Protein AF-A0A543Q1S0-F1 (afdb_monomer_lite)

Sequence (455 aa):
MTAPDRHLQHRPMWLSIGALCSKADPLAGCKPLAGRSAKRMESGASARLVASQMDRRARGFTLIEMLFAIFIFTLLLGVLAPVFMQALHASQETATEARMQELSKGTKAAYTKDAMVVDTTDDNGALVFTAGHSQWIGNGPNGINTDVLTDGTETVTPTQAYKPGQPQKIQPGFYAIAGAAGNSPLHLATDGFGQPVWVYVSPEMEAQYDGYPLYFHDVGFLSTNGLPAGITPQSQGVTYTCTVDPDNDQYGCAFDLGTQKGAQHDLVTQVSGYAIEAHLYKVTLQRMHKVAQAYSSYFTTQYLANPGRNADIDYFASADPNDGTNASYWDTASVITNSGNGNGPGWAFPGQNPDGSTVSYYGSGALCDVQPATWNKNNFVTSLGLSDASVTSAWGFLFGVGNGPNSGSAAGTCNGNDRDPSSSNGNLQSPPYTAFIYAWAPSGVLLADPVIGNY

Radius of gyration: 34.57 Å; chains: 1; bounding box: 112×70×86 Å

Secondary structure (DSSP, 8-state):
------------------------------------------------S----------PPPHHHHHHHHHHHHHHHHHHHHHHHHHHHHHHHHHHHHHHHHHHHHHHHHHHHHHHHHTSTTS--S---B-STT-BSS--TT------B-SEEEE---EESS-TT-GGG--THHHHHHHHHTS-HHHHHB-TTSPBPEEEEPPPEEEEETTEEEEE--EEEEE-TTPPTT--TGGGT-EEEEEEETTTTEEEEEEE----TT----EEEEE-HHHHHHHHHHHHHHHHHHHHHHHHHHHHHHHHH-TT--TTSB-S-B--TT--SSGGGB-TT-SSB-S--SSS-----S-B-TTSPBP--TT-PPBTT-EETTHHHHHHHHHTT--GGGGB-TTS-BPEEE-STTTTSBTTT----S--TT-SSGGGSSSSPEEEEEEE-GGGPEEEEEEE---

Organism: NCBI:txid637390

Structure (mmCIF, N/CA/C/O backbone):
data_AF-A0A543Q1S0-F1
#
_entry.id   AF-A0A543Q1S0-F1
#
loop_
_atom_site.group_PDB
_atom_site.id
_atom_site.type_symbol
_atom_site.label_atom_id
_atom_site.label_alt_id
_atom_site.label_comp_id
_atom_site.label_asym_id
_atom_site.label_entity_id
_atom_site.label_seq_id
_atom_site.pdbx_PDB_ins_code
_atom_site.Cartn_x
_atom_site.Cartn_y
_atom_site.Cartn_z
_atom_site.occupancy
_atom_site.B_iso_or_equiv
_atom_site.auth_seq_id
_atom_site.auth_comp_id
_atom_site.auth_asym_id
_atom_site.auth_atom_id
_atom_site.pdbx_PDB_model_num
ATOM 1 N N . MET A 1 1 ? 27.449 -48.253 10.961 1.00 39.84 1 MET A N 1
ATOM 2 C CA . MET A 1 1 ? 27.007 -48.057 12.358 1.00 39.84 1 MET A CA 1
ATOM 3 C C . MET A 1 1 ? 25.641 -47.377 12.295 1.00 39.84 1 MET A C 1
ATOM 5 O O . MET A 1 1 ? 25.580 -46.205 11.971 1.00 39.84 1 MET A O 1
ATOM 9 N N . THR A 1 2 ? 24.573 -48.158 12.091 1.00 36.03 2 THR A N 1
ATOM 10 C CA . THR A 1 2 ? 23.634 -48.647 13.137 1.00 36.03 2 THR A CA 1
ATOM 11 C C . THR A 1 2 ? 22.769 -47.534 13.755 1.00 36.03 2 THR A C 1
ATOM 13 O O . THR A 1 2 ? 23.111 -47.038 14.817 1.00 36.03 2 THR A O 1
ATOM 16 N N . ALA A 1 3 ? 21.744 -47.084 13.006 1.00 33.19 3 ALA A N 1
ATOM 17 C CA . ALA A 1 3 ? 20.290 -47.334 13.187 1.00 33.19 3 ALA A CA 1
ATOM 18 C C . ALA A 1 3 ? 19.658 -47.239 14.615 1.00 33.19 3 ALA A C 1
ATOM 20 O O . ALA A 1 3 ? 20.374 -47.421 15.591 1.00 33.19 3 ALA A O 1
ATOM 21 N N . PRO A 1 4 ? 18.310 -47.263 14.771 1.00 61.50 4 PRO A N 1
ATOM 22 C CA . PRO A 1 4 ? 17.257 -46.379 14.224 1.00 61.50 4 PRO A CA 1
ATOM 23 C C . PRO A 1 4 ? 16.096 -46.093 15.245 1.00 61.50 4 PRO A C 1
ATOM 25 O O . PRO A 1 4 ? 16.160 -46.492 16.403 1.00 61.50 4 PRO A O 1
ATOM 28 N N . ASP A 1 5 ? 14.991 -45.516 14.737 1.00 36.00 5 ASP A N 1
ATOM 29 C CA . ASP A 1 5 ? 13.572 -45.788 15.093 1.00 36.00 5 ASP A CA 1
ATOM 30 C C . ASP A 1 5 ? 12.860 -44.999 16.222 1.00 36.00 5 ASP A C 1
ATOM 32 O O . ASP A 1 5 ? 13.195 -45.117 17.399 1.00 36.00 5 ASP A O 1
ATOM 36 N N . ARG A 1 6 ? 11.746 -44.321 15.875 1.00 36.56 6 ARG A N 1
ATOM 37 C CA . ARG A 1 6 ? 10.387 -44.774 16.257 1.00 36.56 6 ARG A CA 1
ATOM 38 C C . ARG A 1 6 ? 9.246 -43.956 15.631 1.00 36.56 6 ARG A C 1
ATOM 40 O O . ARG A 1 6 ? 9.139 -42.744 15.785 1.00 36.56 6 ARG A O 1
ATOM 47 N N . HIS A 1 7 ? 8.353 -44.718 15.006 1.00 34.47 7 HIS A N 1
ATOM 48 C CA . HIS A 1 7 ? 6.945 -44.468 14.695 1.00 34.47 7 HIS A CA 1
ATOM 49 C C . HIS A 1 7 ? 6.124 -43.746 15.781 1.00 34.47 7 HIS A C 1
ATOM 51 O O . HIS A 1 7 ? 6.265 -44.063 16.958 1.00 34.47 7 HIS A O 1
ATOM 57 N N . LEU A 1 8 ? 5.107 -42.985 15.346 1.00 37.84 8 LEU A N 1
ATOM 58 C CA . LEU A 1 8 ? 3.722 -43.141 15.823 1.00 37.84 8 LEU A CA 1
ATOM 59 C C . LEU A 1 8 ? 2.714 -42.625 14.775 1.00 37.84 8 LEU A C 1
ATOM 61 O O . LEU A 1 8 ? 2.751 -41.479 14.340 1.00 37.84 8 LEU A O 1
ATOM 65 N N . GLN A 1 9 ? 1.837 -43.535 14.348 1.00 39.22 9 GLN A N 1
ATOM 66 C CA . GLN A 1 9 ? 0.639 -43.302 13.539 1.00 39.22 9 GLN A CA 1
ATOM 67 C C . GLN A 1 9 ? -0.487 -42.754 14.425 1.00 39.22 9 GLN A C 1
ATOM 69 O O . GLN A 1 9 ? -0.575 -43.199 15.558 1.00 39.22 9 GLN A O 1
ATOM 74 N N . HIS A 1 10 ? -1.393 -41.926 13.886 1.00 31.80 10 HIS A N 1
ATOM 75 C CA . HIS A 1 10 ? -2.855 -42.039 14.072 1.00 31.80 10 HIS A CA 1
ATOM 76 C C . HIS A 1 10 ? -3.603 -41.145 13.048 1.00 31.80 10 HIS A C 1
ATOM 78 O O . HIS A 1 10 ? -3.382 -39.942 12.964 1.00 31.80 10 HIS A O 1
ATOM 84 N N . ARG A 1 11 ? -4.489 -41.762 12.250 1.00 34.28 11 ARG A N 1
ATOM 85 C CA . ARG A 1 11 ? -5.686 -41.170 11.588 1.00 34.28 11 ARG A CA 1
ATOM 86 C C . ARG A 1 11 ? -6.899 -41.330 12.546 1.00 34.28 11 ARG A C 1
ATOM 88 O O . ARG A 1 11 ? -6.700 -42.043 13.533 1.00 34.28 11 ARG A O 1
ATOM 95 N N . PRO A 1 12 ? -8.158 -40.888 12.267 1.00 50.50 12 PRO A N 1
ATOM 96 C CA . PRO A 1 12 ? -8.757 -40.101 11.160 1.00 50.50 12 PRO A CA 1
ATOM 97 C C . PRO A 1 12 ? -9.600 -38.889 11.685 1.00 50.50 12 PRO A C 1
ATOM 99 O O . PRO A 1 12 ? -9.623 -38.639 12.880 1.00 50.50 12 PRO A O 1
ATOM 102 N N . MET A 1 13 ? -10.272 -38.062 10.871 1.00 27.59 13 MET A N 1
ATOM 103 C CA . MET A 1 13 ? -11.708 -38.215 10.553 1.00 27.59 13 MET A CA 1
ATOM 104 C C . MET A 1 13 ? -12.159 -37.139 9.549 1.00 27.59 13 MET A C 1
ATOM 106 O O . MET A 1 13 ? -11.749 -35.985 9.610 1.00 27.59 13 MET A O 1
ATOM 110 N N . TRP A 1 14 ? -13.000 -37.570 8.616 1.00 29.81 14 TRP A N 1
ATOM 111 C CA . TRP A 1 14 ? -13.649 -36.789 7.572 1.00 29.81 14 TRP A CA 1
ATOM 112 C C . TRP A 1 14 ? -14.819 -35.963 8.120 1.00 29.81 14 TRP A C 1
ATOM 114 O O . TRP A 1 14 ? -15.602 -36.495 8.900 1.00 29.81 14 TRP A O 1
ATOM 124 N N . LEU A 1 15 ? -15.042 -34.762 7.581 1.00 27.31 15 LEU A N 1
ATOM 125 C CA . LEU A 1 15 ? -16.395 -34.293 7.269 1.00 27.31 15 LEU A CA 1
ATOM 126 C C . LEU A 1 15 ? -16.342 -33.352 6.053 1.00 27.31 15 LEU A C 1
ATOM 128 O O . LEU A 1 15 ? -15.820 -32.245 6.121 1.00 27.31 15 LEU A O 1
ATOM 132 N N . SER A 1 16 ? -16.855 -33.835 4.921 1.00 31.83 16 SER A N 1
ATOM 133 C CA . SER A 1 16 ? -17.215 -33.016 3.762 1.00 31.83 16 SER A CA 1
ATOM 134 C C . SER A 1 16 ? -18.644 -32.520 3.947 1.00 31.83 16 SER A C 1
ATOM 136 O O . SER A 1 16 ? -19.544 -33.333 4.139 1.00 31.83 16 SER A O 1
ATOM 138 N N . ILE A 1 17 ? -18.863 -31.214 3.814 1.00 33.25 17 ILE A N 1
ATOM 139 C CA . ILE A 1 17 ? -20.172 -30.655 3.472 1.00 33.25 17 ILE A CA 1
ATOM 140 C C . ILE A 1 17 ? -19.977 -29.871 2.180 1.00 33.25 17 ILE A C 1
ATOM 142 O O . ILE A 1 17 ? -19.342 -28.821 2.160 1.00 33.25 17 ILE A O 1
ATOM 146 N N . GLY A 1 18 ? -20.497 -30.432 1.092 1.00 31.28 18 GLY A N 1
ATOM 147 C CA . GLY A 1 18 ? -20.740 -29.717 -0.149 1.00 31.28 18 GLY A CA 1
ATOM 148 C C . GLY A 1 18 ? -22.225 -29.385 -0.263 1.00 31.28 18 GLY A C 1
ATOM 149 O O . GLY A 1 18 ? -23.067 -30.246 -0.027 1.00 31.28 18 GLY A O 1
ATOM 150 N N . ALA A 1 19 ? -22.526 -28.151 -0.656 1.00 30.98 19 ALA A N 1
ATOM 151 C CA . ALA A 1 19 ? -23.734 -27.762 -1.383 1.00 30.98 19 ALA A CA 1
ATOM 152 C C . ALA A 1 19 ? -23.411 -26.421 -2.071 1.00 30.98 19 ALA A C 1
ATOM 154 O O . ALA A 1 19 ? -23.110 -25.437 -1.406 1.00 30.98 19 ALA A O 1
ATOM 155 N N . LEU A 1 20 ? -23.138 -26.426 -3.379 1.00 31.53 20 LEU A N 1
ATOM 156 C CA . LEU A 1 20 ? -24.117 -26.166 -4.445 1.00 31.53 20 LEU A CA 1
ATOM 157 C C . LEU A 1 20 ? -24.740 -24.764 -4.353 1.00 31.53 20 LEU A C 1
ATOM 159 O O . LEU A 1 20 ? -25.780 -24.582 -3.734 1.00 31.53 20 LEU A O 1
ATOM 163 N N . CYS A 1 21 ? -24.156 -23.810 -5.081 1.00 27.59 21 CYS A N 1
ATOM 164 C CA . CYS A 1 21 ? -24.893 -22.668 -5.617 1.00 27.59 21 CYS A CA 1
ATOM 165 C C . CYS A 1 21 ? -24.672 -22.628 -7.132 1.00 27.59 21 CYS A C 1
ATOM 167 O O . CYS A 1 21 ? -23.593 -22.298 -7.624 1.00 27.59 21 CYS A O 1
ATOM 169 N N . SER A 1 22 ? -25.704 -23.061 -7.855 1.00 29.55 22 SER A N 1
ATOM 170 C CA . SER A 1 22 ? -25.817 -22.994 -9.308 1.00 29.55 22 SER A CA 1
ATOM 171 C C . SER A 1 22 ? -26.479 -21.675 -9.701 1.00 29.55 22 SER A C 1
ATOM 173 O O . SER A 1 22 ? -27.428 -21.233 -9.059 1.00 29.55 22 SER A O 1
ATOM 175 N N . LYS A 1 23 ? -25.973 -21.091 -10.788 1.00 37.75 23 LYS A N 1
ATOM 176 C CA . LYS A 1 23 ? -26.503 -19.938 -11.529 1.00 37.75 23 LYS A CA 1
ATOM 177 C C . LYS A 1 23 ? -28.017 -20.023 -11.780 1.00 37.75 23 LYS A C 1
ATOM 179 O O . LYS A 1 23 ? -28.474 -21.079 -12.212 1.00 37.75 23 LYS A O 1
ATOM 184 N N . ALA A 1 24 ? -28.714 -18.886 -11.665 1.00 33.66 24 ALA A N 1
ATOM 185 C CA . ALA A 1 24 ? -29.672 -18.379 -12.663 1.00 33.66 24 ALA A CA 1
ATOM 186 C C . ALA A 1 24 ? -30.270 -17.013 -12.247 1.00 33.66 24 ALA A C 1
ATOM 188 O O . ALA A 1 24 ? -31.002 -16.929 -11.269 1.00 33.66 24 ALA A O 1
ATOM 189 N N . ASP A 1 25 ? -30.004 -15.987 -13.054 1.00 38.38 25 ASP A N 1
ATOM 190 C CA . ASP A 1 25 ? -30.959 -14.926 -13.433 1.00 38.38 25 ASP A CA 1
ATOM 191 C C . ASP A 1 25 ? -31.457 -15.284 -14.858 1.00 38.38 25 ASP A C 1
ATOM 193 O O . ASP A 1 25 ? -30.702 -15.995 -15.540 1.00 38.38 25 ASP A O 1
ATOM 197 N N . PRO A 1 26 ? -32.641 -14.845 -15.372 1.00 51.41 26 PRO A N 1
ATOM 198 C CA . PRO A 1 26 ? -33.116 -13.450 -15.293 1.00 51.41 26 PRO A CA 1
ATOM 199 C C . PRO A 1 26 ? -34.656 -13.179 -15.299 1.00 51.41 26 PRO A C 1
ATOM 201 O O . PRO A 1 26 ? -35.481 -14.026 -15.623 1.00 51.41 26 PRO A O 1
ATOM 204 N N . LEU A 1 27 ? -35.006 -11.918 -14.995 1.00 42.56 27 LEU A N 1
ATOM 205 C CA . LEU A 1 27 ? -36.090 -11.058 -15.534 1.00 42.56 27 LEU A CA 1
ATOM 206 C C . LEU A 1 27 ? -37.433 -11.674 -16.009 1.00 42.56 27 LEU A C 1
ATOM 208 O O . LEU A 1 27 ? -37.504 -12.241 -17.094 1.00 42.56 27 LEU A O 1
ATOM 212 N N . ALA A 1 28 ? -38.539 -11.318 -15.333 1.00 36.25 28 ALA A N 1
ATOM 213 C CA . ALA A 1 28 ? -39.822 -10.940 -15.963 1.00 36.25 28 ALA A CA 1
ATOM 214 C C . ALA A 1 28 ? -40.796 -10.329 -14.934 1.00 36.25 28 ALA A C 1
ATOM 216 O O . ALA A 1 28 ? -41.110 -10.937 -13.913 1.00 36.25 28 ALA A O 1
ATOM 217 N N . GLY A 1 29 ? -41.305 -9.125 -15.212 1.00 35.94 29 GLY A N 1
ATOM 218 C CA . GLY A 1 29 ? -42.358 -8.482 -14.421 1.00 35.94 29 GLY A CA 1
ATOM 219 C C . GLY A 1 29 ? -43.771 -8.833 -14.897 1.00 35.94 29 GLY A C 1
ATOM 220 O O . GLY A 1 29 ? -43.969 -9.131 -16.070 1.00 35.94 29 GLY A O 1
ATOM 221 N N . CYS A 1 30 ? -44.766 -8.714 -14.009 1.00 28.88 30 CYS A N 1
ATOM 222 C CA . CYS A 1 30 ? -46.122 -8.266 -14.357 1.00 28.88 30 CYS A CA 1
ATOM 223 C C . CYS A 1 30 ? -47.018 -8.031 -13.122 1.00 28.88 30 CYS A C 1
ATOM 225 O O . CYS A 1 30 ? -47.361 -8.963 -12.410 1.00 28.88 30 CYS A O 1
ATOM 227 N N . LYS A 1 31 ? -47.422 -6.759 -12.980 1.00 34.03 31 LYS A N 1
ATOM 228 C CA . LYS A 1 31 ? -48.713 -6.163 -12.563 1.00 34.03 31 LYS A CA 1
ATOM 229 C C . LYS A 1 31 ? -49.486 -6.597 -11.288 1.00 34.03 31 LYS A C 1
ATOM 231 O O . LYS A 1 31 ? -49.636 -7.777 -11.002 1.00 34.03 31 LYS A O 1
ATOM 236 N N . PRO A 1 32 ? -50.132 -5.617 -10.610 1.00 51.25 32 PRO A N 1
ATOM 237 C CA . PRO A 1 32 ? -51.023 -5.825 -9.470 1.00 51.25 32 PRO A CA 1
ATOM 238 C C . PRO A 1 32 ? -52.488 -6.003 -9.911 1.00 51.25 32 PRO A C 1
ATOM 240 O O . PRO A 1 32 ? -52.902 -5.469 -10.942 1.00 51.25 32 PRO A O 1
ATOM 243 N N . LEU A 1 33 ? -53.305 -6.673 -9.092 1.00 39.56 33 LEU A N 1
ATOM 244 C CA . LEU A 1 33 ? -54.762 -6.675 -9.249 1.00 39.56 33 LEU A CA 1
ATOM 245 C C . LEU A 1 33 ? -55.456 -6.156 -7.992 1.00 39.56 33 LEU A C 1
ATOM 247 O O . LEU A 1 33 ? -55.442 -6.764 -6.925 1.00 39.56 33 LEU A O 1
ATOM 251 N N . ALA A 1 34 ? -56.084 -5.002 -8.185 1.00 39.28 34 ALA A N 1
ATOM 252 C CA . ALA A 1 34 ? -57.078 -4.408 -7.323 1.00 39.28 34 ALA A CA 1
ATOM 253 C C . ALA A 1 34 ? -58.444 -5.099 -7.489 1.00 39.28 34 ALA A C 1
ATOM 255 O O . ALA A 1 34 ? -58.843 -5.437 -8.600 1.00 39.28 34 ALA A O 1
ATOM 256 N N . GLY A 1 35 ? -59.183 -5.183 -6.380 1.00 37.69 35 GLY A N 1
ATOM 257 C CA . GLY A 1 35 ? -60.579 -4.739 -6.287 1.00 37.69 35 GLY A CA 1
ATOM 258 C C . GLY A 1 35 ? -61.688 -5.550 -6.974 1.00 37.69 35 GLY A C 1
ATOM 259 O O . GLY A 1 35 ? -61.782 -5.593 -8.194 1.00 37.69 35 GLY A O 1
ATOM 260 N N . ARG A 1 36 ? -62.617 -6.053 -6.144 1.00 40.12 36 ARG A N 1
ATOM 261 C CA . ARG A 1 36 ? -64.090 -6.190 -6.327 1.00 40.12 36 ARG A CA 1
ATOM 262 C C . ARG A 1 36 ? -64.593 -6.891 -5.053 1.00 40.12 36 ARG A C 1
ATOM 264 O O . ARG A 1 36 ? -64.228 -8.030 -4.817 1.00 40.12 36 ARG A O 1
ATOM 271 N N . SER A 1 37 ? -65.246 -6.265 -4.072 1.00 42.12 37 SER A N 1
ATOM 272 C CA . SER A 1 37 ? -66.541 -5.567 -4.077 1.00 42.12 37 SER A CA 1
ATOM 273 C C . SER A 1 37 ? -67.587 -6.223 -4.980 1.00 42.12 37 SER A C 1
ATOM 275 O O . SER A 1 37 ? -67.597 -5.977 -6.183 1.00 42.12 37 SER A O 1
ATOM 277 N N . ALA A 1 38 ? -68.471 -7.051 -4.410 1.00 41.34 38 ALA A N 1
ATOM 278 C CA . ALA A 1 38 ? -69.859 -6.651 -4.152 1.00 41.34 38 ALA A CA 1
ATOM 279 C C . ALA A 1 38 ? -70.769 -7.837 -3.747 1.00 41.34 38 ALA A C 1
ATOM 281 O O . ALA A 1 38 ? -70.834 -8.852 -4.428 1.00 41.34 38 ALA A O 1
ATOM 282 N N . LYS A 1 39 ? -71.609 -7.541 -2.744 1.00 39.00 39 LYS A N 1
ATOM 283 C CA . LYS A 1 39 ? -73.068 -7.765 -2.697 1.00 39.00 39 LYS A CA 1
ATOM 284 C C . LYS A 1 39 ? -73.678 -9.095 -2.201 1.00 39.00 39 LYS A C 1
ATOM 286 O O . LYS A 1 39 ? -73.612 -10.121 -2.859 1.00 39.00 39 LYS A O 1
ATOM 291 N N . ARG A 1 40 ? -74.559 -8.864 -1.207 1.00 39.56 40 ARG A N 1
ATOM 292 C CA . ARG A 1 40 ? -75.987 -9.265 -1.098 1.00 39.56 40 ARG A CA 1
ATOM 293 C C . ARG A 1 40 ? -76.252 -10.438 -0.140 1.00 39.56 40 ARG A C 1
ATOM 295 O O . ARG A 1 40 ? -75.837 -11.551 -0.402 1.00 39.56 40 ARG A O 1
ATOM 302 N N . MET A 1 41 ? -76.717 -10.167 1.087 1.00 42.28 41 MET A N 1
ATOM 303 C CA . MET A 1 41 ? -78.127 -10.019 1.528 1.00 42.28 41 MET A CA 1
ATOM 304 C C . MET A 1 41 ? -79.018 -11.222 1.189 1.00 42.28 41 MET A C 1
ATOM 306 O O . MET A 1 41 ? -79.433 -11.352 0.045 1.00 42.28 41 MET A O 1
ATOM 310 N N . GLU A 1 42 ? -79.330 -12.033 2.203 1.00 42.12 42 GLU A N 1
ATOM 311 C CA . GLU A 1 42 ? -80.662 -12.246 2.817 1.00 42.12 42 GLU A CA 1
ATOM 312 C C . GLU A 1 42 ? -80.472 -13.257 3.975 1.00 42.12 42 GLU A C 1
ATOM 314 O O . GLU A 1 42 ? -79.769 -14.248 3.829 1.00 42.12 42 GLU A O 1
ATOM 319 N N . SER A 1 43 ? -80.768 -12.908 5.233 1.00 43.41 43 SER A N 1
ATOM 320 C CA . SER A 1 43 ? -82.096 -12.901 5.871 1.00 43.41 43 SER A CA 1
ATOM 321 C C . SER A 1 43 ? -82.739 -14.290 5.942 1.00 43.41 43 SER A C 1
ATOM 323 O O . SER A 1 43 ? -83.163 -14.818 4.923 1.00 43.41 43 SER A O 1
ATOM 325 N N . GLY A 1 44 ? -82.928 -14.811 7.162 1.00 37.97 44 GLY A N 1
ATOM 326 C CA . GLY A 1 44 ? -83.970 -15.813 7.410 1.00 37.97 44 GLY A CA 1
ATOM 327 C C . GLY A 1 44 ? -83.649 -16.894 8.437 1.00 37.97 44 GLY A C 1
ATOM 328 O O . GLY A 1 44 ? -83.336 -18.017 8.075 1.00 37.97 44 GLY A O 1
ATOM 329 N N . ALA A 1 45 ? -83.769 -16.535 9.714 1.00 44.88 45 ALA A N 1
ATOM 330 C CA . ALA A 1 45 ? -84.223 -17.360 10.837 1.00 44.88 45 ALA A CA 1
ATOM 331 C C . ALA A 1 45 ? -84.258 -18.904 10.692 1.00 44.88 45 ALA A C 1
ATOM 333 O O . ALA A 1 45 ? -85.136 -19.478 10.053 1.00 44.88 45 ALA A O 1
ATOM 334 N N . SER A 1 46 ? -83.444 -19.582 11.504 1.00 45.69 46 SER A N 1
ATOM 335 C CA . SER A 1 46 ? -83.886 -20.783 12.224 1.00 45.69 46 SER A CA 1
ATOM 336 C C . SER A 1 46 ? -83.082 -20.951 13.504 1.00 45.69 46 SER A C 1
ATOM 338 O O . SER A 1 46 ? -81.998 -21.523 13.544 1.00 45.69 46 SER A O 1
ATOM 340 N N . ALA A 1 47 ? -83.646 -20.403 14.574 1.00 46.31 47 ALA A N 1
ATOM 341 C CA . ALA A 1 47 ? -83.315 -20.788 15.927 1.00 46.31 47 ALA A CA 1
ATOM 342 C C . ALA A 1 47 ? -83.914 -22.174 16.204 1.00 46.31 47 ALA A C 1
ATOM 344 O O . ALA A 1 47 ? -85.136 -22.302 16.219 1.00 46.31 47 ALA A O 1
ATOM 345 N N . ARG A 1 48 ? -83.066 -23.180 16.456 1.00 44.81 48 ARG A N 1
ATOM 346 C CA . ARG A 1 48 ? -83.164 -24.149 17.572 1.00 44.81 48 ARG A CA 1
ATOM 347 C C . ARG A 1 48 ? -82.285 -25.375 17.321 1.00 44.81 48 ARG A C 1
ATOM 349 O O . ARG A 1 48 ? -82.348 -25.957 16.249 1.00 44.81 48 ARG A O 1
ATOM 356 N N . LEU A 1 49 ? -81.614 -25.793 18.404 1.00 45.09 49 LEU A N 1
ATOM 357 C CA . LEU A 1 49 ? -80.854 -27.040 18.600 1.00 45.09 49 LEU A CA 1
ATOM 358 C C . LEU A 1 49 ? -79.506 -27.008 17.862 1.00 45.09 49 LEU A C 1
ATOM 360 O O . LEU A 1 49 ? -79.456 -27.099 16.651 1.00 45.09 49 LEU A O 1
ATOM 364 N N . VAL A 1 50 ? -78.356 -26.820 18.509 1.00 49.69 50 VAL A N 1
ATOM 365 C CA . VAL A 1 50 ? -77.815 -27.656 19.585 1.00 49.69 50 VAL A CA 1
ATOM 366 C C . VAL A 1 50 ? -76.909 -26.789 20.472 1.00 49.69 50 VAL A C 1
ATOM 368 O O . VAL A 1 50 ? -75.726 -26.609 20.205 1.00 49.69 50 VAL A O 1
ATOM 371 N N . ALA A 1 51 ? -77.469 -26.252 21.557 1.00 46.91 51 ALA A N 1
ATOM 372 C CA . ALA A 1 51 ? -76.691 -25.923 22.745 1.00 46.91 51 ALA A CA 1
ATOM 373 C C . ALA A 1 51 ? -76.467 -27.244 23.493 1.00 46.91 51 ALA A C 1
ATOM 375 O O . ALA A 1 51 ? -77.268 -27.635 24.337 1.00 46.91 51 ALA A O 1
ATOM 376 N N . SER A 1 52 ? -75.430 -27.982 23.103 1.00 48.31 52 SER A N 1
ATOM 377 C CA . SER A 1 52 ? -74.975 -29.170 23.820 1.00 48.31 52 SER A CA 1
ATOM 378 C C . SER A 1 52 ? -73.509 -28.987 24.163 1.00 48.31 52 SER A C 1
ATOM 380 O O . SER A 1 52 ? -72.633 -29.109 23.314 1.00 48.31 52 SER A O 1
ATOM 382 N N . GLN A 1 53 ? -73.305 -28.683 25.441 1.00 52.06 53 GLN A N 1
ATOM 383 C CA . GLN A 1 53 ? -72.139 -29.063 26.222 1.00 52.06 5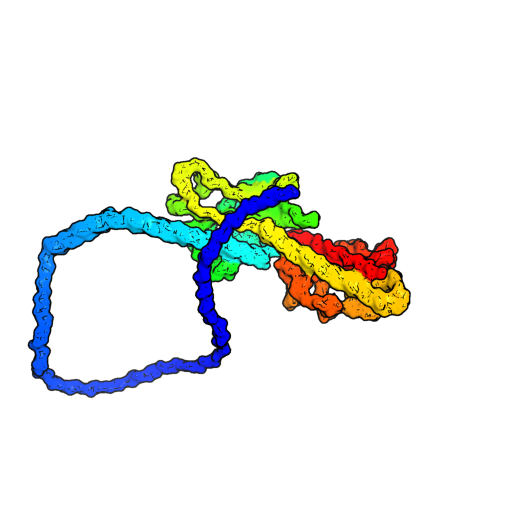3 GLN A CA 1
ATOM 384 C C . GLN A 1 53 ? -70.776 -28.584 25.723 1.00 52.06 53 GLN A C 1
ATOM 386 O O . GLN A 1 53 ? -70.033 -29.328 25.101 1.00 52.06 53 GLN A O 1
ATOM 391 N N . MET A 1 54 ? -70.373 -27.407 26.199 1.00 50.97 54 MET A N 1
ATOM 392 C CA . MET A 1 54 ? -69.035 -27.225 26.775 1.00 50.97 54 MET A CA 1
ATOM 393 C C . MET A 1 54 ? -69.099 -26.195 27.915 1.00 50.97 54 MET A C 1
ATOM 395 O O . MET A 1 54 ? -68.304 -25.265 27.992 1.00 50.97 54 MET A O 1
ATOM 399 N N . ASP A 1 55 ? -70.022 -26.416 28.859 1.00 48.72 55 ASP A N 1
ATOM 400 C CA . ASP A 1 55 ? -69.893 -25.921 30.236 1.00 48.72 55 ASP A CA 1
ATOM 401 C C . ASP A 1 55 ? -68.738 -26.677 30.914 1.00 48.72 55 ASP A C 1
ATOM 403 O O . ASP A 1 55 ? -68.906 -27.534 31.788 1.00 48.72 55 ASP A O 1
ATOM 407 N N . ARG A 1 56 ? -67.506 -26.385 30.483 1.00 57.09 56 ARG A N 1
ATOM 408 C CA . ARG A 1 56 ? -66.340 -26.623 31.326 1.00 57.09 56 ARG A CA 1
ATOM 409 C C . ARG A 1 56 ? -66.436 -25.588 32.428 1.00 57.09 56 ARG A C 1
ATOM 411 O O . ARG A 1 56 ? -66.073 -24.438 32.223 1.00 57.09 56 ARG A O 1
ATOM 418 N N . ARG A 1 57 ? -66.962 -26.020 33.577 1.00 54.47 57 ARG A N 1
ATOM 419 C CA . ARG A 1 57 ? -66.870 -25.328 34.866 1.00 54.47 57 ARG A CA 1
ATOM 420 C C . ARG A 1 57 ? -65.511 -24.635 34.958 1.00 54.47 57 ARG A C 1
ATOM 422 O O . ARG A 1 57 ? -64.510 -25.288 35.254 1.00 54.47 57 ARG A O 1
ATOM 429 N N . ALA A 1 58 ? -65.481 -23.330 34.712 1.00 57.19 58 ALA A N 1
ATOM 430 C CA . ALA A 1 58 ? -64.392 -22.482 35.144 1.00 57.19 58 ALA A CA 1
ATOM 431 C C . ALA A 1 58 ? -64.467 -22.494 36.672 1.00 57.19 58 ALA A C 1
ATOM 433 O O . ALA A 1 58 ? -65.196 -21.718 37.286 1.00 57.19 58 ALA A O 1
ATOM 434 N N . ARG A 1 59 ? -63.804 -23.477 37.291 1.00 62.66 59 ARG A N 1
ATOM 435 C CA . ARG A 1 59 ? -63.467 -23.414 38.709 1.00 62.66 59 ARG A CA 1
ATOM 436 C C . ARG A 1 59 ? -62.617 -22.156 38.839 1.00 62.66 59 ARG A C 1
ATOM 438 O O . ARG A 1 59 ? -61.489 -22.137 38.360 1.00 62.66 59 ARG A O 1
ATOM 445 N N . GLY A 1 60 ? -63.217 -21.084 39.352 1.00 60.16 60 GLY A N 1
ATOM 446 C CA . GLY A 1 60 ? -62.511 -19.838 39.607 1.00 60.16 60 GLY A CA 1
ATOM 447 C C . GLY A 1 60 ? -61.305 -20.142 40.482 1.00 60.16 60 GLY A C 1
ATOM 448 O O . GLY A 1 60 ? -61.458 -20.795 41.515 1.00 60.16 60 GLY A O 1
ATOM 449 N N . PHE A 1 61 ? -60.124 -19.722 40.029 1.00 66.12 61 PHE A N 1
ATOM 450 C CA . PHE A 1 61 ? -58.906 -19.780 40.825 1.00 66.12 61 PHE A CA 1
ATOM 451 C C . PHE A 1 61 ? -59.189 -19.134 42.174 1.00 66.12 61 PHE A C 1
ATOM 453 O O . PHE A 1 61 ? -59.665 -17.997 42.248 1.00 66.12 61 PHE A O 1
ATOM 460 N N . THR A 1 62 ? -58.941 -19.876 43.244 1.00 82.50 62 THR A N 1
ATOM 461 C CA . THR A 1 62 ? -59.063 -19.310 44.579 1.00 82.50 62 THR A CA 1
ATOM 462 C C . THR A 1 62 ? -58.003 -18.215 44.737 1.00 82.50 62 THR A C 1
ATOM 464 O O . THR A 1 62 ? -56.895 -18.328 44.210 1.00 82.50 62 THR A O 1
ATOM 467 N N . LEU A 1 63 ? -58.321 -17.131 45.456 1.00 83.31 63 LEU A N 1
ATOM 468 C CA . LEU A 1 63 ? -57.368 -16.037 45.717 1.00 83.31 63 LEU A CA 1
ATOM 469 C C . LEU A 1 63 ? -56.043 -16.573 46.295 1.00 83.31 63 LEU A C 1
ATOM 471 O O . LEU A 1 63 ? -54.970 -16.053 46.000 1.00 83.31 63 LEU A O 1
ATOM 475 N N . ILE A 1 64 ? -56.123 -17.660 47.067 1.00 89.00 64 ILE A N 1
ATOM 476 C CA . ILE A 1 64 ? -54.969 -18.327 47.663 1.00 89.00 64 ILE A CA 1
ATOM 477 C C . ILE A 1 64 ? -54.103 -19.076 46.638 1.00 89.00 64 ILE A C 1
ATOM 479 O O . ILE A 1 64 ? -52.885 -19.045 46.772 1.00 89.00 64 ILE A O 1
ATOM 483 N N . GLU A 1 65 ? -54.676 -19.675 45.586 1.00 86.44 65 GLU A N 1
ATOM 484 C CA . GLU A 1 65 ? -53.905 -20.291 44.490 1.00 86.44 65 GLU A CA 1
ATOM 485 C C . GLU A 1 65 ? -53.147 -19.248 43.673 1.00 86.44 65 GLU A C 1
ATOM 487 O O . GLU A 1 65 ? -51.989 -19.472 43.330 1.00 86.44 65 GLU A O 1
ATOM 492 N N . MET A 1 66 ? -53.756 -18.086 43.412 1.00 90.31 66 MET A N 1
ATOM 493 C CA . MET A 1 66 ? -53.054 -16.985 42.741 1.00 90.31 66 MET A CA 1
ATOM 494 C C . MET A 1 66 ? -51.922 -16.427 43.615 1.00 90.31 66 MET A C 1
ATOM 496 O O . MET A 1 66 ? -50.847 -16.126 43.101 1.00 90.31 66 MET A O 1
ATOM 500 N N . LEU A 1 67 ? -52.116 -16.349 44.936 1.00 91.62 67 LEU A N 1
ATOM 501 C CA . LEU A 1 67 ? -51.080 -15.897 45.870 1.00 91.62 67 LEU A CA 1
ATOM 502 C C . LEU A 1 67 ? -49.916 -16.898 45.949 1.00 91.62 67 LEU A C 1
ATOM 504 O O . LEU A 1 67 ? -48.756 -16.494 45.869 1.00 91.62 67 LEU A O 1
ATOM 508 N N . PHE A 1 68 ? -50.211 -18.200 46.015 1.00 93.00 68 PHE A N 1
ATOM 509 C CA . PHE A 1 68 ? -49.190 -19.249 45.962 1.00 93.00 68 PHE A CA 1
ATOM 510 C C . PHE A 1 68 ? -48.440 -19.266 44.626 1.00 93.00 68 PHE A C 1
ATOM 512 O O . PHE A 1 68 ? -47.219 -19.401 44.625 1.00 93.00 68 PHE A O 1
ATOM 519 N N . ALA A 1 69 ? -49.132 -19.090 43.497 1.00 93.06 69 ALA A N 1
ATOM 520 C CA . ALA A 1 69 ? -48.499 -19.047 42.179 1.00 93.06 69 ALA A CA 1
ATOM 521 C C . ALA A 1 69 ? -47.524 -17.867 42.050 1.00 93.06 69 ALA A C 1
ATOM 523 O O . ALA A 1 69 ? -46.398 -18.052 41.590 1.00 93.06 69 ALA A O 1
ATOM 524 N N . ILE A 1 70 ? -47.919 -16.676 42.513 1.00 93.44 70 ILE A N 1
ATOM 525 C CA . ILE A 1 70 ? -47.040 -15.499 42.532 1.00 93.44 70 ILE A CA 1
ATOM 526 C C . ILE A 1 70 ? -45.847 -15.739 43.463 1.00 93.44 70 ILE A C 1
ATOM 528 O O . ILE A 1 70 ? -44.721 -15.448 43.075 1.00 93.44 70 ILE A O 1
ATOM 532 N N . PHE A 1 71 ? -46.065 -16.310 44.652 1.00 95.44 71 PHE A N 1
ATOM 533 C CA . PHE A 1 71 ? -44.990 -16.613 45.603 1.00 95.44 71 PHE A CA 1
ATOM 534 C C . PHE A 1 71 ? -43.966 -17.613 45.044 1.00 95.44 71 PHE A C 1
ATOM 536 O O . PHE A 1 71 ? -42.760 -17.411 45.166 1.00 95.44 71 PHE A O 1
ATOM 543 N N . ILE A 1 72 ? -44.430 -18.681 44.391 1.00 95.00 72 ILE A N 1
ATOM 544 C CA . ILE A 1 72 ? -43.542 -19.655 43.746 1.00 95.00 72 ILE A CA 1
ATOM 545 C C . ILE A 1 72 ? -42.787 -18.997 42.582 1.00 95.00 72 ILE A C 1
ATOM 547 O O . ILE A 1 72 ? -41.590 -19.230 42.421 1.00 95.00 72 ILE A O 1
ATOM 551 N N . PHE A 1 73 ? -43.448 -18.142 41.796 1.00 94.19 73 PHE A N 1
ATOM 552 C CA . PHE A 1 73 ? -42.823 -17.439 40.675 1.00 94.19 73 PHE A CA 1
ATOM 553 C C . PHE A 1 73 ? -41.751 -16.436 41.123 1.00 94.19 73 PHE A C 1
ATOM 555 O O . PHE A 1 73 ? -40.677 -16.388 40.526 1.00 94.19 73 PHE A O 1
ATOM 562 N N . THR A 1 74 ? -41.989 -15.668 42.191 1.00 93.94 74 THR A N 1
ATOM 563 C CA . THR A 1 74 ? -40.980 -14.746 42.735 1.00 93.94 74 THR A CA 1
ATOM 564 C C . THR A 1 74 ? -39.790 -15.495 43.328 1.00 93.94 74 THR A C 1
ATOM 566 O O . THR A 1 74 ? -38.652 -15.067 43.135 1.00 93.94 74 THR A O 1
ATOM 569 N N . LEU A 1 75 ? -40.022 -16.642 43.975 1.00 93.38 75 LEU A N 1
ATOM 570 C CA . LEU A 1 75 ? -38.953 -17.507 44.479 1.00 93.38 75 LEU A CA 1
ATOM 571 C C . LEU A 1 75 ? -38.115 -18.093 43.331 1.00 93.38 75 LEU A C 1
ATOM 573 O O . LEU A 1 75 ? -36.887 -18.073 43.398 1.00 93.38 75 LEU A O 1
ATOM 577 N N . LEU A 1 76 ? -38.759 -18.538 42.247 1.00 93.50 76 LEU A N 1
ATOM 578 C CA . LEU A 1 76 ? -38.080 -19.003 41.032 1.00 93.50 76 LEU A CA 1
ATOM 579 C C . LEU A 1 76 ? -37.259 -17.891 40.365 1.00 93.50 76 LEU A C 1
ATOM 581 O O . LEU A 1 76 ? -36.103 -18.120 40.015 1.00 93.50 76 LEU A O 1
ATOM 585 N N . LEU A 1 77 ? -37.816 -16.683 40.227 1.00 92.00 77 LEU A N 1
ATOM 586 C CA . LEU A 1 77 ? -37.095 -15.525 39.686 1.00 92.00 77 LEU A CA 1
ATOM 587 C C . LEU A 1 77 ? -35.862 -15.176 40.525 1.00 92.00 77 LEU A C 1
ATOM 589 O O . LEU A 1 77 ? -34.810 -14.896 39.956 1.00 92.00 77 LEU A O 1
ATOM 593 N N . GLY A 1 78 ? -35.966 -15.237 41.857 1.00 90.38 78 GLY A N 1
ATOM 594 C CA . GLY A 1 78 ? -34.842 -14.963 42.755 1.00 90.38 78 GLY A CA 1
ATOM 595 C C . GLY A 1 78 ? -33.657 -15.912 42.551 1.00 90.38 78 GLY A C 1
ATOM 596 O O . GLY A 1 78 ? -32.510 -15.477 42.610 1.00 90.38 78 GLY A O 1
ATOM 597 N N . VAL A 1 79 ? -33.923 -17.189 42.255 1.00 92.31 79 VAL A N 1
ATOM 598 C CA . VAL A 1 79 ? -32.878 -18.197 42.003 1.00 92.31 79 VAL A CA 1
ATOM 599 C C . VAL A 1 79 ? -32.333 -18.121 40.570 1.00 92.31 79 VAL A C 1
ATOM 601 O O . VAL A 1 79 ? -31.141 -18.332 40.358 1.00 92.31 79 VAL A O 1
ATOM 604 N N . LEU A 1 80 ? -33.177 -17.807 39.580 1.00 92.38 80 LEU A N 1
ATOM 605 C CA . LEU A 1 80 ? -32.790 -17.787 38.162 1.00 92.38 80 LEU A CA 1
ATOM 606 C C . LEU A 1 80 ? -32.111 -16.485 37.717 1.00 92.38 80 LEU A C 1
ATOM 608 O O . LEU A 1 80 ? -31.316 -16.513 36.777 1.00 92.38 80 LEU A O 1
ATOM 612 N N . ALA A 1 81 ? -32.390 -15.360 38.380 1.00 90.25 81 ALA A N 1
ATOM 613 C CA . ALA A 1 81 ? -31.813 -14.058 38.047 1.00 90.25 81 ALA A CA 1
ATOM 614 C C . ALA A 1 81 ? -30.275 -14.064 37.897 1.00 90.25 81 ALA A C 1
ATOM 616 O O . ALA A 1 81 ? -29.804 -13.611 36.853 1.00 90.25 81 ALA A O 1
ATOM 617 N N . PRO A 1 82 ? -29.466 -14.592 38.843 1.00 90.69 82 PRO A N 1
ATOM 618 C CA . PRO A 1 82 ? -28.008 -14.584 38.692 1.00 90.69 82 PRO A CA 1
ATOM 619 C C . PRO A 1 82 ? -27.525 -15.400 37.485 1.00 90.69 82 PRO A C 1
ATOM 621 O O . PRO A 1 82 ? -26.594 -14.979 36.803 1.00 90.69 82 PRO A O 1
ATOM 624 N N . VAL A 1 83 ? -28.178 -16.526 37.177 1.00 91.44 83 VAL A N 1
ATOM 625 C CA . VAL A 1 83 ? -27.831 -17.371 36.022 1.00 91.44 83 VAL A CA 1
ATOM 626 C C . VAL A 1 83 ? -28.143 -16.652 34.713 1.00 91.44 83 VAL A C 1
ATOM 628 O O . VAL A 1 83 ? -27.329 -16.654 33.794 1.00 91.44 83 VAL A O 1
ATOM 631 N N . PHE A 1 84 ? -29.301 -15.994 34.632 1.00 90.44 84 PHE A N 1
ATOM 632 C CA . PHE A 1 84 ? -29.674 -15.215 33.456 1.00 90.44 84 PHE A CA 1
ATOM 633 C C . PHE A 1 84 ? -28.724 -14.033 33.230 1.00 90.44 84 PHE A C 1
ATOM 635 O O . PHE A 1 84 ? -28.307 -13.801 32.101 1.00 90.44 84 PHE A O 1
ATOM 642 N N . MET A 1 85 ? -28.319 -13.333 34.294 1.00 86.50 85 MET A N 1
ATOM 643 C CA . MET A 1 85 ? -27.354 -12.233 34.194 1.00 86.50 85 MET A CA 1
ATOM 644 C C . MET A 1 85 ? -25.977 -12.709 33.716 1.00 86.50 85 MET A C 1
ATOM 646 O O . MET A 1 85 ? -25.380 -12.063 32.862 1.00 86.50 85 MET A O 1
ATOM 650 N N . GLN A 1 86 ? -25.497 -13.858 34.205 1.00 87.69 86 GLN A N 1
ATOM 651 C CA . GLN A 1 86 ? -24.252 -14.463 33.717 1.00 87.69 86 GLN A CA 1
ATOM 652 C C . GLN A 1 86 ? -24.357 -14.878 32.244 1.00 87.69 86 GLN A C 1
ATOM 654 O O . GLN A 1 86 ? -23.442 -14.624 31.466 1.00 87.69 86 GLN A O 1
ATOM 659 N N . ALA A 1 87 ? -25.484 -15.475 31.844 1.00 88.38 87 ALA A N 1
ATOM 660 C CA . ALA A 1 87 ? -25.716 -15.878 30.459 1.00 88.38 87 ALA A CA 1
ATOM 661 C C . ALA A 1 87 ? -25.804 -14.674 29.506 1.00 88.38 87 ALA A C 1
ATOM 663 O O . ALA A 1 87 ? -25.256 -14.722 28.406 1.00 88.38 87 ALA A O 1
ATOM 664 N N . LEU A 1 88 ? -26.459 -13.586 29.928 1.00 88.25 88 LEU A N 1
ATOM 665 C CA . LEU A 1 88 ? -26.477 -12.334 29.177 1.00 88.25 88 LEU A CA 1
ATOM 666 C C . LEU A 1 88 ? -25.067 -11.767 29.020 1.00 88.25 88 LEU A C 1
ATOM 668 O O . LEU A 1 88 ? -24.682 -11.461 27.898 1.00 88.25 88 LEU A O 1
ATOM 672 N N . HIS A 1 89 ? -24.290 -11.694 30.103 1.00 86.56 89 HIS A N 1
ATOM 673 C CA . HIS A 1 89 ? -22.918 -11.187 30.058 1.00 86.56 89 HIS A CA 1
ATOM 674 C C . HIS A 1 89 ? -22.050 -11.976 29.073 1.00 86.56 89 HIS A C 1
ATOM 676 O O . HIS A 1 89 ? -21.454 -11.391 28.176 1.00 86.56 89 HIS A O 1
ATOM 682 N N . ALA A 1 90 ? -22.067 -13.310 29.158 1.00 87.62 90 ALA A N 1
ATOM 683 C CA . ALA A 1 90 ? -21.324 -14.172 28.240 1.00 87.62 90 ALA A CA 1
ATOM 684 C C . ALA A 1 90 ? -21.777 -14.002 26.777 1.00 87.62 90 ALA A C 1
ATOM 686 O O . ALA A 1 90 ? -20.963 -14.010 25.851 1.00 87.62 90 ALA A O 1
ATOM 687 N N . SER A 1 91 ? -23.082 -13.813 26.546 1.00 90.88 91 SER A N 1
ATOM 688 C CA . SER A 1 91 ? -23.607 -13.524 25.208 1.00 90.88 91 SER A CA 1
ATOM 689 C C . SER A 1 91 ? -23.135 -12.167 24.685 1.00 90.88 91 SER A C 1
ATOM 691 O O . SER A 1 91 ? -22.910 -12.035 23.482 1.00 90.88 91 SER A O 1
ATOM 693 N N . GLN A 1 92 ? -23.025 -11.162 25.553 1.00 90.31 92 GLN A N 1
ATOM 694 C CA . GLN A 1 92 ? -22.546 -9.829 25.196 1.00 90.31 92 GLN A CA 1
ATOM 695 C C . GLN A 1 92 ? -21.043 -9.851 24.908 1.00 90.31 92 GLN A C 1
ATOM 697 O O . GLN A 1 92 ? -20.640 -9.331 23.876 1.00 90.31 92 GLN A O 1
ATOM 702 N N . GLU A 1 93 ? -20.236 -10.536 25.722 1.00 88.94 93 GLU A N 1
ATOM 703 C CA . GLU A 1 93 ? -18.806 -10.763 25.455 1.00 88.94 93 GLU A CA 1
ATOM 704 C C . GLU A 1 93 ? -18.592 -11.442 24.102 1.00 88.94 93 GLU A C 1
ATOM 706 O O . GLU A 1 93 ? -17.875 -10.915 23.257 1.00 88.94 93 GLU A O 1
ATOM 711 N N . THR A 1 94 ? -19.297 -12.549 23.846 1.00 91.81 94 THR A N 1
ATOM 712 C CA . THR A 1 94 ? -19.217 -13.270 22.563 1.00 91.81 94 THR A CA 1
ATOM 713 C C . THR A 1 94 ? -19.587 -12.363 21.384 1.00 91.81 94 THR A C 1
ATOM 715 O O . THR A 1 94 ? -18.949 -12.394 20.330 1.00 91.81 94 THR A O 1
ATOM 718 N N . ALA A 1 95 ? -20.621 -11.530 21.546 1.00 92.12 95 ALA A N 1
ATOM 719 C CA . ALA A 1 95 ? -21.011 -10.565 20.525 1.00 92.12 95 ALA A CA 1
ATOM 720 C C . ALA A 1 95 ? -19.943 -9.479 20.325 1.00 92.12 95 ALA A C 1
ATOM 722 O O . ALA A 1 95 ? -19.704 -9.078 19.186 1.00 92.12 95 ALA A O 1
ATOM 723 N N . THR A 1 96 ? -19.288 -9.020 21.393 1.00 91.69 96 THR A N 1
ATOM 724 C CA . THR A 1 96 ? -18.160 -8.090 21.304 1.00 91.69 96 THR A CA 1
ATOM 725 C C . THR A 1 96 ? -16.985 -8.731 20.570 1.00 91.69 96 THR A C 1
ATOM 727 O O . THR A 1 96 ? -16.487 -8.126 19.629 1.00 91.69 96 THR A O 1
ATOM 730 N N . GLU A 1 97 ? -16.578 -9.958 20.907 1.00 92.25 97 GLU A N 1
ATOM 731 C CA . GLU A 1 97 ? -15.479 -10.661 20.222 1.00 92.25 97 GLU A CA 1
ATOM 732 C C . GLU A 1 97 ? -15.717 -10.755 18.715 1.00 92.25 97 GLU A C 1
ATOM 734 O O . GLU A 1 97 ? -14.847 -10.392 17.918 1.00 92.25 97 GLU A O 1
ATOM 739 N N . ALA A 1 98 ? -16.920 -11.180 18.319 1.00 93.31 98 ALA A N 1
ATOM 740 C CA . ALA A 1 98 ? -17.303 -11.267 16.917 1.00 93.31 98 ALA A CA 1
ATOM 741 C C . ALA A 1 98 ? -17.219 -9.898 16.222 1.00 93.31 98 ALA A C 1
ATOM 743 O O . ALA A 1 98 ? -16.633 -9.785 15.145 1.00 93.31 98 ALA A O 1
ATOM 744 N N . ARG A 1 99 ? -17.730 -8.836 16.857 1.00 93.81 99 ARG A N 1
ATOM 745 C CA . ARG A 1 99 ? -17.676 -7.473 16.302 1.00 93.81 99 ARG A CA 1
ATOM 746 C C . ARG A 1 99 ? -16.255 -6.930 16.211 1.00 93.81 99 ARG A C 1
ATOM 748 O O . ARG A 1 99 ? -15.934 -6.275 15.226 1.00 93.81 99 ARG A O 1
ATOM 755 N N . MET A 1 100 ? -15.384 -7.228 17.172 1.00 93.44 100 MET A N 1
ATOM 756 C CA . MET A 1 100 ? -13.973 -6.825 17.128 1.00 93.44 100 MET A CA 1
ATOM 757 C C . MET A 1 100 ? -13.227 -7.527 15.984 1.00 93.44 100 MET A C 1
ATOM 759 O O . MET A 1 100 ? -12.432 -6.902 15.283 1.00 93.44 100 MET A O 1
ATOM 763 N N . GLN A 1 101 ? -13.525 -8.801 15.719 1.00 94.50 101 GLN A N 1
ATOM 764 C CA . GLN A 1 101 ? -12.982 -9.502 14.550 1.00 94.50 101 GLN A CA 1
ATOM 765 C C . GLN A 1 101 ? -13.503 -8.914 13.230 1.00 94.50 101 GLN A C 1
ATOM 767 O O . GLN A 1 101 ? -12.730 -8.733 12.286 1.00 94.50 101 GLN A O 1
ATOM 772 N N . GLU A 1 102 ? -14.795 -8.582 13.159 1.00 95.06 102 GLU A N 1
ATOM 773 C CA . GLU A 1 102 ? -15.393 -7.901 12.004 1.00 95.06 102 GLU A CA 1
ATOM 774 C C . GLU A 1 102 ? -14.783 -6.514 11.780 1.00 95.06 102 GLU A C 1
ATOM 776 O O . GLU A 1 102 ? -14.490 -6.163 10.636 1.00 95.06 102 GLU A O 1
ATOM 781 N N . LEU A 1 103 ? -14.530 -5.759 12.853 1.00 94.56 103 LEU A N 1
ATOM 782 C CA . LEU A 1 103 ? -13.830 -4.477 12.817 1.00 94.56 103 LEU A CA 1
ATOM 783 C C . LEU A 1 103 ? -12.418 -4.631 12.266 1.00 94.56 103 LEU A C 1
ATOM 785 O O . LEU A 1 103 ? -12.066 -3.938 11.316 1.00 94.56 103 LEU A O 1
ATOM 789 N N . SER A 1 104 ? -11.625 -5.554 12.811 1.00 95.44 104 SER A N 1
ATOM 790 C CA . SER A 1 104 ? -10.252 -5.802 12.357 1.00 95.44 104 SER A CA 1
ATOM 791 C C . SER A 1 104 ? -10.210 -6.189 10.874 1.00 95.44 104 SER A C 1
ATOM 793 O O . SER A 1 104 ? -9.486 -5.585 10.078 1.00 95.44 104 SER A O 1
ATOM 795 N N . LYS A 1 105 ? -11.064 -7.132 10.457 1.00 95.44 105 LYS A N 1
ATOM 796 C CA . LYS A 1 105 ? -11.171 -7.563 9.057 1.00 95.44 105 LYS A CA 1
ATOM 797 C C . LYS A 1 105 ? -11.644 -6.434 8.138 1.00 95.44 105 LYS A C 1
AT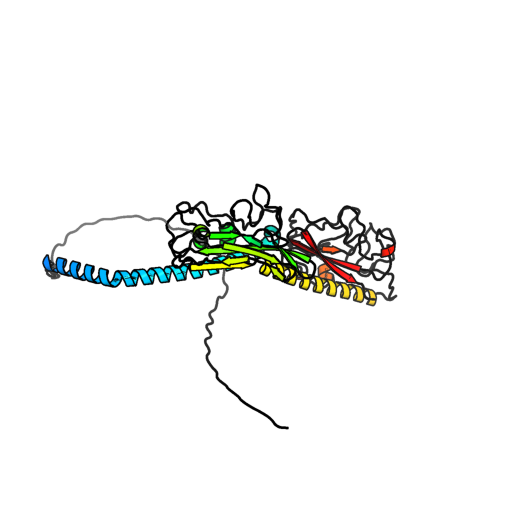OM 799 O O . LYS A 1 105 ? -11.069 -6.245 7.068 1.00 95.44 105 LYS A O 1
ATOM 804 N N . GLY A 1 106 ? -12.686 -5.708 8.540 1.00 95.38 106 GLY A N 1
ATOM 805 C CA . GLY A 1 106 ? -13.249 -4.593 7.783 1.00 95.38 106 GLY A CA 1
ATOM 806 C C . GLY A 1 106 ? -12.257 -3.447 7.628 1.00 95.38 106 GLY A C 1
ATOM 807 O O . GLY A 1 106 ? -12.123 -2.901 6.540 1.00 95.38 106 GLY A O 1
ATOM 808 N N . THR A 1 107 ? -11.507 -3.145 8.689 1.00 94.88 107 THR A N 1
ATOM 809 C CA . THR A 1 107 ? -10.464 -2.113 8.703 1.00 94.88 107 THR A CA 1
ATOM 810 C C . THR A 1 107 ? -9.321 -2.517 7.798 1.00 94.88 107 THR A C 1
ATOM 812 O O . THR A 1 107 ? -8.964 -1.743 6.924 1.00 94.88 107 THR A O 1
ATOM 815 N N . LYS A 1 108 ? -8.820 -3.754 7.901 1.00 95.38 108 LYS A N 1
ATOM 816 C CA . LYS A 1 108 ? -7.792 -4.258 6.985 1.00 95.38 108 LYS A CA 1
ATOM 817 C C . LYS A 1 108 ? -8.231 -4.158 5.523 1.00 95.38 108 LYS A C 1
ATOM 819 O O . LYS A 1 108 ? -7.440 -3.745 4.683 1.00 95.38 108 LYS A O 1
ATOM 824 N N . ALA A 1 109 ? -9.473 -4.527 5.212 1.00 94.12 109 ALA A N 1
ATOM 825 C CA . ALA A 1 109 ? -10.000 -4.461 3.851 1.00 94.12 109 ALA A CA 1
ATOM 826 C C . ALA A 1 109 ? -10.177 -3.016 3.351 1.00 94.12 109 ALA A C 1
ATOM 828 O O . ALA A 1 109 ? -9.804 -2.727 2.218 1.00 94.12 109 ALA A O 1
ATOM 829 N N . ALA A 1 110 ? -10.712 -2.119 4.186 1.00 91.69 110 ALA A N 1
ATOM 830 C CA . ALA A 1 110 ? -10.862 -0.701 3.860 1.00 91.69 110 ALA A CA 1
ATOM 831 C C . ALA A 1 110 ? -9.498 -0.019 3.676 1.00 91.69 110 ALA A C 1
ATOM 833 O O . ALA A 1 110 ? -9.285 0.646 2.670 1.00 91.69 110 ALA A O 1
ATOM 834 N N . TYR A 1 111 ? -8.559 -0.271 4.590 1.00 92.12 111 TYR A N 1
ATOM 835 C CA . TYR A 1 111 ? -7.187 0.225 4.521 1.00 92.12 111 TYR A CA 1
ATOM 836 C C . TYR A 1 111 ? -6.499 -0.272 3.252 1.00 92.12 111 TYR A C 1
ATOM 838 O O . TYR A 1 111 ? -6.039 0.531 2.464 1.00 92.12 111 TYR A O 1
ATOM 846 N N . THR A 1 112 ? -6.499 -1.585 2.984 1.00 92.25 112 THR A N 1
ATOM 847 C CA . THR A 1 112 ? -5.849 -2.146 1.779 1.00 92.25 112 THR A CA 1
ATOM 848 C C . THR A 1 112 ? -6.405 -1.536 0.489 1.00 92.25 112 THR A C 1
ATOM 850 O O . THR A 1 112 ? -5.672 -1.361 -0.479 1.00 92.25 112 THR A O 1
ATOM 853 N N . LYS A 1 113 ? -7.709 -1.238 0.455 1.00 87.38 113 LYS A N 1
ATOM 854 C CA . LYS A 1 113 ? -8.368 -0.650 -0.714 1.00 87.38 113 LYS A CA 1
ATOM 855 C C . LYS A 1 113 ? -7.929 0.796 -0.958 1.00 87.38 113 LYS A C 1
ATOM 857 O O . LYS A 1 113 ? -7.718 1.163 -2.108 1.00 87.38 113 LYS A O 1
ATOM 862 N N . ASP A 1 114 ? -7.805 1.579 0.108 1.00 82.19 114 ASP A N 1
ATOM 863 C CA . ASP A 1 114 ? -7.523 3.015 0.041 1.00 82.19 114 ASP A CA 1
ATOM 864 C C . ASP A 1 114 ? -6.085 3.345 0.493 1.00 82.19 114 ASP A C 1
ATOM 866 O O . ASP A 1 114 ? -5.785 4.499 0.772 1.00 82.19 114 ASP A O 1
ATOM 870 N N . ALA A 1 115 ? -5.198 2.346 0.541 1.00 86.38 115 ALA A N 1
ATOM 871 C CA . ALA A 1 115 ? -3.834 2.407 1.077 1.00 86.38 115 ALA A CA 1
ATOM 872 C C . ALA A 1 115 ? -3.024 3.594 0.536 1.00 86.38 115 ALA A C 1
ATOM 874 O O . ALA A 1 115 ? -2.459 4.370 1.296 1.00 86.38 115 ALA A O 1
ATOM 875 N N . MET A 1 116 ? -3.081 3.808 -0.785 1.00 81.56 116 MET A N 1
ATOM 876 C CA . MET A 1 116 ? -2.419 4.943 -1.438 1.00 81.56 116 MET A CA 1
ATOM 877 C C . MET A 1 116 ? -2.853 6.293 -0.867 1.00 81.56 116 MET A C 1
ATOM 879 O O . MET A 1 116 ? -2.057 7.214 -0.809 1.00 81.56 116 MET A O 1
ATOM 883 N N . VAL A 1 117 ? -4.117 6.429 -0.473 1.00 77.69 117 VAL A N 1
ATOM 884 C CA . VAL A 1 117 ? -4.673 7.681 0.049 1.00 77.69 117 VAL A CA 1
ATOM 885 C C . VAL A 1 117 ? -4.476 7.784 1.561 1.00 77.69 117 VAL A C 1
ATOM 887 O O . VAL A 1 117 ? -4.236 8.867 2.075 1.00 77.69 117 VAL A O 1
ATOM 890 N N . VAL A 1 118 ? -4.627 6.667 2.275 1.00 79.25 118 VAL A N 1
ATOM 891 C CA . VAL A 1 118 ? -4.523 6.612 3.738 1.00 79.25 118 VAL A CA 1
ATOM 892 C C . VAL A 1 118 ? -3.145 7.064 4.211 1.00 79.25 118 VAL A C 1
ATOM 894 O O . VAL A 1 118 ? -3.077 7.840 5.160 1.00 79.25 118 VAL A O 1
ATOM 897 N N . ASP A 1 119 ? -2.104 6.631 3.503 1.00 77.75 119 ASP A N 1
ATOM 898 C CA . ASP A 1 119 ? -0.699 6.902 3.817 1.00 77.75 119 ASP A CA 1
ATOM 899 C C . ASP A 1 119 ? -0.098 7.982 2.896 1.00 77.75 119 ASP A C 1
ATOM 901 O O . ASP A 1 119 ? 1.105 8.004 2.658 1.00 77.75 119 ASP A O 1
ATOM 905 N N . THR A 1 120 ? -0.937 8.850 2.314 1.00 70.44 120 THR A N 1
ATOM 906 C CA . THR A 1 120 ? -0.491 10.047 1.585 1.00 70.44 120 THR A CA 1
ATOM 907 C C . THR A 1 120 ? -1.079 11.281 2.247 1.00 70.44 120 THR A C 1
ATOM 909 O O . THR A 1 120 ? -2.291 11.415 2.412 1.00 70.44 120 THR A O 1
ATOM 912 N N . THR A 1 121 ? -0.202 12.217 2.590 1.00 54.91 121 THR A N 1
ATOM 913 C CA . THR A 1 121 ? -0.503 13.366 3.447 1.00 54.91 121 THR A CA 1
ATOM 914 C C . THR A 1 121 ? -1.610 14.294 2.912 1.00 54.91 121 THR A C 1
ATOM 916 O O . THR A 1 121 ? -2.373 14.843 3.701 1.00 54.91 121 THR A O 1
ATOM 919 N N . ASP A 1 122 ? -1.826 14.405 1.600 1.00 52.38 122 ASP A N 1
ATOM 920 C CA . ASP A 1 122 ? -2.688 15.459 1.039 1.00 52.38 122 ASP A CA 1
ATOM 921 C C . ASP A 1 122 ? -4.064 15.015 0.493 1.00 52.38 122 ASP A C 1
ATOM 923 O O . ASP A 1 122 ? -4.867 15.880 0.125 1.00 52.38 122 ASP A O 1
ATOM 927 N N . ASP A 1 123 ? -4.421 13.723 0.506 1.00 53.16 123 ASP A N 1
ATOM 928 C CA . ASP A 1 123 ? -5.654 13.231 -0.141 1.00 53.16 123 ASP A CA 1
ATOM 929 C C . ASP A 1 123 ? -6.744 12.693 0.813 1.00 53.16 123 ASP A C 1
ATOM 931 O O . ASP A 1 123 ? -6.500 12.089 1.859 1.00 53.16 123 ASP A O 1
ATOM 935 N N . ASN A 1 124 ? -8.011 12.927 0.441 1.00 54.81 124 ASN A N 1
ATOM 936 C CA . ASN A 1 124 ? -9.187 12.575 1.249 1.00 54.81 124 ASN A CA 1
ATOM 937 C C . ASN A 1 124 ? -9.501 11.070 1.167 1.00 54.81 124 ASN A C 1
ATOM 939 O O . ASN A 1 124 ? -10.299 10.637 0.329 1.00 54.81 124 ASN A O 1
ATOM 943 N N . GLY A 1 125 ? -8.907 10.271 2.055 1.00 60.53 125 GLY A N 1
ATOM 944 C CA . GLY A 1 125 ? -9.256 8.855 2.222 1.00 60.53 125 GLY A CA 1
ATOM 945 C C . GLY A 1 125 ? -10.697 8.675 2.706 1.00 60.53 125 GLY A C 1
ATOM 946 O O . GLY A 1 125 ? -11.280 9.576 3.305 1.00 60.53 125 GLY A O 1
ATOM 947 N N . ALA A 1 126 ? -11.308 7.509 2.465 1.00 66.88 126 ALA A N 1
ATOM 948 C CA . ALA A 1 126 ? -12.627 7.203 3.037 1.00 66.88 126 ALA A CA 1
ATOM 949 C C . ALA A 1 126 ? -12.527 6.709 4.494 1.00 66.88 126 ALA A C 1
ATOM 951 O O . ALA A 1 126 ? -13.469 6.858 5.280 1.00 66.88 126 ALA A O 1
ATOM 952 N N . LEU A 1 127 ? -11.389 6.115 4.864 1.00 78.19 127 LEU A N 1
ATOM 953 C CA . LEU A 1 127 ? -11.112 5.613 6.205 1.00 78.19 127 LEU A CA 1
ATOM 954 C C . LEU A 1 127 ? -10.615 6.749 7.108 1.00 78.19 127 LEU A C 1
ATOM 956 O O . LEU A 1 127 ? -9.424 6.847 7.341 1.00 78.19 127 LEU A O 1
ATOM 960 N N . VAL A 1 128 ? -11.525 7.593 7.614 1.00 77.31 128 VAL A N 1
ATOM 961 C CA . VAL A 1 128 ? -11.160 8.780 8.415 1.00 77.31 128 VAL A CA 1
ATOM 962 C C . VAL A 1 128 ? -11.647 8.711 9.856 1.00 77.31 128 VAL A C 1
ATOM 964 O O . VAL A 1 128 ? -12.851 8.737 10.121 1.00 77.31 128 VAL A O 1
ATOM 967 N N . PHE A 1 129 ? -10.721 8.704 10.813 1.00 74.81 129 PHE A N 1
ATOM 968 C CA . PHE A 1 129 ? -11.030 8.845 12.238 1.00 74.81 129 PHE A CA 1
ATOM 969 C C . PHE A 1 129 ? -10.483 10.152 12.783 1.00 74.81 129 PHE A C 1
ATOM 971 O O . PHE A 1 129 ? -9.327 10.481 12.556 1.00 74.81 129 PHE A O 1
ATOM 978 N N . THR A 1 130 ? -11.298 10.869 13.552 1.00 69.88 130 THR A N 1
ATOM 979 C CA . THR A 1 130 ? -10.826 12.022 14.319 1.00 69.88 130 THR A CA 1
ATOM 980 C C . THR A 1 130 ? -10.351 11.539 15.689 1.00 69.88 130 THR A C 1
ATOM 982 O O . THR A 1 130 ? -11.164 11.434 16.609 1.00 69.88 130 THR A O 1
ATOM 985 N N . ALA A 1 131 ? -9.067 11.220 15.855 1.00 60.09 131 ALA A N 1
ATOM 986 C CA . ALA A 1 131 ? -8.475 11.085 17.189 1.00 60.09 131 ALA A CA 1
ATOM 987 C C . ALA A 1 131 ? -8.215 12.487 17.792 1.00 60.09 131 ALA A C 1
ATOM 989 O O . ALA A 1 131 ? -8.489 13.502 17.146 1.00 60.09 131 ALA A O 1
ATOM 990 N N . GLY A 1 132 ? -7.799 12.579 19.062 1.00 51.06 132 GLY A N 1
ATOM 991 C CA . GLY A 1 132 ? -7.438 13.866 19.688 1.00 51.06 132 GLY A CA 1
ATOM 992 C C . GLY A 1 132 ? -6.409 14.653 18.861 1.00 51.06 132 GLY A C 1
ATOM 993 O O . GLY A 1 132 ? -5.869 14.104 17.908 1.00 51.06 132 GLY A O 1
ATOM 994 N N . HIS A 1 133 ? -6.196 15.939 19.205 1.00 36.94 133 HIS A N 1
ATOM 995 C CA . HIS A 1 133 ? -5.397 16.917 18.443 1.00 36.94 133 HIS A CA 1
ATOM 996 C C . HIS A 1 133 ? -4.382 16.246 17.506 1.00 36.94 133 HIS A C 1
ATOM 998 O O . HIS A 1 133 ? -3.406 15.690 17.987 1.00 36.94 133 HIS A O 1
ATOM 1004 N N . SER A 1 134 ? -4.732 16.294 16.214 1.00 42.84 134 SER A N 1
ATOM 1005 C CA . SER A 1 134 ? -3.960 15.997 15.004 1.00 42.84 134 SER A CA 1
ATOM 1006 C C . SER A 1 134 ? -3.873 14.563 14.437 1.00 42.84 134 SER A C 1
ATOM 1008 O O . SER A 1 134 ? -3.608 14.448 13.248 1.00 42.84 134 SER A O 1
ATOM 1010 N N . GLN A 1 135 ? -4.260 13.483 15.117 1.00 55.84 135 GLN A N 1
ATOM 1011 C CA . GLN A 1 135 ? -4.162 12.132 14.514 1.00 55.84 135 GLN A CA 1
ATOM 1012 C C . GLN A 1 135 ? -5.390 11.779 13.633 1.00 55.84 135 GLN A C 1
ATOM 1014 O O . GLN A 1 135 ? -6.483 11.505 14.139 1.00 55.84 135 GLN A O 1
ATOM 1019 N N . TRP A 1 136 ? -5.217 11.803 12.305 1.00 53.56 136 TRP A N 1
ATOM 1020 C CA . TRP A 1 136 ? -6.214 11.393 11.304 1.00 53.56 136 TRP A CA 1
ATOM 1021 C C . TRP A 1 136 ? -5.683 10.203 10.498 1.00 53.56 136 TRP A C 1
ATOM 1023 O O . TRP A 1 136 ? -4.506 10.179 10.165 1.00 53.56 136 TRP A O 1
ATOM 1033 N N . ILE A 1 137 ? -6.552 9.247 10.158 1.00 58.09 137 ILE A N 1
ATOM 1034 C CA . ILE A 1 137 ? -6.286 8.320 9.043 1.00 58.09 137 ILE A CA 1
ATOM 1035 C C . ILE A 1 137 ? -6.845 8.997 7.791 1.00 58.09 137 ILE A C 1
ATOM 1037 O O . ILE A 1 137 ? -8.035 9.305 7.771 1.00 58.09 137 ILE A O 1
ATOM 1041 N N . GLY A 1 138 ? -6.012 9.296 6.794 1.00 50.41 138 GLY A N 1
ATOM 1042 C CA . GLY A 1 138 ? -6.397 10.112 5.632 1.00 50.41 138 GLY A CA 1
ATOM 1043 C C . GLY A 1 138 ? -6.638 11.604 5.940 1.00 50.41 138 GLY A C 1
ATOM 1044 O O . GLY A 1 138 ? -6.808 12.010 7.092 1.00 50.41 138 GLY A O 1
ATOM 1045 N N . ASN A 1 139 ? -6.648 12.450 4.901 1.00 45.78 139 ASN A N 1
ATOM 1046 C CA . ASN A 1 139 ? -6.647 13.907 5.071 1.00 45.78 139 ASN A CA 1
ATOM 1047 C C . ASN A 1 139 ? -7.943 14.443 5.723 1.00 45.78 139 ASN A C 1
ATOM 1049 O O . ASN A 1 139 ? -9.064 14.178 5.278 1.00 45.78 139 ASN A O 1
ATOM 1053 N N . GLY A 1 140 ? -7.787 15.231 6.789 1.00 44.59 140 GLY A N 1
ATOM 1054 C CA . GLY A 1 140 ? -8.851 16.039 7.379 1.00 44.59 140 GLY A CA 1
ATOM 1055 C C . GLY A 1 140 ? -8.853 17.457 6.788 1.00 44.59 140 GLY A C 1
ATOM 1056 O O . GLY A 1 140 ? -7.804 17.976 6.424 1.00 44.59 140 GLY A O 1
ATOM 1057 N N . PRO A 1 141 ? -9.991 18.176 6.763 1.00 42.66 141 PRO A N 1
ATOM 1058 C CA . PRO A 1 141 ? -10.117 19.486 6.102 1.00 42.66 141 PRO A CA 1
ATOM 1059 C C . PRO A 1 141 ? -9.242 20.631 6.665 1.00 42.66 141 PRO A C 1
ATOM 1061 O O . PRO A 1 141 ? -9.365 21.758 6.195 1.00 42.66 141 PRO A O 1
ATOM 1064 N N . ASN A 1 142 ? -8.384 20.378 7.661 1.00 42.00 142 ASN A N 1
ATOM 1065 C CA . ASN A 1 142 ? -7.593 21.387 8.372 1.00 42.00 142 ASN A CA 1
ATOM 1066 C C . ASN A 1 142 ? -6.081 21.092 8.438 1.00 42.00 142 ASN A C 1
ATOM 1068 O O . ASN A 1 142 ? -5.424 21.642 9.316 1.00 42.00 142 ASN A O 1
ATOM 1072 N N . GLY A 1 143 ? -5.526 20.281 7.531 1.00 40.44 143 GLY A N 1
ATOM 1073 C CA . GLY A 1 143 ? -4.082 20.032 7.486 1.00 40.44 143 GLY A CA 1
ATOM 1074 C C . GLY A 1 143 ? -3.605 19.094 8.601 1.00 40.44 143 GLY A C 1
ATOM 1075 O O . GLY A 1 143 ? -3.651 19.414 9.785 1.00 40.44 143 GLY A O 1
ATOM 1076 N N . ILE A 1 144 ? -3.228 17.896 8.168 1.00 43.19 144 ILE A N 1
ATOM 1077 C CA . ILE A 1 144 ? -2.253 16.931 8.701 1.00 43.19 144 ILE A CA 1
ATOM 1078 C C . ILE A 1 144 ? -1.533 17.308 10.019 1.00 43.19 144 ILE A C 1
ATOM 1080 O O . ILE A 1 144 ? -0.962 18.392 10.144 1.00 43.19 144 ILE A O 1
ATOM 1084 N N . ASN A 1 145 ? -1.439 16.349 10.956 1.00 43.88 145 ASN A N 1
ATOM 1085 C CA . ASN A 1 145 ? -0.267 16.278 11.840 1.00 43.88 145 ASN A CA 1
ATOM 1086 C C . ASN A 1 145 ? 0.933 15.918 10.977 1.00 43.88 145 ASN A C 1
ATOM 1088 O O . ASN A 1 145 ? 1.031 14.790 10.514 1.00 43.88 145 ASN A O 1
ATOM 1092 N N . THR A 1 146 ? 1.815 16.871 10.733 1.00 48.25 146 THR A N 1
ATOM 1093 C CA . THR A 1 146 ? 2.999 16.695 9.881 1.00 48.25 146 THR A CA 1
ATOM 1094 C C . THR A 1 146 ? 4.123 15.903 10.541 1.00 48.25 146 THR A C 1
ATOM 1096 O O . THR A 1 146 ? 5.196 15.772 9.959 1.00 48.25 146 THR A O 1
ATOM 1099 N N . ASP A 1 147 ? 3.915 15.423 11.764 1.00 66.25 147 ASP A N 1
ATOM 1100 C CA . ASP A 1 147 ? 4.963 14.770 12.530 1.00 66.25 147 ASP A CA 1
ATOM 1101 C C . ASP A 1 147 ? 4.965 13.280 12.181 1.00 66.25 147 ASP A C 1
ATOM 1103 O O . ASP A 1 147 ? 4.200 12.484 12.729 1.00 66.25 147 ASP A O 1
ATOM 1107 N N . VAL A 1 148 ? 5.818 12.934 11.216 1.00 82.56 148 VAL A N 1
ATOM 1108 C CA . VAL A 1 148 ? 6.194 11.551 10.929 1.00 82.56 148 VAL A CA 1
ATOM 1109 C C . VAL A 1 148 ? 7.053 11.055 12.084 1.00 82.56 148 VAL A C 1
ATOM 1111 O O . VAL A 1 148 ? 8.094 11.640 12.392 1.00 82.56 148 VAL A O 1
ATOM 1114 N N . LEU A 1 149 ? 6.637 9.964 12.720 1.00 85.50 149 LEU A N 1
ATOM 1115 C CA . LEU A 1 149 ? 7.455 9.284 13.712 1.00 85.50 149 LEU A CA 1
ATOM 1116 C C . LEU A 1 149 ? 8.520 8.457 12.980 1.00 85.50 149 LEU A C 1
ATOM 1118 O O . LEU A 1 149 ? 8.233 7.384 12.450 1.00 85.50 149 LEU A O 1
ATOM 1122 N N . THR A 1 150 ? 9.744 8.982 12.937 1.00 88.25 150 THR A N 1
ATOM 1123 C CA . THR A 1 150 ? 10.912 8.337 12.309 1.00 88.25 150 THR A CA 1
ATOM 1124 C C . THR A 1 150 ? 11.797 7.595 13.305 1.00 88.25 150 THR A C 1
ATOM 1126 O O . THR A 1 150 ? 12.556 6.708 12.921 1.00 88.25 150 THR A O 1
ATOM 1129 N N . ASP A 1 151 ? 11.723 7.969 14.582 1.00 87.44 151 ASP A N 1
ATOM 1130 C CA . ASP A 1 151 ? 12.467 7.373 15.684 1.00 87.44 151 ASP A CA 1
ATOM 1131 C C . ASP A 1 151 ? 11.776 7.639 17.034 1.00 87.44 151 ASP A C 1
ATOM 1133 O O . ASP A 1 151 ? 11.156 8.677 17.267 1.00 87.44 151 ASP A O 1
ATOM 1137 N N . GLY A 1 152 ? 11.885 6.687 17.961 1.00 91.06 152 GLY A N 1
ATOM 1138 C CA . GLY A 1 152 ? 11.380 6.823 19.324 1.00 91.06 152 GLY A CA 1
ATOM 1139 C C . GLY A 1 152 ? 9.961 6.291 19.525 1.00 91.06 152 GLY A C 1
ATOM 1140 O O . GLY A 1 152 ? 9.552 5.306 18.913 1.00 91.06 152 GLY A O 1
ATOM 1141 N N . THR A 1 153 ? 9.237 6.893 20.474 1.00 88.50 153 THR A N 1
ATOM 1142 C CA . THR A 1 153 ? 7.973 6.356 20.997 1.00 88.50 153 THR A CA 1
ATOM 1143 C C . THR A 1 153 ? 6.960 7.460 21.302 1.00 88.50 153 THR A C 1
ATOM 1145 O O . THR A 1 153 ? 7.305 8.451 21.946 1.00 88.50 153 THR A O 1
ATOM 1148 N N . GLU A 1 154 ? 5.690 7.244 20.945 1.00 87.88 154 GLU A N 1
ATOM 1149 C CA . GLU A 1 154 ? 4.570 8.160 21.202 1.00 87.88 154 GLU A CA 1
ATOM 1150 C C . GLU A 1 154 ? 3.357 7.433 21.810 1.00 87.88 154 GLU A C 1
ATOM 1152 O O . GLU A 1 154 ? 3.058 6.290 21.470 1.00 87.88 154 GLU A O 1
ATOM 1157 N N . THR A 1 155 ? 2.627 8.094 22.718 1.00 86.06 155 THR A N 1
ATOM 1158 C CA . THR A 1 155 ? 1.337 7.599 23.235 1.00 86.06 155 THR A CA 1
ATOM 1159 C C . THR A 1 155 ? 0.167 8.259 22.511 1.00 86.06 155 THR A C 1
ATOM 1161 O O . THR A 1 155 ? 0.047 9.481 22.482 1.00 86.06 155 THR A O 1
ATOM 1164 N N . VAL A 1 156 ? -0.749 7.438 22.007 1.00 83.88 156 VAL A N 1
ATOM 1165 C CA . VAL A 1 156 ? -1.907 7.852 21.208 1.00 83.88 156 VAL A CA 1
ATOM 1166 C C . VAL A 1 156 ? -3.115 8.182 22.082 1.00 83.88 156 VAL A C 1
ATOM 1168 O O . VAL A 1 156 ? -3.440 7.470 23.038 1.00 83.88 156 VAL A O 1
ATOM 1171 N N . THR A 1 157 ? -3.842 9.240 21.711 1.00 83.44 157 THR A N 1
ATOM 1172 C CA . THR A 1 157 ? -5.093 9.620 22.380 1.00 83.44 157 THR A CA 1
ATOM 1173 C C . THR A 1 157 ? -6.303 9.015 21.662 1.00 83.44 157 THR A C 1
ATOM 1175 O O . THR A 1 157 ? -6.594 9.414 20.537 1.00 83.44 157 THR A O 1
ATOM 1178 N N . PRO A 1 158 ? -7.073 8.113 22.294 1.00 84.50 158 PRO A N 1
ATOM 1179 C CA . PRO A 1 158 ? -8.246 7.518 21.668 1.00 84.50 158 PRO A CA 1
ATOM 1180 C C . PRO A 1 158 ? -9.422 8.476 21.509 1.00 84.50 158 PRO A C 1
ATOM 1182 O O . PRO A 1 158 ? -9.630 9.391 22.311 1.00 84.50 158 PRO A O 1
ATOM 1185 N N . THR A 1 159 ? -10.283 8.141 20.550 1.00 85.25 159 THR A N 1
ATOM 1186 C CA . THR A 1 159 ? -11.615 8.726 20.365 1.00 85.25 159 THR A CA 1
ATOM 1187 C C . THR A 1 159 ? -12.693 7.645 20.448 1.00 85.25 159 THR A C 1
ATOM 1189 O O . THR A 1 159 ? -12.476 6.495 20.084 1.00 85.25 159 THR A O 1
ATOM 1192 N N . GLN A 1 160 ? -13.891 8.001 20.916 1.00 88.50 160 GLN A N 1
ATOM 1193 C CA . GLN A 1 160 ? -15.059 7.117 20.842 1.00 88.50 160 GLN A CA 1
ATOM 1194 C C . GLN A 1 160 ? -15.650 7.094 19.430 1.00 88.50 160 GLN A C 1
ATOM 1196 O O . GLN A 1 160 ? -15.799 8.145 18.801 1.00 88.50 160 GLN A O 1
ATOM 1201 N N . ALA A 1 161 ? -16.100 5.922 18.981 1.00 90.75 161 ALA A N 1
ATOM 1202 C CA . ALA A 1 161 ? -16.765 5.743 17.691 1.00 90.75 161 ALA A CA 1
ATOM 1203 C C . ALA A 1 161 ? -17.961 6.690 17.486 1.00 90.75 161 ALA A C 1
ATOM 1205 O O . ALA A 1 161 ? -18.215 7.151 16.374 1.00 90.75 161 ALA A O 1
ATOM 1206 N N . TYR A 1 162 ? -18.675 7.010 18.566 1.00 90.31 162 TYR A N 1
ATOM 1207 C CA . TYR A 1 162 ? -19.652 8.093 18.661 1.00 90.31 162 TYR A CA 1
ATOM 1208 C C . TYR A 1 162 ? -19.816 8.509 20.127 1.00 90.31 162 TYR A C 1
ATOM 1210 O O . TYR A 1 162 ? -19.523 7.744 21.046 1.00 90.31 162 TYR A O 1
ATOM 1218 N N . LYS A 1 163 ? -20.337 9.718 20.369 1.00 87.62 163 LYS A N 1
ATOM 1219 C CA . LYS A 1 163 ? -20.679 10.158 21.732 1.00 87.62 163 LYS A CA 1
ATOM 1220 C C . LYS A 1 163 ? -21.915 9.399 22.237 1.00 87.62 163 LYS A C 1
ATOM 1222 O O . LYS A 1 163 ? -22.913 9.381 21.509 1.00 87.62 163 LYS A O 1
ATOM 1227 N N . PRO A 1 164 ? -21.922 8.846 23.466 1.00 83.44 164 PRO A N 1
ATOM 1228 C CA . PRO A 1 164 ? -23.101 8.200 24.042 1.00 83.44 164 PRO A CA 1
ATOM 1229 C C . PRO A 1 164 ? -24.370 9.056 23.898 1.00 83.44 164 PRO A C 1
ATOM 1231 O O . PRO A 1 164 ? -24.361 10.260 24.153 1.00 83.44 164 PRO A O 1
ATOM 1234 N N . GLY A 1 165 ? -25.458 8.439 23.428 1.00 84.69 165 GLY A N 1
ATOM 1235 C CA . GLY A 1 165 ? -26.721 9.127 23.123 1.00 84.69 165 GLY A CA 1
ATOM 1236 C C . GLY A 1 165 ? -26.759 9.880 21.783 1.00 84.69 165 GLY A C 1
ATOM 1237 O O . GLY A 1 165 ? -27.778 10.490 21.466 1.00 84.69 165 GLY A O 1
ATOM 1238 N N . GLN A 1 166 ? -25.688 9.845 20.981 1.00 89.56 166 GLN A N 1
ATOM 1239 C CA . GLN A 1 166 ? -25.627 10.460 19.647 1.00 89.56 166 GLN A CA 1
ATOM 1240 C C . GLN A 1 166 ? -25.129 9.477 18.563 1.00 89.56 166 GLN A C 1
ATOM 1242 O O . GLN A 1 166 ? -24.161 9.790 17.868 1.00 89.56 166 GLN A O 1
ATOM 1247 N N . PRO A 1 167 ? -25.776 8.308 18.364 1.00 88.94 167 PRO A N 1
ATOM 1248 C CA . PRO A 1 167 ? -25.356 7.313 17.365 1.00 88.94 167 PRO A CA 1
ATOM 1249 C C . PRO A 1 167 ? -25.418 7.825 15.916 1.00 88.94 167 PRO A C 1
ATOM 1251 O O . PRO A 1 167 ? -24.790 7.269 15.030 1.00 88.94 167 PRO A O 1
ATOM 1254 N N . GLN A 1 168 ? -26.138 8.912 15.644 1.00 90.00 168 GLN A N 1
ATOM 1255 C CA . GLN A 1 168 ? -26.137 9.578 14.339 1.00 90.00 168 GLN A CA 1
ATOM 1256 C C . GLN A 1 168 ? -24.834 10.341 14.031 1.00 90.00 168 GLN A C 1
ATOM 1258 O O . GLN A 1 168 ? -24.655 10.804 12.910 1.00 90.00 168 GLN A O 1
ATOM 1263 N N . LYS A 1 169 ? -23.940 10.511 15.016 1.00 90.25 169 LYS A N 1
ATOM 1264 C CA . LYS A 1 169 ? -22.636 11.182 14.872 1.00 90.25 169 LYS A CA 1
ATOM 1265 C C . LYS A 1 169 ? -21.476 10.185 14.948 1.00 90.25 169 LYS A C 1
ATOM 1267 O O . LYS A 1 169 ? -20.509 10.415 15.672 1.00 90.25 169 LYS A O 1
ATOM 1272 N N . ILE A 1 170 ? -21.615 9.062 14.247 1.00 90.56 170 ILE A N 1
ATOM 1273 C CA . ILE A 1 170 ? -20.546 8.072 14.083 1.00 90.56 170 ILE A CA 1
ATOM 1274 C C . ILE A 1 170 ? -19.375 8.684 13.309 1.00 90.56 170 ILE A C 1
ATOM 1276 O O . ILE A 1 170 ? -19.584 9.428 12.350 1.00 90.56 170 ILE A O 1
ATOM 1280 N N . GLN A 1 171 ? -18.156 8.353 13.735 1.00 87.69 171 GLN A N 1
ATOM 1281 C CA . GLN A 1 171 ? -16.916 8.724 13.054 1.00 87.69 171 GLN A CA 1
ATOM 1282 C C . GLN A 1 171 ? -16.918 8.228 11.589 1.00 87.69 171 GLN A C 1
ATOM 1284 O O . GLN A 1 171 ? -17.268 7.067 11.352 1.00 87.69 171 GLN A O 1
ATOM 1289 N N . PRO A 1 172 ? -16.515 9.057 10.604 1.00 86.12 172 PRO A N 1
ATOM 1290 C CA . PRO A 1 172 ? -16.585 8.719 9.178 1.00 86.12 172 PRO A CA 1
ATOM 1291 C C . PRO A 1 172 ? -15.935 7.379 8.794 1.00 86.12 172 PRO A C 1
ATOM 1293 O O . PRO A 1 172 ? -16.491 6.636 7.988 1.00 86.12 172 PRO A O 1
ATOM 1296 N N . GLY A 1 173 ? -14.820 7.010 9.426 1.00 85.94 173 GLY A N 1
ATOM 1297 C CA . GLY A 1 173 ? -14.078 5.784 9.134 1.00 85.94 173 GLY A CA 1
ATOM 1298 C C . GLY A 1 173 ? -14.896 4.507 9.328 1.00 85.94 173 GLY A C 1
ATOM 1299 O O . GLY A 1 173 ? -14.724 3.549 8.578 1.00 85.94 173 GLY A O 1
ATOM 1300 N N . PHE A 1 174 ? -15.883 4.499 10.234 1.00 91.75 174 PHE A N 1
ATOM 1301 C CA . PHE A 1 174 ? -16.777 3.344 10.389 1.00 91.75 174 PHE A CA 1
ATOM 1302 C C . PHE A 1 174 ? -17.679 3.121 9.171 1.00 91.75 174 PHE A C 1
ATOM 1304 O O . PHE A 1 174 ? -18.119 1.993 8.964 1.00 91.75 174 PHE A O 1
ATOM 1311 N N . TYR A 1 175 ? -17.946 4.137 8.342 1.00 91.31 175 TYR A N 1
ATOM 1312 C CA . TYR A 1 175 ? -18.684 3.948 7.089 1.00 91.31 175 TYR A CA 1
ATOM 1313 C C . TYR A 1 175 ? -17.840 3.213 6.043 1.00 91.31 175 TYR A C 1
ATOM 1315 O O . TYR A 1 175 ? -18.356 2.313 5.376 1.00 91.31 175 TYR A O 1
ATOM 1323 N N . ALA A 1 176 ? -16.546 3.532 5.943 1.00 88.62 176 ALA A N 1
ATOM 1324 C CA . ALA A 1 176 ? -15.619 2.819 5.065 1.00 88.62 176 ALA A CA 1
ATOM 1325 C C . ALA A 1 176 ? -15.436 1.359 5.508 1.00 88.62 176 ALA A C 1
ATOM 1327 O O . ALA A 1 176 ? -15.593 0.441 4.699 1.00 88.62 176 ALA A O 1
ATOM 1328 N N . ILE A 1 177 ? -15.214 1.133 6.810 1.00 93.50 177 ILE A N 1
ATOM 1329 C CA . ILE A 1 177 ? -15.120 -0.219 7.384 1.00 93.50 177 ILE A CA 1
ATOM 1330 C C . ILE A 1 177 ? -16.415 -0.996 7.144 1.00 93.50 177 ILE A C 1
ATOM 1332 O O . ILE A 1 177 ? -16.366 -2.143 6.710 1.00 93.50 177 ILE A O 1
ATOM 1336 N N . ALA A 1 178 ? -17.576 -0.389 7.396 1.00 93.25 178 ALA A N 1
ATOM 1337 C CA . ALA A 1 178 ? -18.875 -1.025 7.197 1.00 93.25 178 ALA A CA 1
ATOM 1338 C C . ALA A 1 178 ? -19.095 -1.471 5.749 1.00 93.25 178 ALA A C 1
ATOM 1340 O O . ALA A 1 178 ? -19.510 -2.609 5.517 1.00 93.25 178 ALA A O 1
ATOM 1341 N N . GLY A 1 179 ? -18.752 -0.612 4.783 1.00 90.31 179 GLY A N 1
ATOM 1342 C CA . GLY A 1 179 ? -18.802 -0.946 3.361 1.00 90.31 179 GLY A CA 1
ATOM 1343 C C . GLY A 1 179 ? -17.905 -2.132 2.996 1.00 90.31 179 GLY A C 1
ATOM 1344 O O . GLY A 1 179 ? -18.321 -2.989 2.219 1.00 90.31 179 GLY A O 1
ATOM 1345 N N . ALA A 1 180 ? -16.713 -2.223 3.592 1.00 89.81 180 ALA A N 1
ATOM 1346 C CA . ALA A 1 180 ? -15.774 -3.320 3.353 1.00 89.81 180 ALA A CA 1
ATOM 1347 C C . ALA A 1 180 ? -16.150 -4.622 4.093 1.00 89.81 180 ALA A C 1
ATOM 1349 O O . ALA A 1 180 ? -15.933 -5.719 3.578 1.00 89.81 180 ALA A O 1
ATOM 1350 N N . ALA A 1 181 ? -16.726 -4.515 5.291 1.00 91.38 181 ALA A N 1
ATOM 1351 C CA . ALA A 1 181 ? -17.140 -5.650 6.115 1.00 91.38 181 ALA A CA 1
ATOM 1352 C C . ALA A 1 181 ? -18.502 -6.238 5.706 1.00 91.38 181 ALA A C 1
ATOM 1354 O O . ALA A 1 181 ? -18.795 -7.379 6.058 1.00 91.38 181 ALA A O 1
ATOM 1355 N N . GLY A 1 182 ? -19.335 -5.479 4.984 1.00 91.81 182 GLY A N 1
ATOM 1356 C CA . GLY A 1 182 ? -20.709 -5.872 4.656 1.00 91.81 182 GLY A CA 1
ATOM 1357 C C . GLY A 1 182 ? -21.680 -5.735 5.834 1.00 91.81 182 GLY A C 1
ATOM 1358 O O . GLY A 1 182 ? -22.653 -6.478 5.917 1.00 91.81 182 GLY A O 1
ATOM 1359 N N . ASN A 1 183 ? -21.412 -4.795 6.744 1.00 93.31 183 ASN A N 1
ATOM 1360 C CA . ASN A 1 183 ? -22.180 -4.560 7.969 1.00 93.31 183 ASN A CA 1
ATOM 1361 C C . ASN A 1 183 ? -22.690 -3.114 8.043 1.00 93.31 183 ASN A C 1
ATOM 1363 O O . ASN A 1 183 ? -22.373 -2.288 7.192 1.00 93.31 183 ASN A O 1
ATOM 1367 N N . SER A 1 184 ? -23.494 -2.785 9.062 1.00 94.81 184 SER A N 1
ATOM 1368 C CA . SER A 1 184 ? -23.873 -1.386 9.313 1.00 94.81 184 SER A CA 1
ATOM 1369 C C . SER A 1 184 ? -22.791 -0.647 10.121 1.00 94.81 184 SER A C 1
ATOM 1371 O O . SER A 1 184 ? -22.191 -1.257 11.011 1.00 94.81 184 SER A O 1
ATOM 1373 N N . PRO A 1 185 ? -22.572 0.664 9.892 1.00 95.12 185 PRO A N 1
ATOM 1374 C CA . PRO A 1 185 ? -21.609 1.453 10.666 1.00 95.12 185 PRO A CA 1
ATOM 1375 C C . PRO A 1 185 ? -21.884 1.413 12.169 1.00 95.12 185 PRO A C 1
ATOM 1377 O O . PRO A 1 185 ? -20.957 1.265 12.954 1.00 95.12 185 PRO A O 1
ATOM 1380 N N . LEU A 1 186 ? -23.159 1.480 12.574 1.00 95.31 186 LEU A N 1
ATOM 1381 C CA . LEU A 1 186 ? -23.541 1.426 13.986 1.00 95.31 186 LEU A CA 1
ATOM 1382 C C . LEU A 1 186 ? -23.248 0.056 14.609 1.00 95.31 186 LEU A C 1
ATOM 1384 O O . LEU A 1 186 ? -22.760 -0.001 15.727 1.00 95.31 186 LEU A O 1
ATOM 1388 N N . HIS A 1 187 ? -23.501 -1.042 13.888 1.00 94.31 187 HIS A N 1
ATOM 1389 C CA . HIS A 1 187 ? -23.180 -2.390 14.377 1.00 94.31 187 HIS A CA 1
ATOM 1390 C C . HIS A 1 187 ? -21.689 -2.543 14.689 1.00 94.31 187 HIS A C 1
ATOM 1392 O O . HIS A 1 187 ? -21.345 -3.122 15.711 1.00 94.31 187 HIS A O 1
ATOM 1398 N N . LEU A 1 188 ? -20.819 -1.986 13.845 1.00 94.44 188 LEU A N 1
ATOM 1399 C CA . LEU A 1 188 ? -19.369 -2.014 14.052 1.00 94.44 188 LEU A CA 1
ATOM 1400 C C . LEU A 1 188 ? -18.895 -0.989 15.091 1.00 94.44 188 LEU A C 1
ATOM 1402 O O . LEU A 1 188 ? -17.921 -1.225 15.791 1.00 94.44 188 LEU A O 1
ATOM 1406 N N . ALA A 1 189 ? -19.582 0.145 15.214 1.00 94.75 189 ALA A N 1
ATOM 1407 C CA . ALA A 1 189 ? -19.250 1.189 16.176 1.00 94.75 189 ALA A CA 1
ATOM 1408 C C . ALA A 1 189 ? -19.664 0.856 17.620 1.00 94.75 189 ALA A C 1
ATOM 1410 O O . ALA A 1 189 ? -19.290 1.591 18.535 1.00 94.75 189 ALA A O 1
ATOM 1411 N N . THR A 1 190 ? -20.443 -0.206 17.833 1.00 92.69 190 THR A N 1
ATOM 1412 C CA . THR A 1 190 ? -21.023 -0.571 19.129 1.00 92.69 190 THR A CA 1
ATOM 1413 C C . THR A 1 190 ? -20.599 -1.980 19.544 1.00 92.69 190 THR A C 1
ATOM 1415 O O . THR A 1 190 ? -20.676 -2.912 18.749 1.00 92.69 190 THR A O 1
ATOM 1418 N N . ASP A 1 191 ? -20.230 -2.181 20.806 1.00 91.19 191 ASP A N 1
ATOM 1419 C CA . ASP A 1 191 ? -19.909 -3.494 21.375 1.00 91.19 191 ASP A CA 1
ATOM 1420 C C . ASP A 1 191 ? -21.165 -4.330 21.718 1.00 91.19 191 ASP A C 1
ATOM 1422 O O . ASP A 1 191 ? -22.314 -3.881 21.599 1.00 91.19 191 ASP A O 1
ATOM 1426 N N . GLY A 1 192 ? -20.982 -5.578 22.155 1.00 89.44 192 GLY A N 1
ATOM 1427 C CA . GLY A 1 192 ? -22.080 -6.452 22.579 1.00 89.44 192 GLY A CA 1
ATOM 1428 C C . GLY A 1 192 ? -22.899 -5.919 23.764 1.00 89.44 192 GLY A C 1
ATOM 1429 O O . GLY A 1 192 ? -24.048 -6.327 23.941 1.00 89.44 192 GLY A O 1
ATOM 1430 N N . PHE A 1 193 ? -22.362 -4.963 24.525 1.00 87.69 193 PHE A N 1
ATOM 1431 C CA . PHE A 1 193 ? -23.004 -4.301 25.663 1.00 87.69 193 PHE A CA 1
ATOM 1432 C C . PHE A 1 193 ? -23.777 -3.034 25.275 1.00 87.69 193 PHE A C 1
ATOM 1434 O O . PHE A 1 193 ? -24.437 -2.428 26.123 1.00 87.69 193 PHE A O 1
ATOM 1441 N N . GLY A 1 194 ? -23.743 -2.637 24.001 1.00 88.50 194 GLY A N 1
ATOM 1442 C CA . GLY A 1 194 ? -24.409 -1.430 23.519 1.00 88.50 194 GLY A CA 1
ATOM 1443 C C . GLY A 1 194 ? -23.594 -0.147 23.721 1.00 88.50 194 GLY A C 1
ATOM 1444 O O . GLY A 1 194 ? -24.146 0.945 23.561 1.00 88.50 194 GLY A O 1
ATOM 1445 N N . GLN A 1 195 ? -22.311 -0.253 24.070 1.00 87.88 195 GLN A N 1
ATOM 1446 C CA . GLN A 1 195 ? -21.406 0.878 24.261 1.00 87.88 195 GLN A CA 1
ATOM 1447 C C . GLN A 1 195 ? -20.606 1.178 22.989 1.00 87.88 195 GLN A C 1
ATOM 1449 O O . GLN A 1 195 ? -20.306 0.264 22.222 1.00 87.88 195 GLN A O 1
ATOM 1454 N N . PRO A 1 196 ? -20.260 2.452 22.728 1.00 91.12 196 PRO A N 1
ATOM 1455 C CA . PRO A 1 196 ? -19.375 2.789 21.624 1.00 91.12 196 PRO A CA 1
ATOM 1456 C C . PRO A 1 196 ? -17.975 2.211 21.854 1.00 91.12 196 PRO A C 1
ATOM 1458 O O . PRO A 1 196 ? -17.420 2.351 22.945 1.00 91.12 196 PRO A O 1
ATOM 1461 N N . VAL A 1 197 ? -17.381 1.632 20.812 1.00 92.06 197 VAL A N 1
ATOM 1462 C CA . VAL A 1 197 ? -15.972 1.214 20.843 1.00 92.06 197 VAL A CA 1
ATOM 1463 C C . VAL A 1 197 ? -15.046 2.433 20.830 1.00 92.06 197 VAL A C 1
ATOM 1465 O O . VAL A 1 197 ? -15.387 3.491 20.288 1.00 92.06 197 VAL A O 1
ATOM 1468 N N . TRP A 1 198 ? -13.859 2.292 21.411 1.00 90.50 198 TRP A N 1
ATOM 1469 C CA . TRP A 1 198 ? -12.791 3.285 21.313 1.00 90.50 198 TRP A CA 1
ATOM 1470 C C . TRP A 1 198 ? -11.874 2.945 20.145 1.00 90.50 198 TRP A C 1
ATOM 1472 O O . TRP A 1 198 ? -11.567 1.776 19.929 1.00 90.50 198 TRP A O 1
ATOM 1482 N N . VAL A 1 199 ? -11.436 3.966 19.413 1.00 90.44 199 VAL A N 1
ATOM 1483 C CA . VAL A 1 199 ? -10.485 3.863 18.306 1.00 90.44 199 VAL A CA 1
ATOM 1484 C C . VAL A 1 199 ? -9.225 4.661 18.628 1.00 90.44 199 VAL A C 1
ATOM 1486 O O . VAL A 1 199 ? -9.297 5.780 19.140 1.00 90.44 199 VAL A O 1
ATOM 1489 N N . TYR A 1 200 ? -8.085 4.059 18.326 1.00 89.31 200 TYR A N 1
ATOM 1490 C CA . TYR A 1 200 ? -6.741 4.595 18.454 1.00 89.31 200 TYR A CA 1
ATOM 1491 C C . TYR A 1 200 ? -6.109 4.581 17.069 1.00 89.31 200 TYR A C 1
ATOM 1493 O O . TYR A 1 200 ? -6.230 3.591 16.347 1.00 89.31 200 TYR A O 1
ATOM 1501 N N . VAL A 1 201 ? -5.446 5.670 16.710 1.00 87.25 201 VAL A N 1
ATOM 1502 C CA . VAL A 1 201 ? -4.791 5.847 15.417 1.00 87.25 201 VAL A CA 1
ATOM 1503 C C . VAL A 1 201 ? -3.393 6.365 15.684 1.00 87.25 201 VAL A C 1
ATOM 1505 O O . VAL A 1 201 ? -3.252 7.373 16.371 1.00 87.25 201 VAL A O 1
ATOM 1508 N N . SER A 1 202 ? -2.375 5.677 15.185 1.00 86.62 202 SER A N 1
ATOM 1509 C CA . SER A 1 202 ? -0.999 6.153 15.308 1.00 86.62 202 SER A CA 1
ATOM 1510 C C . SER A 1 202 ? -0.768 7.463 14.539 1.00 86.62 202 SER A C 1
ATOM 1512 O O . SER A 1 202 ? -1.489 7.737 13.573 1.00 86.62 202 SER A O 1
ATOM 1514 N N . PRO A 1 203 ? 0.277 8.242 14.874 1.00 83.00 203 PRO A N 1
ATOM 1515 C CA . PRO A 1 203 ? 0.882 9.143 13.887 1.00 83.00 203 PRO A CA 1
ATOM 1516 C C . PRO A 1 203 ? 1.297 8.372 12.618 1.00 83.00 203 PRO A C 1
ATOM 1518 O O . PRO A 1 203 ? 1.316 7.134 12.619 1.00 83.00 203 PRO A O 1
ATOM 1521 N N . GLU A 1 204 ? 1.620 9.091 11.541 1.00 84.88 204 GLU A N 1
ATOM 1522 C CA . GLU A 1 204 ? 2.284 8.474 10.387 1.00 84.88 204 GLU A CA 1
ATOM 1523 C C . GLU A 1 204 ? 3.649 7.969 10.861 1.00 84.88 204 GLU A C 1
ATOM 1525 O O . GLU A 1 204 ? 4.406 8.704 11.495 1.00 84.88 204 GLU A O 1
ATOM 1530 N N . MET A 1 205 ? 3.938 6.694 10.630 1.00 88.44 205 MET A N 1
ATOM 1531 C CA . MET A 1 205 ? 5.204 6.074 11.010 1.00 88.44 205 MET A CA 1
ATOM 1532 C C . MET A 1 205 ? 5.994 5.727 9.757 1.00 88.44 205 MET A C 1
ATOM 1534 O O . MET A 1 205 ? 5.423 5.231 8.787 1.00 88.44 205 MET A O 1
ATOM 1538 N N . GLU A 1 206 ? 7.308 5.940 9.798 1.00 91.06 206 GLU A N 1
ATOM 1539 C CA . GLU A 1 206 ? 8.217 5.529 8.728 1.00 91.06 206 GLU A CA 1
ATOM 1540 C C . GLU A 1 206 ? 8.973 4.255 9.128 1.00 91.06 206 GLU A C 1
ATOM 1542 O O . GLU A 1 206 ? 9.610 4.180 10.178 1.00 91.06 206 GLU A O 1
ATOM 1547 N N . ALA A 1 207 ? 8.927 3.246 8.263 1.00 93.25 207 ALA A N 1
ATOM 1548 C CA . ALA A 1 207 ? 9.782 2.067 8.313 1.00 93.25 207 ALA A CA 1
ATOM 1549 C C . ALA A 1 207 ? 10.603 1.948 7.024 1.00 93.25 207 ALA A C 1
ATOM 1551 O O . ALA A 1 207 ? 10.400 2.685 6.063 1.00 93.25 207 ALA A O 1
ATOM 1552 N N . GLN A 1 208 ? 11.523 0.985 6.983 1.00 91.88 208 GLN A N 1
ATOM 1553 C CA . GLN A 1 208 ? 12.259 0.642 5.769 1.00 91.88 208 GLN A CA 1
ATOM 1554 C C . GLN A 1 208 ? 11.773 -0.702 5.217 1.00 91.88 208 GLN A C 1
ATOM 1556 O O . GLN A 1 208 ? 11.585 -1.671 5.957 1.00 91.88 208 GLN A O 1
ATOM 1561 N N . TYR A 1 209 ? 11.585 -0.776 3.902 1.00 93.62 209 TYR A N 1
ATOM 1562 C CA . TYR A 1 209 ? 11.253 -2.005 3.193 1.00 93.62 209 TYR A CA 1
ATOM 1563 C C . TYR A 1 209 ? 12.080 -2.119 1.915 1.00 93.62 209 TYR A C 1
ATOM 1565 O O . TYR A 1 209 ? 11.867 -1.382 0.958 1.00 93.62 209 TYR A O 1
ATOM 1573 N N . ASP A 1 210 ? 13.024 -3.062 1.893 1.00 92.69 210 ASP A N 1
ATOM 1574 C CA . ASP A 1 210 ? 13.890 -3.321 0.730 1.00 92.69 210 ASP A CA 1
ATOM 1575 C C . ASP A 1 210 ? 14.622 -2.062 0.212 1.00 92.69 210 ASP A C 1
ATOM 1577 O O . ASP A 1 210 ? 14.769 -1.844 -0.987 1.00 92.69 210 ASP A O 1
ATOM 1581 N N . GLY A 1 211 ? 15.051 -1.196 1.140 1.00 90.94 211 GLY A N 1
ATOM 1582 C CA . GLY A 1 211 ? 15.740 0.064 0.838 1.00 90.94 211 GLY A CA 1
ATOM 1583 C C . GLY A 1 211 ? 14.828 1.237 0.464 1.00 90.94 211 GLY A C 1
ATOM 1584 O O . GLY A 1 211 ? 15.342 2.316 0.171 1.00 90.94 211 GLY A O 1
ATOM 1585 N N . TYR A 1 212 ? 13.507 1.047 0.484 1.00 92.81 212 TYR A N 1
ATOM 1586 C CA . TYR A 1 212 ? 12.521 2.108 0.292 1.00 92.81 212 TYR A CA 1
ATOM 1587 C C . TYR A 1 212 ? 11.885 2.521 1.626 1.00 92.81 212 TYR A C 1
ATOM 1589 O O . TYR A 1 212 ? 11.594 1.644 2.448 1.00 92.81 212 TYR A O 1
ATOM 1597 N N . PRO A 1 213 ? 11.613 3.821 1.842 1.00 92.25 213 PRO A N 1
ATOM 1598 C CA . PRO A 1 213 ? 10.794 4.254 2.966 1.00 92.25 213 PRO A CA 1
ATOM 1599 C C . PRO A 1 213 ? 9.359 3.746 2.790 1.00 92.25 213 PRO A C 1
ATOM 1601 O O . PRO A 1 213 ? 8.803 3.786 1.694 1.00 92.25 213 PRO A O 1
ATOM 1604 N N . LEU A 1 214 ? 8.768 3.257 3.874 1.00 92.75 214 LEU A N 1
ATOM 1605 C CA . LEU A 1 214 ? 7.410 2.732 3.947 1.00 92.75 214 LEU A CA 1
ATOM 1606 C C . LEU A 1 214 ? 6.658 3.508 5.026 1.00 92.75 214 LEU A C 1
ATOM 1608 O O . LEU A 1 214 ? 6.995 3.409 6.205 1.00 92.75 214 LEU A O 1
ATOM 1612 N N . TYR A 1 215 ? 5.634 4.245 4.610 1.00 90.31 215 TYR A N 1
ATOM 1613 C CA . TYR A 1 215 ? 4.771 5.040 5.483 1.00 90.31 215 TYR A CA 1
ATOM 1614 C C . TYR A 1 215 ? 3.503 4.266 5.821 1.00 90.31 215 TYR A C 1
ATOM 1616 O O . TYR A 1 215 ? 2.958 3.596 4.945 1.00 90.31 215 TYR A O 1
ATOM 1624 N N . PHE A 1 216 ? 3.070 4.298 7.082 1.00 90.81 216 PHE A N 1
ATOM 1625 C CA . PHE A 1 216 ? 1.879 3.570 7.519 1.00 90.81 216 PHE A CA 1
ATOM 1626 C C . PHE A 1 216 ? 1.259 4.126 8.809 1.00 90.81 216 PHE A C 1
ATOM 1628 O O . PHE A 1 216 ? 1.934 4.756 9.628 1.00 90.81 216 PHE A O 1
ATOM 1635 N N . HIS A 1 217 ? -0.009 3.773 9.042 1.00 89.88 217 HIS A N 1
ATOM 1636 C CA . HIS A 1 217 ? -0.715 3.962 10.309 1.00 89.88 217 HIS A CA 1
ATOM 1637 C C . HIS A 1 217 ? -1.183 2.637 10.930 1.00 89.88 217 HIS A C 1
ATOM 1639 O O . HIS A 1 217 ? -1.781 1.786 10.273 1.00 89.88 217 HIS A O 1
ATOM 1645 N N . ASP A 1 218 ? -1.022 2.492 12.242 1.00 91.62 218 ASP A N 1
ATOM 1646 C CA . ASP A 1 218 ? -1.602 1.395 13.015 1.00 91.62 218 ASP A CA 1
ATOM 1647 C C . ASP A 1 218 ? -2.922 1.826 13.670 1.00 91.62 218 ASP A C 1
ATOM 1649 O O . ASP A 1 218 ? -3.040 2.911 14.250 1.00 91.62 218 ASP A O 1
ATOM 1653 N N . VAL A 1 219 ? -3.917 0.936 13.630 1.00 91.75 219 VAL A N 1
ATOM 1654 C CA . VAL A 1 219 ? -5.265 1.193 14.159 1.00 91.75 219 VAL A CA 1
ATOM 1655 C C . VAL A 1 219 ? -5.588 0.223 15.282 1.00 91.75 219 VAL A C 1
ATOM 1657 O O . VAL A 1 219 ? -5.651 -0.987 15.067 1.00 91.75 219 VAL A O 1
ATOM 1660 N N . GLY A 1 220 ? -5.845 0.748 16.474 1.00 92.19 220 GLY A N 1
ATOM 1661 C CA . GLY A 1 220 ? -6.284 -0.023 17.633 1.00 92.19 220 GLY A CA 1
ATOM 1662 C C . GLY A 1 220 ? -7.765 0.200 17.919 1.00 92.19 220 GLY A C 1
ATOM 1663 O O . GLY A 1 220 ? -8.251 1.326 17.856 1.00 92.19 220 GLY A O 1
ATOM 1664 N N . PHE A 1 221 ? -8.487 -0.849 18.302 1.00 93.12 221 PHE A N 1
ATOM 1665 C CA . PHE A 1 221 ? -9.827 -0.733 18.869 1.00 93.12 221 PHE A CA 1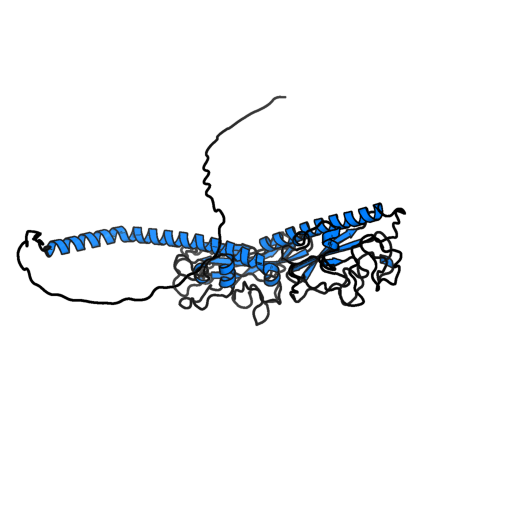
ATOM 1666 C C . PHE A 1 221 ? -9.872 -1.360 20.255 1.00 93.12 221 PHE A C 1
ATOM 1668 O O . PHE A 1 221 ? -9.286 -2.419 20.488 1.00 93.12 221 PHE A O 1
ATOM 1675 N N . LEU A 1 222 ? -10.631 -0.735 21.148 1.00 91.56 222 LEU A N 1
ATOM 1676 C CA . LEU A 1 222 ? -10.848 -1.195 22.514 1.00 91.56 222 LEU A CA 1
ATOM 1677 C C . LEU A 1 222 ? -12.343 -1.192 22.829 1.00 91.56 222 LEU A C 1
ATOM 1679 O O . LEU A 1 222 ? -13.027 -0.176 22.673 1.00 91.56 222 LEU A O 1
ATOM 1683 N N . SER A 1 223 ? -12.822 -2.321 23.339 1.00 89.69 223 SER A N 1
ATOM 1684 C CA . SER A 1 223 ? -14.111 -2.427 24.012 1.00 89.69 223 SER A CA 1
ATOM 1685 C C . SER A 1 223 ? -13.901 -2.362 25.519 1.00 89.69 223 SER A C 1
ATOM 1687 O O . SER A 1 223 ? -13.028 -3.035 26.066 1.00 89.69 223 SER A O 1
ATOM 1689 N N . THR A 1 224 ? -14.718 -1.566 26.196 1.00 79.31 224 THR A N 1
ATOM 1690 C CA . THR A 1 224 ? -14.669 -1.412 27.650 1.00 79.31 224 THR A CA 1
ATOM 1691 C C . THR A 1 224 ? -16.024 -1.832 28.218 1.00 79.31 224 THR A C 1
ATOM 1693 O O . THR A 1 224 ? -16.950 -1.013 28.197 1.00 79.31 224 THR A O 1
ATOM 1696 N N . ASN A 1 225 ? -16.195 -3.087 28.659 1.00 68.31 225 ASN A N 1
ATOM 1697 C CA . ASN A 1 225 ? -17.509 -3.586 29.075 1.00 68.31 225 ASN A CA 1
ATOM 1698 C C . ASN A 1 225 ? -18.070 -2.714 30.201 1.00 68.31 225 ASN A C 1
ATOM 1700 O O . ASN A 1 225 ? -17.524 -2.640 31.300 1.00 68.31 225 ASN A O 1
ATOM 1704 N N . GLY A 1 226 ? -19.206 -2.067 29.938 1.00 56.59 226 GLY A N 1
ATOM 1705 C CA . GLY A 1 226 ? -20.055 -1.520 30.994 1.00 56.59 226 GLY A CA 1
ATOM 1706 C C . GLY A 1 226 ? -19.431 -0.433 31.876 1.00 56.59 226 GLY A C 1
ATOM 1707 O O . GLY A 1 226 ? -19.898 -0.252 33.003 1.00 56.59 226 GLY A O 1
ATOM 1708 N N . LEU A 1 227 ? -18.420 0.306 31.400 1.00 60.81 227 LEU A N 1
ATOM 1709 C CA . LEU A 1 227 ? -17.898 1.441 32.164 1.00 60.81 227 LEU A CA 1
ATOM 1710 C C . LEU A 1 227 ? -19.025 2.430 32.508 1.00 60.81 227 LEU A C 1
ATOM 1712 O O . LEU A 1 227 ? -19.854 2.748 31.647 1.00 60.81 227 LEU A O 1
ATOM 1716 N N . PRO A 1 228 ? -19.055 2.969 33.743 1.00 57.94 228 PRO A N 1
ATOM 1717 C CA . PRO A 1 228 ? -19.893 4.111 34.068 1.00 57.94 228 PRO A CA 1
ATOM 1718 C C . PRO A 1 228 ? -19.679 5.232 33.050 1.00 57.94 228 PRO A C 1
ATOM 1720 O O . PRO A 1 228 ? -18.548 5.526 32.654 1.00 57.94 228 PRO A O 1
ATOM 1723 N N . ALA A 1 229 ? -20.768 5.888 32.648 1.00 57.34 229 ALA A N 1
ATOM 1724 C CA . ALA A 1 229 ? -20.693 7.031 31.748 1.00 57.34 229 ALA A CA 1
ATOM 1725 C C . ALA A 1 229 ? -19.692 8.074 32.286 1.00 57.34 229 ALA A C 1
ATOM 1727 O O . ALA A 1 229 ? -19.823 8.534 33.420 1.00 57.34 229 ALA A O 1
ATOM 1728 N N . GLY A 1 230 ? -18.703 8.446 31.469 1.00 61.53 230 GLY A N 1
ATOM 1729 C CA . GLY A 1 230 ? -17.699 9.463 31.805 1.00 61.53 230 GLY A CA 1
ATOM 1730 C C . GLY A 1 230 ? -16.320 8.938 32.223 1.00 61.53 230 GLY A C 1
ATOM 1731 O O . GLY A 1 230 ? -15.417 9.754 32.382 1.00 61.53 230 GLY A O 1
ATOM 1732 N N . ILE A 1 231 ? -16.125 7.620 32.355 1.00 70.31 231 ILE A N 1
ATOM 1733 C CA . ILE A 1 231 ? -14.784 7.026 32.501 1.00 70.31 231 ILE A CA 1
ATOM 1734 C C . ILE A 1 231 ? -14.156 6.835 31.115 1.00 70.31 231 ILE A C 1
ATOM 1736 O O . ILE A 1 231 ? -14.810 6.342 30.195 1.00 70.31 231 ILE A O 1
ATOM 1740 N N . THR A 1 232 ? -12.891 7.236 30.961 1.00 77.25 232 THR A N 1
ATOM 1741 C CA . THR A 1 232 ? -12.113 7.042 29.726 1.00 77.25 232 THR A CA 1
ATOM 1742 C C . THR A 1 232 ? -11.056 5.951 29.911 1.00 77.25 232 THR A C 1
ATOM 1744 O O . THR A 1 232 ? -10.558 5.791 31.030 1.00 77.25 232 THR A O 1
ATOM 1747 N N . PRO A 1 233 ? -10.637 5.246 28.846 1.00 80.19 233 PRO A N 1
ATOM 1748 C CA . PRO A 1 233 ? -9.551 4.270 28.918 1.00 80.19 233 PRO A CA 1
ATOM 1749 C C . PRO A 1 233 ? -8.279 4.833 29.568 1.00 80.19 233 PRO A C 1
ATOM 1751 O O . PRO A 1 233 ? -7.677 4.191 30.425 1.00 80.19 233 PRO A O 1
ATOM 1754 N N . GLN A 1 234 ? -7.922 6.082 29.254 1.00 79.12 234 GLN A N 1
ATOM 1755 C CA . GLN A 1 234 ? -6.739 6.740 29.814 1.00 79.12 234 GLN A CA 1
ATOM 1756 C C . GLN A 1 234 ? -6.863 6.954 31.325 1.00 79.12 234 GLN A C 1
ATOM 1758 O O . GLN A 1 234 ? -5.893 6.772 32.055 1.00 79.12 234 GLN A O 1
ATOM 1763 N N . SER A 1 235 ? -8.061 7.286 31.823 1.00 78.06 235 SER A N 1
ATOM 1764 C CA . SER A 1 235 ? -8.299 7.416 33.270 1.00 78.06 235 SER A CA 1
ATOM 1765 C C . SER A 1 235 ? -8.144 6.091 34.030 1.00 78.06 235 SER A C 1
ATOM 1767 O O . SER A 1 235 ? -7.995 6.097 35.250 1.00 78.06 235 SER A O 1
ATOM 1769 N N . GLN A 1 236 ? -8.139 4.966 33.311 1.00 77.94 236 GLN A N 1
ATOM 1770 C CA . GLN A 1 236 ? -7.933 3.620 33.848 1.00 77.94 236 GLN A CA 1
ATOM 1771 C C . GLN A 1 236 ? -6.506 3.101 33.630 1.00 77.94 236 GLN A C 1
ATOM 1773 O O . GLN A 1 236 ? -6.183 1.997 34.059 1.00 77.94 236 GLN A O 1
ATOM 1778 N N . GLY A 1 237 ? -5.635 3.912 33.024 1.00 80.38 237 GLY A N 1
ATOM 1779 C CA . GLY A 1 237 ? -4.253 3.545 32.739 1.00 80.38 237 GLY A CA 1
ATOM 1780 C C . GLY A 1 237 ? -4.067 2.743 31.453 1.00 80.38 237 GLY A C 1
ATOM 1781 O O . GLY A 1 237 ? -2.979 2.212 31.266 1.00 80.38 237 GLY A O 1
ATOM 1782 N N . VAL A 1 238 ? -5.077 2.669 30.575 1.00 85.31 238 VAL A N 1
ATOM 1783 C CA . VAL A 1 238 ? -4.889 2.097 29.237 1.00 85.31 238 VAL A CA 1
ATOM 1784 C C . VAL A 1 238 ? -4.085 3.067 28.384 1.00 85.31 238 VAL A C 1
ATOM 1786 O O . VAL A 1 238 ? -4.505 4.212 28.178 1.00 85.31 238 VAL A O 1
ATOM 1789 N N . THR A 1 239 ? -2.971 2.594 27.841 1.00 87.62 239 THR A N 1
ATOM 1790 C CA . THR A 1 239 ? -2.167 3.315 26.856 1.00 87.62 239 THR A CA 1
ATOM 1791 C C . THR A 1 239 ? -2.076 2.516 25.562 1.00 87.62 239 THR A C 1
ATOM 1793 O O . THR A 1 239 ? -2.159 1.288 25.541 1.00 87.62 239 THR A O 1
ATOM 1796 N N . TYR A 1 240 ? -1.955 3.241 24.456 1.00 88.88 240 TYR A N 1
ATOM 1797 C CA . TYR A 1 240 ? -1.621 2.684 23.155 1.00 88.88 240 TYR A CA 1
ATOM 1798 C C . TYR A 1 240 ? -0.371 3.408 22.691 1.00 88.88 240 TYR A C 1
ATOM 1800 O O . TYR A 1 240 ? -0.396 4.626 22.493 1.00 88.88 240 TYR A O 1
ATOM 1808 N N . THR A 1 241 ? 0.725 2.668 22.631 1.00 90.38 241 THR A N 1
ATOM 1809 C CA . THR A 1 241 ? 2.066 3.220 22.479 1.00 90.38 241 THR A CA 1
ATOM 1810 C C . THR A 1 241 ? 2.638 2.747 21.161 1.00 90.38 241 THR A C 1
ATOM 1812 O O . THR A 1 241 ? 2.686 1.543 20.919 1.00 90.38 241 THR A O 1
ATOM 1815 N N . CYS A 1 242 ? 3.041 3.694 20.327 1.00 91.81 242 CYS A N 1
ATOM 1816 C CA . CYS A 1 242 ? 3.632 3.465 19.019 1.00 91.81 242 CYS A CA 1
ATOM 1817 C C . CYS A 1 242 ? 5.136 3.680 19.096 1.00 91.81 242 CYS A C 1
ATOM 1819 O O . CYS A 1 242 ? 5.574 4.654 19.705 1.00 91.81 242 CYS A O 1
ATOM 1821 N N . THR A 1 243 ? 5.905 2.781 18.495 1.00 92.94 243 THR A N 1
ATOM 1822 C CA . THR A 1 243 ? 7.366 2.805 18.511 1.00 92.94 243 THR A CA 1
ATOM 1823 C C . THR A 1 243 ? 7.904 2.618 17.100 1.00 92.94 243 THR A C 1
ATOM 1825 O O . THR A 1 243 ? 7.434 1.754 16.358 1.00 92.94 243 THR A O 1
ATOM 1828 N N . VAL A 1 244 ? 8.909 3.424 16.766 1.00 91.56 244 VAL A N 1
ATOM 1829 C CA . VAL A 1 244 ? 9.754 3.274 15.583 1.00 91.56 244 VAL A CA 1
ATOM 1830 C C . VAL A 1 244 ? 11.200 3.232 16.064 1.00 91.56 244 VAL A C 1
ATOM 1832 O O . VAL A 1 244 ? 11.725 4.200 16.609 1.00 91.56 244 VAL A O 1
ATOM 1835 N N . ASP A 1 245 ? 11.837 2.082 15.897 1.00 91.62 245 ASP A N 1
ATOM 1836 C CA . ASP A 1 245 ? 13.242 1.849 16.212 1.00 91.62 245 ASP A CA 1
ATOM 1837 C C . ASP A 1 245 ? 13.916 1.216 14.987 1.00 91.62 245 ASP A C 1
ATOM 1839 O O . ASP A 1 245 ? 13.900 -0.014 14.830 1.00 91.62 245 ASP A O 1
ATOM 1843 N N . PRO A 1 246 ? 14.479 2.053 14.094 1.00 87.94 246 PRO A N 1
ATOM 1844 C CA . PRO A 1 246 ? 15.135 1.587 12.879 1.00 87.94 246 PRO A CA 1
ATOM 1845 C C . PRO A 1 246 ? 16.377 0.733 13.146 1.00 87.94 246 PRO A C 1
ATOM 1847 O O . PRO A 1 246 ? 16.743 -0.078 12.303 1.00 87.94 246 PRO A O 1
ATOM 1850 N N . ASP A 1 247 ? 17.018 0.885 14.308 1.00 90.56 247 ASP A N 1
ATOM 1851 C CA . ASP A 1 247 ? 18.226 0.131 14.648 1.00 90.56 247 ASP A CA 1
ATOM 1852 C C . ASP A 1 247 ? 17.906 -1.328 15.019 1.00 90.56 247 ASP A C 1
ATOM 1854 O O . ASP A 1 247 ? 18.768 -2.204 14.908 1.00 90.56 247 ASP A O 1
ATOM 1858 N N . ASN A 1 248 ? 16.672 -1.599 15.460 1.00 90.00 248 ASN A N 1
ATOM 1859 C CA . ASN A 1 248 ? 16.227 -2.913 15.928 1.00 90.00 248 ASN A CA 1
ATOM 1860 C C . ASN A 1 248 ? 15.067 -3.512 15.109 1.00 90.00 248 ASN A C 1
ATOM 1862 O O . ASN A 1 248 ? 14.490 -4.515 15.540 1.00 90.00 248 ASN A O 1
ATOM 1866 N N . ASP A 1 249 ? 14.719 -2.915 13.963 1.00 87.31 249 ASP A N 1
ATOM 1867 C CA . ASP A 1 249 ? 13.560 -3.277 13.132 1.00 87.31 249 ASP A CA 1
ATOM 1868 C C . ASP A 1 249 ? 12.244 -3.372 13.941 1.00 87.31 249 ASP A C 1
ATOM 1870 O O . ASP A 1 249 ? 11.418 -4.267 13.722 1.00 87.31 249 ASP A O 1
ATOM 1874 N N . GLN A 1 250 ? 12.043 -2.482 14.923 1.00 89.88 250 GLN A N 1
ATOM 1875 C CA . GLN A 1 250 ? 10.810 -2.458 15.721 1.00 89.88 250 GLN A CA 1
ATOM 1876 C C . GLN A 1 250 ? 9.904 -1.322 15.268 1.00 89.88 250 GLN A C 1
ATOM 1878 O O . GLN A 1 250 ? 10.206 -0.151 15.472 1.00 89.88 250 GLN A O 1
ATOM 1883 N N . TYR A 1 251 ? 8.765 -1.690 14.687 1.00 91.69 251 TYR A N 1
ATOM 1884 C CA . TYR A 1 251 ? 7.786 -0.755 14.147 1.00 91.69 251 TYR A CA 1
ATOM 1885 C C . TYR A 1 251 ? 6.379 -1.160 14.575 1.00 91.69 251 TYR A C 1
ATOM 1887 O O . TYR A 1 251 ? 6.025 -2.342 14.522 1.00 91.69 251 TYR A O 1
ATOM 1895 N N . GLY A 1 252 ? 5.565 -0.179 14.950 1.00 92.69 252 GLY A N 1
ATOM 1896 C CA . GLY A 1 252 ? 4.139 -0.367 15.196 1.00 92.69 252 GLY A CA 1
ATOM 1897 C C . GLY A 1 252 ? 3.711 0.017 16.602 1.00 92.69 252 GLY A C 1
ATOM 1898 O O . GLY A 1 252 ? 4.472 0.600 17.375 1.00 92.69 252 GLY A O 1
ATOM 1899 N N . CYS A 1 253 ? 2.467 -0.310 16.934 1.00 92.69 253 CYS A N 1
ATOM 1900 C CA . CYS A 1 253 ? 1.870 0.062 18.210 1.00 92.69 253 CYS A CA 1
ATOM 1901 C C . CYS A 1 253 ? 1.422 -1.142 19.044 1.00 92.69 253 CYS A C 1
ATOM 1903 O O . CYS A 1 253 ? 1.116 -2.220 18.530 1.00 92.69 253 CYS A O 1
ATOM 1905 N N . ALA A 1 254 ? 1.349 -0.941 20.359 1.00 92.88 254 ALA A N 1
ATOM 1906 C CA . ALA A 1 254 ? 0.891 -1.943 21.311 1.00 92.88 254 ALA A CA 1
ATOM 1907 C C . ALA A 1 254 ? 0.010 -1.328 22.405 1.00 92.88 254 ALA A C 1
ATOM 1909 O O . ALA A 1 254 ? 0.228 -0.199 22.850 1.00 92.88 254 ALA A O 1
ATOM 1910 N N . PHE A 1 255 ? -0.972 -2.104 22.868 1.00 88.94 255 PHE A N 1
ATOM 1911 C CA . PHE A 1 255 ? -1.767 -1.774 24.048 1.00 88.94 255 PHE A CA 1
ATOM 1912 C C . PHE A 1 255 ? -1.041 -2.175 25.337 1.00 88.94 255 PHE A C 1
ATOM 1914 O O . PHE A 1 255 ? -0.630 -3.326 25.486 1.00 88.94 255 PHE A O 1
ATOM 1921 N N . ASP A 1 256 ? -1.000 -1.267 26.308 1.00 88.69 256 ASP A N 1
ATOM 1922 C CA . ASP A 1 256 ? -0.881 -1.602 27.727 1.00 88.69 256 ASP A CA 1
ATOM 1923 C C . ASP A 1 256 ? -2.241 -1.328 28.374 1.00 88.69 256 ASP A C 1
ATOM 1925 O O . ASP A 1 256 ? -2.738 -0.204 28.361 1.00 88.69 256 ASP A O 1
ATOM 1929 N N . LEU A 1 257 ? -2.884 -2.370 28.903 1.00 83.56 257 LEU A N 1
ATOM 1930 C CA . LEU A 1 257 ? -4.216 -2.269 29.510 1.00 83.56 257 LEU A CA 1
ATOM 1931 C C . LEU A 1 257 ? -4.175 -1.781 30.967 1.00 83.56 257 LEU A C 1
ATOM 1933 O O . LEU A 1 257 ? -5.215 -1.715 31.620 1.00 83.56 257 LEU A O 1
ATOM 1937 N N . GLY A 1 258 ? -2.991 -1.443 31.484 1.00 73.81 258 GLY A N 1
ATOM 1938 C CA . GLY A 1 258 ? -2.799 -0.982 32.848 1.00 73.81 258 GLY A CA 1
ATOM 1939 C C . GLY A 1 258 ? -2.905 -2.099 33.894 1.00 73.81 258 GLY A C 1
ATOM 1940 O O . GLY A 1 258 ? -3.257 -3.248 33.630 1.00 73.81 258 GLY A O 1
ATOM 1941 N N . THR A 1 259 ? -2.574 -1.757 35.143 1.00 59.34 259 THR A N 1
ATOM 1942 C CA . THR A 1 259 ? -2.513 -2.704 36.279 1.00 59.34 259 THR A CA 1
ATOM 1943 C C . THR A 1 259 ? -3.626 -2.510 37.311 1.00 59.34 259 THR A C 1
ATOM 1945 O O . THR A 1 259 ? -3.600 -3.148 38.370 1.00 59.34 259 THR A O 1
ATOM 1948 N N . GLN A 1 260 ? -4.613 -1.645 37.040 1.00 57.69 260 GLN A N 1
ATOM 1949 C CA . GLN A 1 260 ? -5.752 -1.398 37.931 1.00 57.69 260 GLN A CA 1
ATOM 1950 C C . GLN A 1 260 ? -6.596 -2.680 38.063 1.00 57.69 260 GLN A C 1
ATOM 1952 O O . GLN A 1 260 ? -7.533 -2.921 37.309 1.00 57.69 260 GLN A O 1
ATOM 1957 N N . LYS A 1 261 ? -6.251 -3.531 39.040 1.00 40.69 261 LYS A N 1
ATOM 1958 C CA . LYS A 1 261 ? -7.005 -4.734 39.418 1.00 40.69 261 LYS A CA 1
ATOM 1959 C C . LYS A 1 261 ? -8.483 -4.376 39.619 1.00 40.69 261 LYS A C 1
ATOM 1961 O O . LYS A 1 261 ? -8.826 -3.743 40.613 1.00 40.69 261 LYS A O 1
ATOM 1966 N N . GLY A 1 262 ? -9.342 -4.819 38.701 1.00 47.69 262 GLY A N 1
ATOM 1967 C CA . GLY A 1 262 ? -10.791 -4.592 38.742 1.00 47.69 262 GLY A CA 1
ATOM 1968 C C . GLY A 1 262 ? -11.328 -3.607 37.699 1.00 47.69 262 GLY A C 1
ATOM 1969 O O . GLY A 1 262 ? -12.544 -3.519 37.556 1.00 47.69 262 GLY A O 1
ATOM 1970 N N . ALA A 1 263 ? -10.469 -2.913 36.943 1.00 51.06 263 ALA A N 1
ATOM 1971 C CA . ALA A 1 263 ? -10.870 -2.285 35.687 1.00 51.06 263 ALA A CA 1
ATOM 1972 C C . ALA A 1 263 ? -10.994 -3.392 34.626 1.00 51.06 263 ALA A C 1
ATOM 1974 O O . ALA A 1 263 ? -10.001 -3.996 34.228 1.00 51.06 263 ALA A O 1
ATOM 1975 N N . GLN A 1 264 ? -12.226 -3.738 34.252 1.00 57.06 264 GLN A N 1
ATOM 1976 C CA . GLN A 1 264 ? -12.485 -4.685 33.170 1.00 57.06 264 GLN A CA 1
ATOM 1977 C C . GLN A 1 264 ? -12.206 -3.985 31.832 1.00 57.06 264 GLN A C 1
ATOM 1979 O O . GLN A 1 264 ? -12.881 -3.024 31.462 1.00 57.06 264 GLN A O 1
ATOM 1984 N N . HIS A 1 265 ? -11.147 -4.435 31.160 1.00 63.28 265 HIS A N 1
ATOM 1985 C CA . HIS A 1 265 ? -10.843 -4.135 29.766 1.00 63.28 265 HIS A CA 1
ATOM 1986 C C . HIS A 1 265 ? -10.928 -5.455 29.029 1.00 63.28 265 HIS A C 1
ATOM 1988 O O . HIS A 1 265 ? -10.090 -6.332 29.236 1.00 63.28 265 HIS A O 1
ATOM 1994 N N . ASP A 1 266 ? -11.981 -5.632 28.248 1.00 71.19 266 ASP A N 1
ATOM 1995 C CA . ASP A 1 266 ? -12.373 -6.995 27.912 1.00 71.19 266 ASP A CA 1
ATOM 1996 C C . ASP A 1 266 ? -11.739 -7.435 26.612 1.00 71.19 266 ASP A C 1
ATOM 1998 O O . ASP A 1 266 ? -11.276 -8.567 26.514 1.00 71.19 266 ASP A O 1
ATOM 2002 N N . LEU A 1 267 ? -11.677 -6.545 25.617 1.00 86.62 267 LEU A N 1
ATOM 2003 C CA . LEU A 1 267 ? -11.226 -6.920 24.286 1.00 86.62 267 LEU A CA 1
ATOM 2004 C C . LEU A 1 267 ? -10.543 -5.760 23.571 1.00 86.62 267 LEU A C 1
ATOM 2006 O O . LEU A 1 267 ? -11.105 -4.672 23.424 1.00 86.62 267 LEU A O 1
ATOM 2010 N N . VAL A 1 268 ? -9.350 -6.045 23.058 1.00 90.75 268 VAL A N 1
ATOM 2011 C CA . VAL A 1 268 ? -8.644 -5.201 22.098 1.00 90.75 268 VAL A CA 1
ATOM 2012 C C . VAL A 1 268 ? -8.469 -5.936 20.785 1.00 90.75 268 VAL A C 1
ATOM 2014 O O . VAL A 1 268 ? -8.310 -7.156 20.740 1.00 90.75 268 VAL A O 1
ATOM 2017 N N . THR A 1 269 ? -8.470 -5.183 19.698 1.00 93.38 269 THR A N 1
ATOM 2018 C CA . THR A 1 269 ? -7.967 -5.666 18.418 1.00 93.38 269 THR A CA 1
ATOM 2019 C C . THR A 1 269 ? -7.139 -4.571 17.779 1.00 93.38 269 THR A C 1
ATOM 2021 O O . THR A 1 269 ? -7.380 -3.390 18.016 1.00 93.38 269 THR A O 1
ATOM 2024 N N . GLN A 1 270 ? -6.162 -4.961 16.976 1.00 94.00 270 GLN A N 1
ATOM 2025 C CA . GLN A 1 270 ? -5.304 -4.026 16.270 1.00 94.00 270 GLN A CA 1
ATOM 2026 C C . GLN A 1 270 ? -5.159 -4.447 14.816 1.00 94.00 270 GLN A C 1
ATOM 2028 O O . GLN A 1 270 ? -5.206 -5.636 14.481 1.00 94.00 270 GLN A O 1
ATOM 2033 N N . VAL A 1 271 ? -4.988 -3.457 13.958 1.00 95.50 271 VAL A N 1
ATOM 2034 C CA . VAL A 1 271 ? -4.682 -3.616 12.546 1.00 95.50 271 VAL A CA 1
ATOM 2035 C C . VAL A 1 271 ? -3.380 -2.887 12.300 1.00 95.50 271 VAL A C 1
ATOM 2037 O O . VAL A 1 271 ? -3.309 -1.674 12.469 1.00 95.50 271 VAL A O 1
ATOM 2040 N N . SER A 1 272 ? -2.358 -3.656 11.934 1.00 94.94 272 SER A N 1
ATOM 2041 C CA . SER A 1 272 ? -1.055 -3.101 11.595 1.00 94.94 272 SER A CA 1
ATOM 2042 C C . SER A 1 272 ? -1.075 -2.579 10.163 1.00 94.94 272 SER A C 1
ATOM 2044 O O . SER A 1 272 ? -1.289 -3.371 9.237 1.00 94.94 272 SER A O 1
ATOM 2046 N N . GLY A 1 273 ? -0.840 -1.278 9.992 1.00 93.50 273 GLY A N 1
ATOM 2047 C CA . GLY A 1 273 ? -0.625 -0.660 8.685 1.00 93.50 273 GLY A CA 1
ATOM 2048 C C . GLY A 1 273 ? 0.658 -1.178 8.052 1.00 93.50 273 GLY A C 1
ATOM 2049 O O . GLY A 1 273 ? 0.641 -1.571 6.890 1.00 93.50 273 GLY A O 1
ATOM 2050 N N . TYR A 1 274 ? 1.723 -1.354 8.848 1.00 94.69 274 TYR A N 1
ATOM 2051 C CA . TYR A 1 274 ? 2.992 -1.919 8.376 1.00 94.69 274 TYR A CA 1
ATOM 2052 C C . TYR A 1 274 ? 2.787 -3.271 7.694 1.00 94.69 274 TYR A C 1
ATOM 2054 O O . TYR A 1 274 ? 3.269 -3.500 6.591 1.00 94.69 274 TYR A O 1
ATOM 2062 N N . ALA A 1 275 ? 2.024 -4.180 8.311 1.00 95.56 275 ALA A N 1
ATOM 2063 C CA . ALA A 1 275 ? 1.771 -5.494 7.725 1.00 95.56 275 ALA A CA 1
ATOM 2064 C C . ALA A 1 275 ? 0.976 -5.427 6.404 1.00 95.56 275 ALA A C 1
ATOM 2066 O O . ALA A 1 275 ? 1.091 -6.339 5.578 1.00 95.56 275 ALA A O 1
ATOM 2067 N N . ILE A 1 276 ? 0.146 -4.396 6.220 1.00 96.25 276 ILE A N 1
ATOM 2068 C CA . ILE A 1 276 ? -0.605 -4.153 4.984 1.00 96.25 276 ILE A CA 1
ATOM 2069 C C . ILE A 1 276 ? 0.336 -3.579 3.927 1.00 96.25 276 ILE A C 1
ATOM 2071 O O . ILE A 1 276 ? 0.511 -4.210 2.884 1.00 96.25 276 ILE A O 1
ATOM 2075 N N . GLU A 1 277 ? 1.006 -2.467 4.217 1.00 95.38 277 GLU A N 1
ATOM 2076 C CA . GLU A 1 277 ? 1.911 -1.806 3.278 1.00 95.38 277 GLU A CA 1
ATOM 2077 C C . GLU A 1 277 ? 3.083 -2.705 2.889 1.00 95.38 277 GLU A C 1
ATOM 2079 O O . GLU A 1 277 ? 3.339 -2.898 1.705 1.00 95.38 277 GLU A O 1
ATOM 2084 N N . ALA A 1 278 ? 3.719 -3.399 3.836 1.00 96.25 278 ALA A N 1
ATOM 2085 C CA . ALA A 1 278 ? 4.811 -4.325 3.534 1.00 96.25 278 ALA A CA 1
ATOM 2086 C C . ALA A 1 278 ? 4.356 -5.458 2.597 1.00 96.25 278 ALA A C 1
ATOM 2088 O O . ALA A 1 278 ? 5.123 -5.942 1.760 1.00 96.25 278 ALA A O 1
ATOM 2089 N N . HIS A 1 279 ? 3.092 -5.889 2.697 1.00 97.25 279 HIS A N 1
ATOM 2090 C CA . HIS A 1 279 ? 2.519 -6.841 1.750 1.00 97.25 279 HIS A CA 1
ATOM 2091 C C . HIS A 1 279 ? 2.314 -6.219 0.360 1.00 97.25 279 HIS A C 1
ATOM 2093 O O . HIS A 1 279 ? 2.620 -6.877 -0.639 1.00 97.25 279 HIS A O 1
ATOM 2099 N N . LEU A 1 280 ? 1.828 -4.978 0.284 1.00 96.88 280 LEU A N 1
ATOM 2100 C CA . LEU A 1 280 ? 1.629 -4.255 -0.975 1.00 96.88 280 LEU A CA 1
ATOM 2101 C C . LEU A 1 280 ? 2.964 -3.970 -1.678 1.00 96.88 280 LEU A C 1
ATOM 2103 O O . LEU A 1 280 ? 3.103 -4.315 -2.853 1.00 96.88 280 LEU A O 1
ATOM 2107 N N . TYR A 1 281 ? 3.974 -3.487 -0.950 1.00 97.19 281 TYR A N 1
ATOM 2108 C CA . TYR A 1 281 ? 5.355 -3.340 -1.422 1.00 97.19 281 TYR A CA 1
ATOM 2109 C C . TYR A 1 281 ? 5.890 -4.651 -1.991 1.00 97.19 281 TYR A C 1
ATOM 2111 O O . TYR A 1 281 ? 6.296 -4.708 -3.153 1.00 97.19 281 TYR A O 1
ATOM 2119 N N . LYS A 1 282 ? 5.808 -5.742 -1.218 1.00 97.69 282 LYS A N 1
ATOM 2120 C CA . LYS A 1 282 ? 6.258 -7.068 -1.659 1.00 97.69 282 LYS A CA 1
ATOM 2121 C C . LYS A 1 282 ? 5.625 -7.486 -2.981 1.00 97.69 282 LYS A C 1
ATOM 2123 O O . LYS A 1 282 ? 6.316 -7.965 -3.878 1.00 97.69 282 LYS A O 1
ATOM 2128 N N . VAL A 1 283 ? 4.301 -7.367 -3.089 1.00 97.69 283 VAL A N 1
ATOM 2129 C CA . VAL A 1 283 ? 3.563 -7.776 -4.290 1.00 97.69 283 VAL A CA 1
ATOM 2130 C C . VAL A 1 283 ? 3.920 -6.877 -5.472 1.00 97.69 283 VAL A C 1
ATOM 2132 O O . VAL A 1 283 ? 4.102 -7.393 -6.576 1.00 97.69 283 VAL A O 1
ATOM 2135 N N . THR A 1 284 ? 4.054 -5.568 -5.255 1.00 97.38 284 THR A N 1
ATOM 2136 C CA . THR A 1 284 ? 4.454 -4.616 -6.293 1.00 97.38 284 THR A CA 1
ATOM 2137 C C . THR A 1 284 ? 5.862 -4.909 -6.804 1.00 97.38 284 THR A C 1
ATOM 2139 O O . THR A 1 284 ? 6.007 -5.147 -8.000 1.00 97.38 284 THR A O 1
ATOM 2142 N N . LEU A 1 285 ? 6.868 -5.012 -5.931 1.00 97.44 285 LEU A N 1
ATOM 2143 C CA . LEU A 1 285 ? 8.254 -5.308 -6.318 1.00 97.44 285 LEU A CA 1
ATOM 2144 C C . LEU A 1 285 ? 8.365 -6.652 -7.053 1.00 97.44 285 LEU A C 1
ATOM 2146 O O . LEU A 1 285 ? 8.986 -6.750 -8.108 1.00 97.44 285 LEU A O 1
ATOM 2150 N N . GLN A 1 286 ? 7.667 -7.691 -6.580 1.00 97.88 286 GLN A N 1
ATOM 2151 C CA . GLN A 1 286 ? 7.621 -8.983 -7.277 1.00 97.88 286 GLN A CA 1
ATOM 2152 C C . GLN A 1 286 ? 7.011 -8.897 -8.681 1.00 97.88 286 GLN A C 1
ATOM 2154 O O . GLN A 1 286 ? 7.399 -9.662 -9.567 1.00 97.88 286 GLN A O 1
ATOM 2159 N N . ARG A 1 287 ? 6.017 -8.028 -8.887 1.00 97.75 287 ARG A N 1
ATOM 2160 C CA . ARG A 1 287 ? 5.429 -7.790 -10.210 1.00 97.75 287 ARG A CA 1
ATOM 2161 C C . ARG A 1 287 ? 6.375 -6.969 -11.082 1.00 97.75 287 ARG A C 1
ATOM 2163 O O . ARG A 1 287 ? 6.586 -7.370 -12.222 1.00 97.75 287 ARG A O 1
ATOM 2170 N N . MET A 1 288 ? 6.990 -5.915 -10.546 1.00 97.69 288 MET A N 1
ATOM 2171 C CA . MET A 1 288 ? 7.988 -5.102 -11.251 1.00 97.69 288 MET A CA 1
ATOM 2172 C C . MET A 1 288 ? 9.137 -5.969 -11.771 1.00 97.69 288 MET A C 1
ATOM 2174 O O . MET A 1 288 ? 9.355 -5.994 -12.978 1.00 97.69 288 MET A O 1
ATOM 2178 N N . HIS A 1 289 ? 9.732 -6.811 -10.920 1.00 97.75 289 HIS A N 1
ATOM 2179 C CA . HIS A 1 289 ? 10.792 -7.742 -11.323 1.00 97.75 289 HIS A CA 1
ATOM 2180 C C . HIS A 1 289 ? 10.376 -8.696 -12.442 1.00 97.75 289 HIS A C 1
ATOM 2182 O O . HIS A 1 289 ? 11.165 -8.985 -13.341 1.00 97.75 289 HIS A O 1
ATOM 2188 N N . LYS A 1 290 ? 9.130 -9.182 -12.441 1.00 98.06 290 LYS A N 1
ATOM 2189 C CA . LYS A 1 290 ? 8.625 -10.027 -13.538 1.00 98.06 290 LYS A CA 1
ATOM 2190 C C . LYS A 1 290 ? 8.493 -9.250 -14.845 1.00 98.06 290 LYS A C 1
ATOM 2192 O O . LYS A 1 290 ? 8.808 -9.794 -15.900 1.00 98.06 290 LYS A O 1
ATOM 2197 N N . VAL A 1 291 ? 8.031 -8.002 -14.782 1.00 98.19 291 VAL A N 1
ATOM 2198 C CA . VAL A 1 291 ? 7.923 -7.124 -15.955 1.00 98.19 291 VAL A CA 1
ATOM 2199 C C . VAL A 1 291 ? 9.315 -6.773 -16.484 1.00 98.19 291 VAL A C 1
ATOM 2201 O O . VAL A 1 291 ? 9.554 -6.926 -17.678 1.00 98.19 291 VAL A O 1
ATOM 2204 N N . ALA A 1 292 ? 10.253 -6.411 -15.608 1.00 98.06 292 ALA A N 1
ATOM 2205 C CA . ALA A 1 292 ? 11.648 -6.146 -15.951 1.00 98.06 292 ALA A CA 1
ATOM 2206 C C . ALA A 1 292 ? 12.320 -7.358 -16.620 1.00 98.06 292 ALA A C 1
ATOM 2208 O O . ALA A 1 292 ? 12.952 -7.225 -17.667 1.00 98.06 292 ALA A O 1
ATOM 2209 N N . GLN A 1 293 ? 12.117 -8.567 -16.086 1.00 98.00 293 GLN A N 1
ATOM 2210 C CA . GLN A 1 293 ? 12.620 -9.811 -16.686 1.00 98.00 293 GLN A CA 1
ATOM 2211 C C . GLN A 1 293 ? 12.019 -10.090 -18.070 1.00 98.00 293 GLN A C 1
ATOM 2213 O O . GLN A 1 293 ? 12.741 -10.486 -18.991 1.00 98.00 293 GLN A O 1
ATOM 2218 N N . ALA A 1 294 ? 10.709 -9.882 -18.237 1.00 98.25 294 ALA A N 1
ATOM 2219 C CA . ALA A 1 294 ? 10.052 -10.020 -19.535 1.00 98.25 294 ALA A CA 1
ATOM 2220 C C . ALA A 1 294 ? 10.600 -8.998 -20.542 1.00 98.25 294 ALA A C 1
ATOM 2222 O O . ALA A 1 294 ? 10.856 -9.346 -21.694 1.00 98.25 294 ALA A O 1
ATOM 2223 N N . TYR A 1 295 ? 10.856 -7.768 -20.096 1.00 98.12 295 TYR A N 1
ATOM 2224 C CA . TYR A 1 295 ? 11.377 -6.714 -20.956 1.00 98.12 295 TYR A CA 1
ATOM 2225 C C . TYR A 1 295 ? 12.842 -6.940 -21.355 1.00 98.12 295 TYR A C 1
ATOM 2227 O O . TYR A 1 295 ? 13.200 -6.779 -22.519 1.00 98.12 295 TYR A O 1
ATOM 2235 N N . SER A 1 296 ? 13.676 -7.424 -20.431 1.00 98.06 296 SER A N 1
ATOM 2236 C CA . SER A 1 296 ? 15.040 -7.876 -20.740 1.00 98.06 296 SER A CA 1
ATOM 2237 C C . SER A 1 296 ? 15.032 -9.027 -21.759 1.00 98.06 296 SER A C 1
ATOM 2239 O O . SER A 1 296 ? 15.795 -9.023 -22.722 1.00 98.06 296 SER A O 1
ATOM 2241 N N . SER A 1 297 ? 14.100 -9.978 -21.617 1.00 97.94 297 SER A N 1
ATOM 2242 C CA . SER A 1 297 ? 13.939 -11.083 -22.576 1.00 97.94 297 SER A CA 1
ATOM 2243 C C . SER A 1 297 ? 13.491 -10.597 -23.959 1.00 97.94 297 SER A C 1
ATOM 2245 O O . SER A 1 297 ? 13.944 -11.129 -24.977 1.00 97.94 297 SER A O 1
ATOM 2247 N N . TYR A 1 298 ? 12.621 -9.583 -24.005 1.00 98.06 298 TYR A N 1
ATOM 2248 C CA . TYR A 1 298 ? 12.227 -8.911 -25.243 1.00 98.06 298 TYR A CA 1
ATOM 2249 C C . TYR A 1 298 ? 13.447 -8.293 -25.936 1.00 98.06 298 TYR A C 1
ATOM 2251 O O . TYR A 1 298 ? 13.696 -8.621 -27.096 1.00 98.06 298 TYR A O 1
ATOM 2259 N N . PHE A 1 299 ? 14.257 -7.511 -25.212 1.00 98.12 299 PHE A N 1
ATOM 2260 C CA . PHE A 1 299 ? 15.492 -6.916 -25.735 1.00 98.12 299 PHE A CA 1
ATOM 2261 C C . PHE A 1 299 ? 16.406 -7.973 -26.366 1.00 98.12 299 PHE A C 1
ATOM 2263 O O . PHE A 1 299 ? 16.781 -7.866 -27.534 1.00 98.12 299 PHE A O 1
ATOM 2270 N N . THR A 1 300 ? 16.726 -9.041 -25.626 1.00 98.00 300 THR A N 1
ATOM 2271 C CA . THR A 1 300 ? 17.600 -10.111 -26.131 1.00 98.00 300 THR A CA 1
ATOM 2272 C C . THR A 1 300 ? 17.000 -10.796 -27.353 1.00 98.00 300 THR A C 1
ATOM 2274 O O . THR A 1 300 ? 17.717 -11.124 -28.294 1.00 98.00 300 THR A O 1
ATOM 2277 N N . THR A 1 301 ? 15.681 -10.996 -27.383 1.00 97.75 301 THR A N 1
ATOM 2278 C CA . THR A 1 301 ? 15.007 -11.593 -28.544 1.00 97.75 301 THR A CA 1
ATOM 2279 C C . THR A 1 301 ? 15.158 -10.717 -29.784 1.00 97.75 301 THR A C 1
ATOM 2281 O O . THR A 1 301 ? 15.455 -11.244 -30.854 1.00 97.75 301 THR A O 1
ATOM 2284 N N . GLN A 1 302 ? 15.010 -9.400 -29.646 1.00 97.62 302 GLN A N 1
ATOM 2285 C CA . GLN A 1 302 ? 15.173 -8.458 -30.753 1.00 97.62 302 GLN A CA 1
ATOM 2286 C C . GLN A 1 302 ? 16.628 -8.381 -31.236 1.00 97.62 302 GLN A C 1
ATOM 2288 O O . GLN A 1 302 ? 16.887 -8.493 -32.438 1.00 97.62 302 GLN A O 1
ATOM 2293 N N . TYR A 1 303 ? 17.602 -8.349 -30.322 1.00 97.81 303 TYR A N 1
ATOM 2294 C CA . TYR A 1 303 ? 19.016 -8.472 -30.684 1.00 97.81 303 TYR A CA 1
ATOM 2295 C C . TYR A 1 303 ? 19.300 -9.783 -31.438 1.00 97.81 303 TYR A C 1
ATOM 2297 O O . TYR A 1 303 ? 19.948 -9.794 -32.489 1.00 97.81 303 TYR A O 1
ATOM 2305 N N . LEU A 1 304 ? 18.749 -10.903 -30.956 1.00 97.38 304 LEU A N 1
ATOM 2306 C CA . LEU A 1 304 ? 18.852 -12.208 -31.610 1.00 97.38 304 LEU A CA 1
ATOM 2307 C C . LEU A 1 304 ? 18.003 -12.330 -32.891 1.00 97.38 304 LEU A C 1
ATOM 2309 O O . LEU A 1 304 ? 18.197 -13.270 -33.671 1.00 97.38 304 LEU A O 1
ATOM 2313 N N . ALA A 1 305 ? 17.110 -11.390 -33.172 1.00 96.75 305 ALA A N 1
ATOM 2314 C CA . ALA A 1 305 ? 16.416 -11.290 -34.449 1.00 96.75 305 ALA A CA 1
ATOM 2315 C C . ALA A 1 305 ? 17.206 -10.435 -35.454 1.00 96.75 305 ALA A C 1
ATOM 2317 O O . ALA A 1 305 ? 17.156 -10.710 -36.653 1.00 96.75 305 ALA A O 1
ATOM 2318 N N . ASN A 1 306 ? 18.003 -9.470 -34.982 1.00 96.38 306 ASN A N 1
ATOM 2319 C CA . ASN A 1 306 ? 18.832 -8.614 -35.825 1.00 96.38 306 ASN A CA 1
ATOM 2320 C C . ASN A 1 306 ? 19.956 -9.416 -36.519 1.00 96.38 306 ASN A C 1
ATOM 2322 O O . ASN A 1 306 ? 20.873 -9.885 -35.836 1.00 96.38 306 ASN A O 1
ATOM 2326 N N . PRO A 1 307 ? 19.962 -9.556 -37.862 1.00 94.81 307 PRO A N 1
ATOM 2327 C CA . PRO A 1 307 ? 20.951 -10.384 -38.563 1.00 94.81 307 PRO A CA 1
ATOM 2328 C C . PRO A 1 307 ? 22.403 -9.934 -38.364 1.00 94.81 307 PRO A C 1
ATOM 2330 O O . PRO A 1 307 ? 23.315 -10.751 -38.467 1.00 94.81 307 PRO A O 1
ATOM 2333 N N . GLY A 1 308 ? 22.613 -8.643 -38.095 1.00 95.44 308 GLY A N 1
ATOM 2334 C CA . GLY A 1 308 ? 23.925 -8.051 -37.860 1.00 95.44 308 GLY A CA 1
ATOM 2335 C C . GLY A 1 308 ? 24.401 -8.146 -36.413 1.00 95.44 308 GLY A C 1
ATOM 2336 O O . GLY A 1 308 ? 25.574 -7.869 -36.180 1.00 95.44 308 GLY A O 1
ATOM 2337 N N . ARG A 1 309 ? 23.532 -8.535 -35.463 1.00 95.12 309 ARG A N 1
ATOM 2338 C CA . ARG A 1 309 ? 23.852 -8.599 -34.024 1.00 95.12 309 ARG A CA 1
ATOM 2339 C C . ARG A 1 309 ? 24.529 -7.309 -33.545 1.00 95.12 309 ARG A C 1
ATOM 2341 O O . ARG A 1 309 ? 25.559 -7.343 -32.880 1.00 95.12 309 ARG A O 1
ATOM 2348 N N . ASN A 1 310 ? 23.992 -6.160 -33.959 1.00 96.25 310 ASN A N 1
ATOM 2349 C CA . ASN A 1 310 ? 24.616 -4.876 -33.669 1.00 96.25 310 ASN A CA 1
ATOM 2350 C C . ASN A 1 310 ? 24.372 -4.493 -32.204 1.00 96.25 310 ASN A C 1
ATOM 2352 O O . ASN A 1 310 ? 23.219 -4.298 -31.822 1.00 96.25 310 ASN A O 1
ATOM 2356 N N . ALA A 1 311 ? 25.440 -4.398 -31.410 1.00 95.75 311 ALA A N 1
ATOM 2357 C CA . ALA A 1 311 ? 25.369 -4.002 -30.005 1.00 95.75 311 ALA A CA 1
ATOM 2358 C C . ALA A 1 311 ? 25.158 -2.490 -29.808 1.00 95.75 311 ALA A C 1
ATOM 2360 O O . ALA A 1 311 ? 24.733 -2.067 -28.737 1.00 95.75 311 ALA A O 1
ATOM 2361 N N . ASP A 1 312 ? 25.391 -1.689 -30.849 1.00 95.94 312 ASP A N 1
ATOM 2362 C CA . ASP A 1 312 ? 25.139 -0.246 -30.840 1.00 95.94 312 ASP A CA 1
ATOM 2363 C C . ASP A 1 312 ? 23.658 0.092 -31.085 1.00 95.94 312 ASP A C 1
ATOM 2365 O O . ASP A 1 312 ? 23.319 1.261 -31.199 1.00 95.94 312 ASP A O 1
ATOM 2369 N N . ILE A 1 313 ? 22.771 -0.905 -31.208 1.00 96.00 313 ILE A N 1
ATOM 2370 C CA . ILE A 1 313 ? 21.322 -0.685 -31.307 1.00 96.00 313 ILE A CA 1
ATOM 2371 C C . ILE A 1 313 ? 20.677 -0.872 -29.932 1.00 96.00 313 ILE A C 1
ATOM 2373 O O . ILE A 1 313 ? 20.935 -1.867 -29.247 1.00 96.00 313 ILE A O 1
ATOM 2377 N N . ASP A 1 314 ? 19.812 0.064 -29.556 1.00 95.69 314 ASP A N 1
ATOM 2378 C CA . ASP A 1 314 ? 18.852 -0.104 -28.477 1.00 95.69 314 ASP A CA 1
ATOM 2379 C C . ASP A 1 314 ? 17.627 -0.874 -28.975 1.00 95.69 314 ASP A C 1
ATOM 2381 O O . ASP A 1 314 ? 16.878 -0.417 -29.840 1.00 95.69 314 ASP A O 1
ATOM 2385 N N . TYR A 1 315 ? 17.444 -2.069 -28.417 1.00 97.19 315 TYR A N 1
ATOM 2386 C CA . TYR A 1 315 ? 16.353 -2.981 -28.736 1.00 97.19 315 TYR A CA 1
ATOM 2387 C C . TYR A 1 315 ? 15.161 -2.882 -27.774 1.00 97.19 315 TYR A C 1
ATOM 2389 O O . TYR A 1 315 ? 14.221 -3.673 -27.881 1.00 97.19 315 TYR A O 1
ATOM 2397 N N . PHE A 1 316 ? 15.168 -1.948 -26.820 1.00 95.94 316 PHE A N 1
ATOM 2398 C CA . PHE A 1 316 ? 14.024 -1.722 -25.939 1.00 95.94 316 PHE A CA 1
ATOM 2399 C C . PHE A 1 316 ? 12.856 -1.070 -26.679 1.00 95.94 316 PHE A C 1
ATOM 2401 O O . PHE A 1 316 ? 11.699 -1.430 -26.445 1.00 95.94 316 PHE A O 1
ATOM 2408 N N . ALA A 1 317 ? 13.137 -0.151 -27.602 1.00 93.81 317 ALA A N 1
ATOM 2409 C CA . ALA A 1 317 ? 12.107 0.613 -28.291 1.00 93.81 317 ALA A CA 1
ATOM 2410 C C . ALA A 1 317 ? 12.494 1.019 -29.719 1.00 93.81 317 ALA A C 1
ATOM 2412 O O . ALA A 1 317 ? 13.624 0.830 -30.161 1.00 93.81 317 ALA A O 1
ATOM 2413 N N . SER A 1 318 ? 11.524 1.575 -30.441 1.00 91.69 318 SER A N 1
ATOM 2414 C CA . SER A 1 318 ? 11.741 2.300 -31.690 1.00 91.69 318 SER A CA 1
ATOM 2415 C C . SER A 1 318 ? 11.826 3.804 -31.433 1.00 91.69 318 SER A C 1
ATOM 2417 O O . SER A 1 318 ? 11.059 4.320 -30.614 1.00 91.69 318 SER A O 1
ATOM 2419 N N . ALA A 1 319 ? 12.646 4.498 -32.225 1.00 88.31 319 ALA A N 1
ATOM 2420 C CA . ALA A 1 319 ? 12.6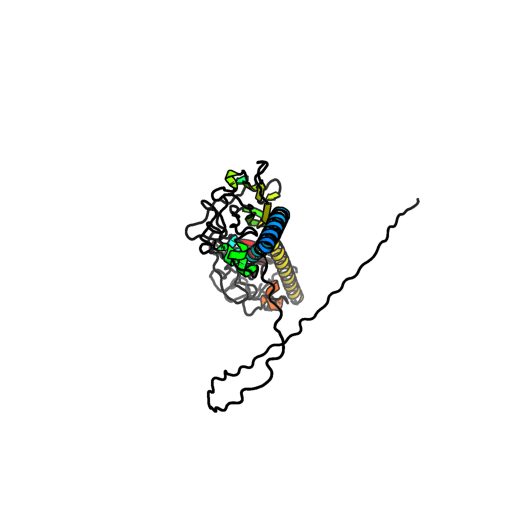96 5.958 -32.256 1.00 88.31 319 ALA A CA 1
ATOM 2421 C C . ALA A 1 319 ? 11.339 6.593 -32.614 1.00 88.31 319 ALA A C 1
ATOM 2423 O O . ALA A 1 319 ? 10.556 6.044 -33.400 1.00 88.31 319 ALA A O 1
ATOM 2424 N N . ASP A 1 320 ? 11.110 7.794 -32.097 1.00 81.19 320 ASP A N 1
ATOM 2425 C CA . ASP A 1 320 ? 10.024 8.705 -32.426 1.00 81.19 320 ASP A CA 1
ATOM 2426 C C . ASP A 1 320 ? 10.550 9.955 -33.186 1.00 81.19 320 ASP A C 1
ATOM 2428 O O . ASP A 1 320 ? 11.752 10.101 -33.434 1.00 81.19 320 ASP A O 1
ATOM 2432 N N . PRO A 1 321 ? 9.673 10.879 -33.630 1.00 78.81 321 PRO A N 1
ATOM 2433 C CA . PRO A 1 321 ? 10.097 12.092 -34.338 1.00 78.81 321 PRO A CA 1
ATOM 2434 C C . PRO A 1 321 ? 10.980 13.067 -33.538 1.00 78.81 321 PRO A C 1
ATOM 2436 O O . PRO A 1 321 ? 11.533 13.995 -34.132 1.00 78.81 321 PRO A O 1
ATOM 2439 N N . ASN A 1 322 ? 11.076 12.909 -32.219 1.00 73.75 322 ASN A N 1
ATOM 2440 C CA . ASN A 1 322 ? 11.839 13.763 -31.312 1.00 73.75 322 ASN A CA 1
ATOM 2441 C C . ASN A 1 322 ? 13.251 13.215 -31.047 1.00 73.75 322 ASN A C 1
ATOM 2443 O O . ASN A 1 322 ? 14.129 13.979 -30.642 1.00 73.75 322 ASN A O 1
ATOM 2447 N N . ASP A 1 323 ? 13.516 11.957 -31.404 1.00 76.69 323 ASP A N 1
ATOM 2448 C CA . ASP A 1 323 ? 14.828 11.300 -31.323 1.00 76.69 323 ASP A CA 1
ATOM 2449 C C . ASP A 1 323 ? 15.749 11.647 -32.501 1.00 76.69 323 ASP A C 1
ATOM 2451 O O . ASP A 1 323 ? 16.345 10.791 -33.156 1.00 76.69 323 ASP A O 1
ATOM 2455 N N . GLY A 1 324 ? 15.889 12.937 -32.811 1.00 69.19 324 GLY A N 1
ATOM 2456 C CA . GLY A 1 324 ? 16.734 13.387 -33.924 1.00 69.19 324 GLY A CA 1
ATOM 2457 C C . GLY A 1 324 ? 18.225 13.062 -33.739 1.00 69.19 324 GLY A C 1
ATOM 2458 O O . GLY A 1 324 ? 18.970 12.966 -34.718 1.00 69.19 324 GLY A O 1
ATOM 2459 N N . THR A 1 325 ? 18.669 12.880 -32.494 1.00 76.94 325 THR A N 1
ATOM 2460 C CA . THR A 1 325 ? 20.045 12.509 -32.148 1.00 76.94 325 THR A CA 1
ATOM 2461 C C . THR A 1 325 ? 20.196 10.997 -32.216 1.00 76.94 325 THR A C 1
ATOM 2463 O O . THR A 1 325 ? 19.478 10.289 -31.524 1.00 76.94 325 THR A O 1
ATOM 2466 N N . ASN A 1 326 ? 21.155 10.498 -33.002 1.00 83.44 326 ASN A N 1
ATOM 2467 C CA . ASN A 1 326 ? 21.495 9.071 -33.062 1.00 83.44 326 ASN A CA 1
ATOM 2468 C C . ASN A 1 326 ? 20.317 8.126 -33.398 1.00 83.44 326 ASN A C 1
ATOM 2470 O O . ASN A 1 326 ? 20.367 6.946 -33.065 1.00 83.44 326 ASN A O 1
ATOM 2474 N N . ALA A 1 327 ? 19.298 8.602 -34.125 1.00 85.44 327 ALA A N 1
ATOM 2475 C CA . ALA A 1 327 ? 18.118 7.819 -34.525 1.00 85.44 327 ALA A CA 1
ATOM 2476 C C . ALA A 1 327 ? 18.446 6.443 -35.150 1.00 85.44 327 ALA A C 1
ATOM 2478 O O . ALA A 1 327 ? 17.677 5.494 -35.040 1.00 85.44 327 ALA A O 1
ATOM 2479 N N . SER A 1 328 ? 19.600 6.319 -35.816 1.00 91.38 328 SER A N 1
ATOM 2480 C CA . SER A 1 328 ? 20.070 5.071 -36.436 1.00 91.38 328 SER A CA 1
ATOM 2481 C C . SER A 1 328 ? 20.437 3.961 -35.447 1.00 91.38 328 SER A C 1
ATOM 2483 O O . SER A 1 328 ? 20.631 2.825 -35.873 1.00 91.38 328 SER A O 1
ATOM 2485 N N . TYR A 1 329 ? 20.586 4.289 -34.165 1.00 94.00 329 TYR A N 1
ATOM 2486 C CA . TYR A 1 329 ? 20.908 3.356 -33.085 1.00 94.00 329 TYR A CA 1
ATOM 2487 C C . TYR A 1 329 ? 19.660 2.878 -32.332 1.00 94.00 329 TYR A C 1
ATOM 2489 O O . TYR A 1 329 ? 19.782 2.221 -31.311 1.00 94.00 329 TYR A O 1
ATOM 2497 N N . TRP A 1 330 ? 18.463 3.148 -32.849 1.00 93.88 330 TRP A N 1
ATOM 2498 C CA . TRP A 1 330 ? 17.215 2.581 -32.342 1.00 93.88 330 TRP A CA 1
ATOM 2499 C C . TRP A 1 330 ? 16.751 1.390 -33.178 1.00 93.88 330 TRP A C 1
ATOM 2501 O O . TRP A 1 330 ? 16.947 1.351 -34.400 1.00 93.88 330 TRP A O 1
ATOM 2511 N N . ASP A 1 331 ? 16.073 0.431 -32.549 1.00 94.75 331 ASP A N 1
ATOM 2512 C CA . ASP A 1 331 ? 15.504 -0.708 -33.259 1.00 94.75 331 ASP A CA 1
ATOM 2513 C C . ASP A 1 331 ? 14.237 -0.326 -34.037 1.00 94.75 331 ASP A C 1
ATOM 2515 O O . ASP A 1 331 ? 13.117 -0.298 -33.526 1.00 94.75 331 ASP A O 1
ATOM 2519 N N . THR A 1 332 ? 14.408 -0.096 -35.338 1.00 92.69 332 THR A N 1
ATOM 2520 C CA . THR A 1 332 ? 13.300 0.184 -36.269 1.00 92.69 332 THR A CA 1
ATOM 2521 C C . THR A 1 332 ? 12.280 -0.955 -36.405 1.00 92.69 332 THR A C 1
ATOM 2523 O O . THR A 1 332 ? 11.196 -0.725 -36.943 1.00 92.69 332 THR A O 1
ATOM 2526 N N . ALA A 1 333 ? 12.610 -2.177 -35.966 1.00 92.31 333 ALA A N 1
ATOM 2527 C CA . ALA A 1 333 ? 11.690 -3.313 -35.970 1.00 92.31 333 ALA A CA 1
ATOM 2528 C C . ALA A 1 333 ? 10.880 -3.432 -34.668 1.00 92.31 333 ALA A C 1
ATOM 2530 O O . ALA A 1 333 ? 9.902 -4.188 -34.632 1.00 92.31 333 ALA A O 1
ATOM 2531 N N . SER A 1 334 ? 11.254 -2.692 -33.620 1.00 93.38 334 SER A N 1
ATOM 2532 C CA . SER A 1 334 ? 10.540 -2.712 -32.351 1.00 93.38 334 SER A CA 1
ATOM 2533 C C . SER A 1 334 ? 9.140 -2.122 -32.520 1.00 93.38 334 SER A C 1
ATOM 2535 O O . SER A 1 334 ? 8.935 -1.067 -33.116 1.00 93.38 334 SER A O 1
ATOM 2537 N N . VAL A 1 335 ? 8.147 -2.825 -31.983 1.00 91.38 335 VAL A N 1
ATOM 2538 C CA . VAL A 1 335 ? 6.749 -2.362 -31.929 1.00 91.38 335 VAL A CA 1
ATOM 2539 C C . VAL A 1 335 ? 6.465 -1.539 -30.669 1.00 91.38 335 VAL A C 1
ATOM 2541 O O . VAL A 1 335 ? 5.436 -0.861 -30.576 1.00 91.38 335 VAL A O 1
ATOM 2544 N N . ILE A 1 336 ? 7.369 -1.613 -29.690 1.00 93.19 336 ILE A N 1
ATOM 2545 C CA . ILE A 1 336 ? 7.346 -0.795 -28.485 1.00 93.19 336 ILE A CA 1
ATOM 2546 C C . ILE A 1 336 ? 7.949 0.548 -28.868 1.00 93.19 336 ILE A C 1
ATOM 2548 O O . ILE A 1 336 ? 9.116 0.630 -29.232 1.00 93.19 336 ILE A O 1
ATOM 2552 N N . THR A 1 337 ? 7.148 1.603 -28.802 1.00 88.50 337 THR A N 1
ATOM 2553 C CA . THR A 1 337 ? 7.648 2.966 -28.984 1.00 88.50 337 THR A CA 1
ATOM 2554 C C . THR A 1 337 ? 8.399 3.398 -27.735 1.00 88.50 337 THR A C 1
ATOM 2556 O O . THR A 1 337 ? 8.048 2.967 -26.628 1.00 88.50 337 THR A O 1
ATOM 2559 N N . ASN A 1 338 ? 9.411 4.245 -27.892 1.00 87.00 338 ASN A N 1
ATOM 2560 C CA . ASN A 1 338 ? 10.056 4.843 -26.733 1.00 87.00 338 ASN A CA 1
ATOM 2561 C C . ASN A 1 338 ? 9.048 5.645 -25.890 1.00 87.00 338 ASN A C 1
ATOM 2563 O O . ASN A 1 338 ? 7.931 5.963 -26.319 1.00 87.00 338 ASN A O 1
ATOM 2567 N N . SER A 1 339 ? 9.409 5.909 -24.643 1.00 80.69 339 SER A N 1
ATOM 2568 C CA . SER A 1 339 ? 8.621 6.734 -23.740 1.00 80.69 339 SER A CA 1
ATOM 2569 C C . SER A 1 339 ? 9.001 8.191 -23.942 1.00 80.69 339 SER A C 1
ATOM 2571 O O . SER A 1 339 ? 9.602 8.810 -23.087 1.00 80.69 339 SER A O 1
ATOM 2573 N N . GLY A 1 340 ? 8.653 8.754 -25.089 1.00 68.25 340 GLY A N 1
ATOM 2574 C CA . GLY A 1 340 ? 8.839 10.163 -25.399 1.00 68.25 340 GLY A CA 1
ATOM 2575 C C . GLY A 1 340 ? 7.724 10.598 -26.334 1.00 68.25 340 GLY A C 1
ATOM 2576 O O . GLY A 1 340 ? 7.276 9.839 -27.186 1.00 68.25 340 GLY A O 1
ATOM 2577 N N . ASN A 1 341 ? 7.182 11.795 -26.140 1.00 52.66 341 ASN A N 1
ATOM 2578 C CA . ASN A 1 341 ? 6.394 12.434 -27.192 1.00 52.66 341 ASN A CA 1
ATOM 2579 C C . ASN A 1 341 ? 6.604 13.943 -27.107 1.00 52.66 341 ASN A C 1
ATOM 2581 O O . ASN A 1 341 ? 5.715 14.691 -26.707 1.00 52.66 341 ASN A O 1
ATOM 2585 N N . GLY A 1 342 ? 7.824 14.363 -27.432 1.00 48.75 342 GLY A N 1
ATOM 2586 C CA . GLY A 1 342 ? 8.165 15.741 -27.769 1.00 48.75 342 GLY A CA 1
ATOM 2587 C C . GLY A 1 342 ? 7.987 16.756 -26.646 1.00 48.75 342 GLY A C 1
ATOM 2588 O O . GLY A 1 342 ? 6.979 17.451 -26.575 1.00 48.75 342 GLY A O 1
ATOM 2589 N N . ASN A 1 343 ? 9.042 16.942 -25.851 1.00 44.41 343 ASN A N 1
ATOM 2590 C CA . ASN A 1 343 ? 9.307 18.158 -25.065 1.00 44.41 343 ASN A CA 1
ATOM 2591 C C . ASN A 1 343 ? 8.251 18.574 -24.020 1.00 44.41 343 ASN A C 1
ATOM 2593 O O . ASN A 1 343 ? 8.043 19.766 -23.780 1.00 44.41 343 ASN A O 1
ATOM 2597 N N . GLY A 1 344 ? 7.617 17.620 -23.349 1.00 42.91 344 GLY A N 1
ATOM 2598 C CA . GLY A 1 344 ? 6.839 17.860 -22.133 1.00 42.91 344 GLY A CA 1
ATOM 2599 C C . GLY A 1 344 ? 6.984 16.672 -21.188 1.00 42.91 344 GLY A C 1
ATOM 2600 O O . GLY A 1 344 ? 7.328 15.594 -21.669 1.00 42.91 344 GLY A O 1
ATOM 2601 N N . PRO A 1 345 ? 6.762 16.841 -19.870 1.00 40.25 345 PRO A N 1
ATOM 2602 C CA . PRO A 1 345 ? 6.876 15.739 -18.923 1.00 40.25 345 PRO A CA 1
ATOM 2603 C C . PRO A 1 345 ? 6.044 14.564 -19.435 1.00 40.25 345 PRO A C 1
ATOM 2605 O O . PRO A 1 345 ? 4.831 14.697 -19.627 1.00 40.25 345 PRO A O 1
ATOM 2608 N N . GLY A 1 346 ? 6.712 13.435 -19.695 1.00 44.44 346 GLY A N 1
ATOM 2609 C CA . GLY A 1 346 ? 6.038 12.157 -19.866 1.00 44.44 346 GLY A CA 1
ATOM 2610 C C . GLY A 1 346 ? 5.059 12.008 -18.709 1.00 44.44 346 GLY A C 1
ATOM 2611 O O . GLY A 1 346 ? 5.363 12.396 -17.581 1.00 44.44 346 GLY A O 1
ATOM 2612 N N . TRP A 1 347 ? 3.831 11.584 -18.993 1.00 47.59 347 TRP A N 1
ATOM 2613 C CA . TRP A 1 347 ? 2.734 11.584 -18.025 1.00 47.59 347 TRP A CA 1
ATOM 2614 C C . TRP A 1 347 ? 2.901 10.476 -16.974 1.00 47.59 347 TRP A C 1
ATOM 2616 O O . TRP A 1 347 ? 2.005 9.662 -16.762 1.00 47.59 347 TRP A O 1
ATOM 2626 N N . ALA A 1 348 ? 4.033 10.458 -16.278 1.00 43.00 348 ALA A N 1
ATOM 2627 C CA . ALA A 1 348 ? 4.215 9.804 -15.000 1.00 43.00 348 ALA A CA 1
ATOM 2628 C C . ALA A 1 348 ? 3.469 10.603 -13.922 1.00 43.00 348 ALA A C 1
ATOM 2630 O O . ALA A 1 348 ? 4.059 11.180 -13.012 1.00 43.00 348 ALA A O 1
ATOM 2631 N N . PHE A 1 349 ? 2.145 10.680 -14.070 1.00 53.56 349 PHE A N 1
ATOM 2632 C CA . PHE A 1 349 ? 1.272 10.831 -12.917 1.00 53.56 349 PHE A CA 1
ATOM 2633 C C . PHE A 1 349 ? 1.251 9.480 -12.177 1.00 53.56 349 PHE A C 1
ATOM 2635 O O . PHE A 1 349 ? 1.461 8.447 -12.819 1.00 53.56 349 PHE A O 1
ATOM 2642 N N . PRO A 1 350 ? 1.022 9.471 -10.856 1.00 54.00 350 PRO A N 1
ATOM 2643 C CA . PRO A 1 350 ? 1.008 8.286 -10.004 1.00 54.00 350 PRO A CA 1
ATOM 2644 C C . PRO A 1 350 ? -0.112 7.342 -10.441 1.00 54.00 350 PRO A C 1
ATOM 2646 O O . PRO A 1 350 ? -1.219 7.379 -9.922 1.00 54.00 350 PRO A O 1
ATOM 2649 N N . GLY A 1 351 ? 0.181 6.519 -11.446 1.00 53.78 351 GLY A N 1
ATOM 2650 C CA . GLY A 1 351 ? -0.724 5.517 -11.966 1.00 53.78 351 GLY A CA 1
ATOM 2651 C C . GLY A 1 351 ? -1.960 6.076 -12.651 1.00 53.78 351 GLY A C 1
ATOM 2652 O O . GLY A 1 351 ? -2.923 6.515 -12.027 1.00 53.78 351 GLY A O 1
ATOM 2653 N N . GLN A 1 352 ? -2.022 5.914 -13.964 1.00 61.19 352 GLN A N 1
ATOM 2654 C CA . GLN A 1 352 ? -3.333 5.780 -14.578 1.00 61.19 352 GLN A CA 1
ATOM 2655 C C . GLN A 1 352 ? -4.001 4.530 -13.977 1.00 61.19 352 GLN A C 1
ATOM 2657 O O . GLN A 1 352 ? -3.364 3.475 -13.854 1.00 61.19 352 GLN A O 1
ATOM 2662 N N . ASN A 1 353 ? -5.267 4.638 -13.584 1.00 59.31 353 ASN A N 1
ATOM 2663 C CA . ASN A 1 353 ? -6.054 3.457 -13.261 1.00 59.31 353 ASN A CA 1
ATOM 2664 C C . ASN A 1 353 ? -6.158 2.575 -14.519 1.00 59.31 353 ASN A C 1
ATOM 2666 O O . ASN A 1 353 ? -6.172 3.101 -15.637 1.00 59.31 353 ASN A O 1
ATOM 2670 N N . PRO A 1 354 ? -6.306 1.247 -14.388 1.00 61.66 354 PRO A N 1
ATOM 2671 C CA . PRO A 1 354 ? -6.515 0.371 -15.542 1.00 61.66 354 PRO A CA 1
ATOM 2672 C C . PRO A 1 354 ? -7.721 0.758 -16.418 1.00 61.66 354 PRO A C 1
ATOM 2674 O O . PRO A 1 354 ? -7.759 0.423 -17.597 1.00 61.66 354 PRO A O 1
ATOM 2677 N N . ASP A 1 355 ? -8.702 1.480 -15.866 1.00 66.19 355 ASP A N 1
ATOM 2678 C CA . ASP A 1 355 ? -9.866 1.999 -16.598 1.00 66.19 355 ASP A CA 1
ATOM 2679 C C . ASP A 1 355 ? -9.586 3.282 -17.407 1.00 66.19 355 ASP A C 1
ATOM 2681 O O . ASP A 1 355 ? -10.476 3.815 -18.071 1.00 66.19 355 ASP A O 1
ATOM 2685 N N . GLY A 1 356 ? -8.349 3.776 -17.365 1.00 59.81 356 GLY A N 1
ATOM 2686 C CA . GLY A 1 356 ? -7.900 4.959 -18.078 1.00 59.81 356 GLY A CA 1
ATOM 2687 C C . GLY A 1 356 ? -8.103 6.273 -17.320 1.00 59.81 356 GLY A C 1
ATOM 2688 O O . GLY A 1 356 ? -7.659 7.313 -17.814 1.00 59.81 356 GLY A O 1
ATOM 2689 N N . SER A 1 357 ? -8.736 6.259 -16.143 1.00 61.78 357 SER A N 1
ATOM 2690 C CA . SER A 1 357 ? -8.892 7.457 -15.317 1.00 61.78 357 SER A CA 1
ATOM 2691 C C . SER A 1 357 ? -7.570 7.865 -14.659 1.00 61.78 357 SER A C 1
ATOM 2693 O O . SER A 1 357 ? -6.769 7.032 -14.236 1.00 61.78 357 SER A O 1
ATOM 2695 N N . THR A 1 358 ? -7.323 9.172 -14.599 1.00 57.97 358 THR A N 1
ATOM 2696 C CA . THR A 1 358 ? -6.176 9.754 -13.894 1.00 57.97 358 THR A CA 1
ATOM 2697 C C . THR A 1 358 ? -6.587 10.089 -12.468 1.00 57.97 358 THR A C 1
ATOM 2699 O O . THR A 1 358 ? -7.564 10.820 -12.279 1.00 57.97 358 THR A O 1
ATOM 2702 N N . VAL A 1 359 ? -5.838 9.607 -11.480 1.00 55.59 359 VAL A N 1
ATOM 2703 C CA . VAL A 1 359 ? -5.952 10.086 -10.100 1.00 55.59 359 VAL A CA 1
ATOM 2704 C C . VAL A 1 359 ? -4.790 11.036 -9.853 1.00 55.59 359 VAL A C 1
ATOM 2706 O O . VAL A 1 359 ? -3.642 10.705 -10.144 1.00 55.59 359 VAL A O 1
ATOM 2709 N N . SER A 1 360 ? -5.092 12.242 -9.381 1.00 51.66 360 SER A N 1
ATOM 2710 C CA . SER A 1 360 ? -4.054 13.171 -8.954 1.00 51.66 360 SER A CA 1
ATOM 2711 C C . SER A 1 360 ? -3.722 12.895 -7.501 1.00 51.66 360 SER A C 1
ATOM 2713 O O . SER A 1 360 ? -4.589 13.124 -6.667 1.00 51.66 360 SER A O 1
ATOM 2715 N N . TYR A 1 361 ? -2.494 12.454 -7.227 1.00 54.72 361 TYR A N 1
ATOM 2716 C CA . TYR A 1 361 ? -1.928 12.473 -5.879 1.00 54.72 361 TYR A CA 1
ATOM 2717 C C . TYR A 1 361 ? -0.900 13.600 -5.782 1.00 54.72 361 TYR A C 1
ATOM 2719 O O . TYR A 1 361 ? -0.099 13.806 -6.701 1.00 54.72 361 TYR A O 1
ATOM 2727 N N . TYR A 1 362 ? -0.954 14.372 -4.701 1.00 46.28 362 TYR A N 1
ATOM 2728 C CA . TYR A 1 362 ? 0.022 15.427 -4.427 1.00 46.28 362 TYR A CA 1
ATOM 2729 C C . TYR A 1 362 ? 1.354 14.795 -3.969 1.00 46.28 362 TYR A C 1
ATOM 2731 O O . TYR A 1 362 ? 1.360 13.765 -3.305 1.00 46.28 362 TYR A O 1
ATOM 2739 N N . GLY A 1 363 ? 2.498 15.377 -4.347 1.00 51.03 363 GLY A N 1
ATOM 2740 C CA . GLY A 1 363 ? 3.824 14.954 -3.856 1.00 51.03 363 GLY A CA 1
ATOM 2741 C C . GLY A 1 363 ? 4.630 13.985 -4.740 1.00 51.03 363 GLY A C 1
ATOM 2742 O O . GLY A 1 363 ? 5.850 13.934 -4.606 1.00 51.03 363 GLY A O 1
ATOM 2743 N N . SER A 1 364 ? 4.030 13.289 -5.713 1.00 54.56 364 SER A N 1
ATOM 2744 C CA . SER A 1 364 ? 4.801 12.499 -6.690 1.00 54.56 364 SER A CA 1
ATOM 2745 C C . SER A 1 364 ? 5.400 13.413 -7.766 1.00 54.56 364 SER A C 1
ATOM 2747 O O . SER A 1 364 ? 4.674 13.972 -8.592 1.00 54.56 364 SER A O 1
ATOM 2749 N N . GLY A 1 365 ? 6.723 13.578 -7.784 1.00 60.19 365 GLY A N 1
ATOM 2750 C CA . GLY A 1 365 ? 7.387 14.296 -8.871 1.00 60.19 365 GLY A CA 1
ATOM 2751 C C . GLY A 1 365 ? 7.123 13.605 -10.211 1.00 60.19 365 GLY A C 1
ATOM 2752 O O . GLY A 1 365 ? 7.371 12.408 -10.343 1.00 60.19 365 GLY A O 1
ATOM 2753 N N . ALA A 1 366 ? 6.626 14.348 -11.203 1.00 67.38 366 ALA A N 1
ATOM 2754 C CA . ALA A 1 366 ? 6.518 13.832 -12.564 1.00 67.38 366 ALA A CA 1
ATOM 2755 C C . ALA A 1 366 ? 7.911 13.413 -13.063 1.00 67.38 366 ALA A C 1
ATOM 2757 O O . ALA A 1 366 ? 8.893 14.138 -12.861 1.00 67.38 366 ALA A O 1
ATOM 2758 N N . LEU A 1 367 ? 7.990 12.250 -13.705 1.00 75.06 367 LEU A N 1
ATOM 2759 C CA . LEU A 1 367 ? 9.209 11.780 -14.358 1.00 75.06 367 LEU A CA 1
ATOM 2760 C C . LEU A 1 367 ? 9.217 12.217 -15.820 1.00 75.06 367 LEU A C 1
ATOM 2762 O O . LEU A 1 367 ? 8.188 12.175 -16.492 1.00 75.06 367 LEU A O 1
ATOM 2766 N N . CYS A 1 368 ? 10.378 12.631 -16.316 1.00 77.06 368 CYS A N 1
ATOM 2767 C CA . CYS A 1 368 ? 10.563 12.819 -17.751 1.00 77.06 368 CYS A CA 1
ATOM 2768 C C . CYS A 1 368 ? 10.505 11.469 -18.447 1.00 77.06 368 CYS A C 1
ATOM 2770 O O . CYS A 1 368 ? 10.989 10.482 -17.899 1.00 77.06 368 CYS A O 1
ATOM 2772 N N . ASP A 1 369 ? 9.937 11.455 -19.653 1.00 79.62 369 ASP A N 1
ATOM 2773 C CA . ASP A 1 369 ? 10.040 10.324 -20.568 1.00 79.62 369 ASP A CA 1
ATOM 2774 C C . ASP A 1 369 ? 9.654 8.981 -19.929 1.00 79.62 369 ASP A C 1
ATOM 2776 O O . ASP A 1 369 ? 10.313 7.961 -20.099 1.00 79.62 369 ASP A O 1
ATOM 2780 N N . VAL A 1 370 ? 8.559 8.988 -19.164 1.00 81.75 370 VAL A N 1
ATOM 2781 C CA . VAL A 1 370 ? 7.916 7.794 -18.606 1.00 81.75 370 VAL A CA 1
ATOM 2782 C C . VAL A 1 370 ? 6.445 7.794 -19.008 1.00 81.75 370 VAL A C 1
ATOM 2784 O O . VAL A 1 370 ? 5.761 8.819 -18.937 1.00 81.75 370 VAL A O 1
ATOM 2787 N N . GLN A 1 371 ? 5.947 6.632 -19.427 1.00 82.81 371 GLN A N 1
ATOM 2788 C CA . GLN A 1 371 ? 4.562 6.435 -19.860 1.00 82.81 371 GLN A CA 1
ATOM 2789 C C . GLN A 1 371 ? 3.924 5.229 -19.161 1.00 82.81 371 GLN A C 1
ATOM 2791 O O . GLN A 1 371 ? 4.643 4.300 -18.795 1.00 82.81 371 GLN A O 1
ATOM 2796 N N . PRO A 1 372 ? 2.592 5.182 -18.985 1.00 86.38 372 PRO A N 1
ATOM 2797 C CA . PRO A 1 372 ? 1.929 3.984 -18.478 1.00 86.38 372 PRO A CA 1
ATOM 2798 C C . PRO A 1 372 ? 2.241 2.761 -19.349 1.00 86.38 372 PRO A C 1
ATOM 2800 O O . PRO A 1 372 ? 2.278 2.860 -20.574 1.00 86.38 372 PRO A O 1
ATOM 2803 N N . ALA A 1 373 ? 2.390 1.584 -18.743 1.00 89.50 373 ALA A N 1
ATOM 2804 C CA . ALA A 1 373 ? 2.672 0.343 -19.472 1.00 89.50 373 ALA A CA 1
ATOM 2805 C C . ALA A 1 373 ? 1.613 -0.005 -20.542 1.00 89.50 373 ALA A C 1
ATOM 2807 O O . ALA A 1 373 ? 1.910 -0.696 -21.512 1.00 89.50 373 ALA A O 1
ATOM 2808 N N . THR A 1 374 ? 0.380 0.477 -20.394 1.00 87.81 374 THR A N 1
ATOM 2809 C CA . THR A 1 374 ? -0.736 0.291 -21.342 1.00 87.81 374 THR A CA 1
ATOM 2810 C C . THR A 1 374 ? -0.800 1.369 -22.431 1.00 87.81 374 THR A C 1
ATOM 2812 O O . THR A 1 374 ? -1.690 1.360 -23.287 1.00 87.81 374 THR A O 1
ATOM 2815 N N . TRP A 1 375 ? 0.142 2.312 -22.439 1.00 84.81 375 TRP A N 1
ATOM 2816 C CA . TRP A 1 375 ? 0.194 3.357 -23.450 1.00 84.81 375 TRP A CA 1
ATOM 2817 C C . TRP A 1 375 ? 0.301 2.784 -24.875 1.00 84.81 375 TRP A C 1
ATOM 2819 O O . TRP A 1 375 ? 0.687 1.632 -25.096 1.00 84.81 375 TRP A O 1
ATOM 2829 N N . ASN A 1 376 ? -0.077 3.607 -25.860 1.00 83.50 376 ASN A N 1
ATOM 2830 C CA . ASN A 1 376 ? -0.014 3.290 -27.286 1.00 83.50 376 ASN A CA 1
ATOM 2831 C C . ASN A 1 376 ? -0.682 1.944 -27.629 1.00 83.50 376 ASN A C 1
ATOM 2833 O O . ASN A 1 376 ? -0.064 1.041 -28.187 1.00 83.50 376 ASN A O 1
ATOM 2837 N N . LYS A 1 377 ? -1.968 1.813 -27.269 1.00 85.06 377 LYS A N 1
ATOM 2838 C CA . LYS A 1 377 ? -2.798 0.623 -27.544 1.00 85.06 377 LYS A CA 1
ATOM 2839 C C . LYS A 1 377 ? -2.224 -0.673 -26.951 1.00 85.06 377 LYS A C 1
ATOM 2841 O O . LYS A 1 377 ? -2.346 -1.729 -27.568 1.00 85.06 377 LYS A O 1
ATOM 2846 N N . ASN A 1 378 ? -1.636 -0.605 -25.755 1.00 88.06 378 ASN A N 1
ATOM 2847 C CA . ASN A 1 378 ? -1.038 -1.745 -25.058 1.00 88.06 378 ASN A CA 1
ATOM 2848 C C . ASN A 1 378 ? 0.136 -2.394 -25.813 1.00 88.06 378 ASN A C 1
ATOM 2850 O O . ASN A 1 378 ? 0.400 -3.580 -25.605 1.00 88.06 378 ASN A O 1
ATOM 2854 N N . ASN A 1 379 ? 0.854 -1.667 -26.680 1.00 90.62 379 ASN A N 1
ATOM 2855 C CA . ASN A 1 379 ? 1.979 -2.241 -27.430 1.00 90.62 379 ASN A CA 1
ATOM 2856 C C . ASN A 1 379 ? 3.026 -2.867 -26.500 1.00 90.62 379 ASN A C 1
ATOM 2858 O O . ASN A 1 379 ? 3.453 -3.991 -26.747 1.00 90.62 379 ASN A O 1
ATOM 2862 N N . PHE A 1 380 ? 3.385 -2.204 -25.398 1.00 94.00 380 PHE A N 1
ATOM 2863 C CA . PHE A 1 380 ? 4.311 -2.763 -24.410 1.00 94.00 380 PHE A CA 1
ATOM 2864 C C . PHE A 1 380 ? 3.760 -4.056 -23.781 1.00 94.00 380 PHE A C 1
ATOM 2866 O O . PHE A 1 380 ? 4.375 -5.114 -23.898 1.00 94.00 380 PHE A O 1
ATOM 2873 N N . VAL A 1 381 ? 2.556 -4.018 -23.198 1.00 94.62 381 VAL A N 1
ATOM 2874 C CA . VAL A 1 381 ? 1.926 -5.197 -22.567 1.00 94.62 381 VAL A CA 1
ATOM 2875 C C . VAL A 1 381 ? 1.810 -6.378 -23.539 1.00 94.62 381 VAL A C 1
ATOM 2877 O O . VAL A 1 381 ? 2.182 -7.501 -23.200 1.00 94.62 381 VAL A O 1
ATOM 2880 N N . THR A 1 382 ? 1.320 -6.133 -24.755 1.00 96.19 382 THR A N 1
ATOM 2881 C CA . THR A 1 382 ? 1.082 -7.184 -25.757 1.00 96.19 382 THR A CA 1
ATOM 2882 C C . THR A 1 382 ? 2.376 -7.775 -26.309 1.00 96.19 382 THR A C 1
ATOM 2884 O O . THR A 1 382 ? 2.450 -8.991 -26.479 1.00 96.19 382 THR A O 1
ATOM 2887 N N . SER A 1 383 ? 3.411 -6.957 -26.517 1.00 96.19 383 SER A N 1
ATOM 2888 C CA . SER A 1 383 ? 4.715 -7.414 -27.024 1.00 96.19 383 SER A CA 1
ATOM 2889 C C . SER A 1 383 ? 5.454 -8.304 -26.032 1.00 96.19 383 SER A C 1
ATOM 2891 O O . SER A 1 383 ? 6.162 -9.223 -26.433 1.00 96.19 383 SER A O 1
ATOM 2893 N N . LEU A 1 384 ? 5.258 -8.060 -24.734 1.00 97.38 384 LEU A N 1
ATOM 2894 C CA . LEU A 1 384 ? 5.849 -8.858 -23.660 1.00 97.38 384 LEU A CA 1
ATOM 2895 C C . LEU A 1 384 ? 4.970 -10.061 -23.265 1.00 97.38 384 LEU A C 1
ATOM 2897 O O . LEU A 1 384 ? 5.355 -10.841 -22.395 1.00 97.38 384 LEU A O 1
ATOM 2901 N N . GLY A 1 385 ? 3.786 -10.227 -23.870 1.00 96.69 385 GLY A N 1
ATOM 2902 C CA . GLY A 1 385 ? 2.838 -11.287 -23.508 1.00 96.69 385 GLY A CA 1
ATOM 2903 C C . GLY A 1 385 ? 2.272 -11.147 -22.089 1.00 96.69 385 GLY A C 1
ATOM 2904 O O . GLY A 1 385 ? 1.952 -12.148 -21.445 1.00 96.69 385 GLY A O 1
ATOM 2905 N N . LEU A 1 386 ? 2.183 -9.916 -21.583 1.00 96.69 386 LEU A N 1
ATOM 2906 C CA . LEU A 1 386 ? 1.694 -9.595 -20.244 1.00 96.69 386 LEU A CA 1
ATOM 2907 C C . LEU A 1 386 ? 0.185 -9.312 -20.250 1.00 96.69 386 LEU A C 1
ATOM 2909 O O . LEU A 1 386 ? -0.454 -9.198 -21.294 1.00 96.69 386 LEU A O 1
ATOM 2913 N N . SER A 1 387 ? -0.391 -9.196 -19.054 1.00 95.56 387 SER A N 1
ATOM 2914 C CA . SER A 1 387 ? -1.758 -8.702 -18.849 1.00 95.56 387 SER A CA 1
ATOM 2915 C C . SER A 1 387 ? -1.738 -7.367 -18.109 1.00 95.56 387 SER A C 1
ATOM 2917 O O . SER A 1 387 ? -0.776 -7.093 -17.392 1.00 95.56 387 SER A O 1
ATOM 2919 N N . ASP A 1 388 ? -2.818 -6.586 -18.188 1.00 91.75 388 ASP A N 1
ATOM 2920 C CA . ASP A 1 388 ? -2.955 -5.328 -17.436 1.00 91.75 388 ASP A CA 1
ATOM 2921 C C . ASP A 1 388 ? -2.736 -5.551 -15.930 1.00 91.75 388 ASP A C 1
ATOM 2923 O O . ASP A 1 388 ? -2.011 -4.808 -15.273 1.00 91.75 388 ASP A O 1
ATOM 2927 N N . ALA A 1 389 ? -3.252 -6.660 -15.388 1.00 93.12 389 ALA A N 1
ATOM 2928 C CA . ALA A 1 389 ? -3.049 -7.042 -13.991 1.00 93.12 389 ALA A CA 1
ATOM 2929 C C . ALA A 1 389 ? -1.572 -7.320 -13.640 1.00 93.12 389 ALA A C 1
ATOM 2931 O O . ALA A 1 389 ? -1.171 -7.160 -12.488 1.00 93.12 389 ALA A O 1
ATOM 2932 N N . SER A 1 390 ? -0.758 -7.747 -14.611 1.00 95.56 390 SER A N 1
ATOM 2933 C CA . SER A 1 390 ? 0.683 -7.978 -14.431 1.00 95.56 390 SER A CA 1
ATOM 2934 C C . SER A 1 390 ? 1.480 -6.679 -14.363 1.00 95.56 390 SER A C 1
ATOM 2936 O O . SER A 1 390 ? 2.528 -6.660 -13.725 1.00 95.56 390 SER A O 1
ATOM 2938 N N . VAL A 1 391 ? 0.976 -5.616 -14.993 1.00 94.31 391 VAL A N 1
ATOM 2939 C CA . VAL A 1 391 ? 1.582 -4.277 -15.008 1.00 94.31 391 VAL A CA 1
ATOM 2940 C C . VAL A 1 391 ? 0.851 -3.297 -14.088 1.00 94.31 391 VAL A C 1
ATOM 2942 O O . VAL A 1 391 ? 0.976 -2.090 -14.249 1.00 94.31 391 VAL A O 1
ATOM 2945 N N . THR A 1 392 ? 0.073 -3.812 -13.135 1.00 92.56 392 THR A N 1
ATOM 2946 C CA . THR A 1 392 ? -0.619 -3.022 -12.112 1.00 92.56 392 THR A CA 1
ATOM 2947 C C . THR A 1 392 ? -0.002 -3.319 -10.745 1.00 92.56 392 THR A C 1
ATOM 2949 O O . THR A 1 392 ? 0.170 -4.484 -10.363 1.00 92.56 392 THR A O 1
ATOM 2952 N N . SER A 1 393 ? 0.318 -2.276 -9.985 1.00 93.44 393 SER A N 1
ATOM 2953 C CA . SER A 1 393 ? 0.813 -2.349 -8.614 1.00 93.44 393 SER A CA 1
ATOM 2954 C C . SER A 1 393 ? -0.215 -2.978 -7.673 1.00 93.44 393 SER A C 1
ATOM 2956 O O . SER A 1 393 ? -1.387 -3.176 -8.011 1.00 93.44 393 SER A O 1
ATOM 2958 N N . ALA A 1 394 ? 0.218 -3.337 -6.469 1.00 94.56 394 ALA A N 1
ATOM 2959 C CA . ALA A 1 394 ? -0.694 -3.838 -5.448 1.00 94.56 394 ALA A CA 1
ATOM 2960 C C . ALA A 1 394 ? -1.688 -2.761 -4.972 1.00 94.56 394 ALA A C 1
ATOM 2962 O O . ALA A 1 394 ? -2.794 -3.110 -4.569 1.00 94.56 394 ALA A O 1
ATOM 2963 N N . TRP A 1 395 ? -1.330 -1.480 -5.114 1.00 90.12 395 TRP A N 1
ATOM 2964 C CA . TRP A 1 395 ? -2.195 -0.328 -4.845 1.00 90.12 395 TRP A CA 1
ATOM 2965 C C . TRP A 1 395 ? -3.201 -0.031 -5.972 1.00 90.12 395 TRP A C 1
ATOM 2967 O O . TRP A 1 395 ? -4.009 0.879 -5.841 1.00 90.12 395 TRP A O 1
ATOM 2977 N N . GLY A 1 396 ? -3.183 -0.795 -7.073 1.00 87.62 396 GLY A N 1
ATOM 2978 C CA . GLY A 1 396 ? -4.164 -0.671 -8.160 1.00 87.62 396 GLY A CA 1
ATOM 2979 C C . GLY A 1 396 ? -3.752 0.243 -9.317 1.00 87.62 396 GLY A C 1
ATOM 2980 O O . GLY A 1 396 ? -4.560 0.482 -10.209 1.00 87.62 396 GLY A O 1
ATOM 2981 N N . PHE A 1 397 ? -2.498 0.692 -9.345 1.00 85.44 397 PHE A N 1
ATOM 2982 C CA . PHE A 1 397 ? -1.985 1.664 -10.313 1.00 85.44 397 PHE A CA 1
ATOM 2983 C C . PHE A 1 397 ? -1.102 1.026 -11.376 1.00 85.44 397 PHE A C 1
ATOM 2985 O O . PHE A 1 397 ? -0.292 0.156 -11.065 1.00 85.44 397 PHE A O 1
ATOM 2992 N N . LEU A 1 398 ? -1.216 1.467 -12.628 1.00 87.88 398 LEU A N 1
ATOM 2993 C CA . LEU A 1 398 ? -0.342 0.983 -13.696 1.00 87.88 398 LEU A CA 1
ATOM 2994 C C . LEU A 1 398 ? 1.125 1.373 -13.459 1.00 87.88 398 LEU A C 1
ATOM 2996 O O . LEU A 1 398 ? 1.422 2.475 -12.999 1.00 87.88 398 LEU A O 1
ATOM 3000 N N . PHE A 1 399 ? 2.041 0.474 -13.817 1.00 91.75 399 PHE A N 1
ATOM 3001 C CA . PHE A 1 399 ? 3.475 0.750 -13.836 1.00 91.75 399 PHE A CA 1
ATOM 3002 C C . PHE A 1 399 ? 3.831 1.766 -14.919 1.00 91.75 399 PHE A C 1
ATOM 3004 O O . PHE A 1 399 ? 3.238 1.780 -16.002 1.00 91.75 399 PHE A O 1
ATOM 3011 N N . GLY A 1 400 ? 4.839 2.582 -14.626 1.00 88.81 400 GLY A N 1
ATOM 3012 C CA . GLY A 1 400 ? 5.511 3.425 -15.603 1.00 88.81 400 GLY A CA 1
ATOM 3013 C C . GLY A 1 400 ? 6.585 2.635 -16.347 1.00 88.81 400 GLY A C 1
ATOM 3014 O O . GLY A 1 400 ? 7.294 1.825 -15.754 1.00 88.81 400 GLY A O 1
ATOM 3015 N N . VAL A 1 401 ? 6.711 2.881 -17.644 1.00 91.19 401 VAL A N 1
ATOM 3016 C CA . VAL A 1 401 ? 7.781 2.372 -18.500 1.00 91.19 401 VAL A CA 1
ATOM 3017 C C . VAL A 1 401 ? 8.617 3.557 -18.940 1.00 91.19 401 VAL A C 1
ATOM 3019 O O . VAL A 1 401 ? 8.090 4.511 -19.514 1.00 91.19 401 VAL A O 1
ATOM 3022 N N . GLY A 1 402 ? 9.904 3.476 -18.633 1.00 90.06 402 GLY A N 1
ATOM 3023 C CA . GLY A 1 402 ? 10.906 4.464 -18.978 1.00 90.06 402 GLY A CA 1
ATOM 3024 C C . GLY A 1 402 ? 11.967 3.866 -19.892 1.00 90.06 402 GLY A C 1
ATOM 3025 O O . GLY A 1 402 ? 12.854 3.156 -19.431 1.00 90.06 402 GLY A O 1
ATOM 3026 N N . ASN A 1 403 ? 11.826 4.086 -21.190 1.00 90.12 403 ASN A N 1
ATOM 3027 C CA . ASN A 1 403 ? 12.654 3.560 -22.275 1.00 90.12 403 ASN A CA 1
ATOM 3028 C C . ASN A 1 403 ? 12.903 4.633 -23.353 1.00 90.12 403 ASN A C 1
ATOM 3030 O O . ASN A 1 403 ? 12.880 4.322 -24.541 1.00 90.12 403 ASN A O 1
ATOM 3034 N N . GLY A 1 404 ? 13.003 5.896 -22.942 1.00 84.81 404 GLY A N 1
ATOM 3035 C CA . GLY A 1 404 ? 13.188 7.059 -23.803 1.00 84.81 404 GLY A CA 1
ATOM 3036 C C . GLY A 1 404 ? 14.211 8.018 -23.193 1.00 84.81 404 GLY A C 1
ATOM 3037 O O . GLY A 1 404 ? 14.414 7.970 -21.983 1.00 84.81 404 GLY A O 1
ATOM 3038 N N . PRO A 1 405 ? 14.787 8.930 -23.993 1.00 74.00 405 PRO A N 1
ATOM 3039 C CA . PRO A 1 405 ? 16.097 9.571 -23.794 1.00 74.00 405 PRO A CA 1
ATOM 3040 C C . PRO A 1 405 ? 16.373 10.289 -22.467 1.00 74.00 405 PRO A C 1
ATOM 3042 O O . PRO A 1 405 ? 17.525 10.621 -22.169 1.00 74.00 405 PRO A O 1
ATOM 3045 N N . ASN A 1 406 ? 15.355 10.590 -21.668 1.00 72.88 406 ASN A N 1
ATOM 3046 C CA . ASN A 1 406 ? 15.524 11.282 -20.392 1.00 72.88 406 ASN A CA 1
ATOM 3047 C C . ASN A 1 406 ? 14.803 10.590 -19.232 1.00 72.88 406 ASN A C 1
ATOM 3049 O O . ASN A 1 406 ? 14.515 11.226 -18.205 1.00 72.88 406 ASN A O 1
ATOM 3053 N N . SER A 1 407 ? 14.516 9.302 -19.388 1.00 76.38 407 SER A N 1
ATOM 3054 C CA . SER A 1 407 ? 13.782 8.513 -18.418 1.00 76.38 407 SER A CA 1
ATOM 3055 C C . SER A 1 407 ? 14.460 8.497 -17.042 1.00 76.38 407 SER A C 1
ATOM 3057 O O . SER A 1 407 ? 15.682 8.455 -16.874 1.00 76.38 407 SER A O 1
ATOM 3059 N N . GLY A 1 408 ? 13.633 8.519 -15.997 1.00 65.56 408 GLY A N 1
ATOM 3060 C CA . GLY A 1 408 ? 14.103 8.365 -14.618 1.00 65.56 408 GLY A CA 1
ATOM 3061 C C . GLY A 1 408 ? 14.685 9.617 -13.982 1.00 65.56 408 GLY A C 1
ATOM 3062 O O . GLY A 1 408 ? 15.269 9.535 -12.902 1.00 65.56 408 GLY A O 1
ATOM 3063 N N . SER A 1 409 ? 14.507 10.773 -14.616 1.00 68.50 409 SER A N 1
ATOM 3064 C CA . SER A 1 409 ? 14.822 12.071 -14.029 1.00 68.50 409 SER A CA 1
ATOM 3065 C C . SER A 1 409 ? 13.559 12.878 -13.743 1.00 68.50 409 SER A C 1
ATOM 3067 O O . SER A 1 409 ? 12.505 12.662 -14.342 1.00 68.50 409 SER A O 1
ATOM 3069 N N . ALA A 1 410 ? 13.655 13.810 -12.794 1.00 64.25 410 ALA A N 1
ATOM 3070 C CA . ALA A 1 410 ? 12.549 14.698 -12.464 1.00 64.25 410 ALA A CA 1
ATOM 3071 C C . ALA A 1 410 ? 12.196 15.612 -13.653 1.00 64.25 410 ALA A C 1
ATOM 3073 O O . ALA A 1 410 ? 13.089 16.140 -14.321 1.00 64.25 410 ALA A O 1
ATOM 3074 N N . ALA A 1 411 ? 10.897 15.884 -13.832 1.00 61.00 411 ALA A N 1
ATOM 3075 C CA . ALA A 1 411 ? 10.311 16.731 -14.881 1.00 61.00 411 ALA A CA 1
ATOM 3076 C C . ALA A 1 411 ? 11.001 18.092 -15.095 1.00 61.00 411 ALA A C 1
ATOM 3078 O O . ALA A 1 411 ? 10.927 18.662 -16.179 1.00 61.00 411 ALA A O 1
ATOM 3079 N N . GLY A 1 412 ? 11.647 18.637 -14.058 1.00 60.44 412 GLY A N 1
ATOM 3080 C CA . GLY A 1 412 ? 12.317 19.937 -14.110 1.00 60.44 412 GLY A CA 1
ATOM 3081 C C . GLY A 1 412 ? 13.730 19.921 -14.698 1.00 60.44 412 GLY A C 1
ATOM 3082 O O . GLY A 1 412 ? 14.234 20.985 -15.052 1.00 60.44 412 GLY A O 1
ATOM 3083 N N . THR A 1 413 ? 14.383 18.758 -14.783 1.00 67.00 413 THR A N 1
ATOM 3084 C CA . THR A 1 413 ? 15.768 18.646 -15.271 1.00 67.00 413 THR A CA 1
ATOM 3085 C C . THR A 1 413 ? 15.894 17.791 -16.521 1.00 67.00 413 THR A C 1
ATOM 3087 O O . THR A 1 413 ? 16.772 18.093 -17.322 1.00 67.00 413 THR A O 1
ATOM 3090 N N . CYS A 1 414 ? 15.050 16.764 -16.692 1.00 69.00 414 CYS A N 1
ATOM 3091 C CA . CYS A 1 414 ? 15.096 15.823 -17.820 1.00 69.00 414 CYS A CA 1
ATOM 3092 C C . CYS A 1 414 ? 16.519 15.377 -18.197 1.00 69.00 414 CYS A C 1
ATOM 3094 O O . CYS A 1 414 ? 16.869 15.302 -19.368 1.00 69.00 414 CYS A O 1
ATOM 3096 N N . ASN A 1 415 ? 17.340 15.090 -17.185 1.00 67.94 415 ASN A N 1
ATOM 3097 C CA . ASN A 1 415 ? 18.667 14.497 -17.328 1.00 67.94 415 ASN A CA 1
ATOM 3098 C C . ASN A 1 415 ? 18.578 13.050 -16.841 1.00 67.94 415 ASN A C 1
ATOM 3100 O O . ASN A 1 415 ? 18.967 12.767 -15.705 1.00 67.94 415 ASN A O 1
ATOM 3104 N N . GLY A 1 416 ? 17.963 12.191 -17.658 1.00 68.19 416 GLY A N 1
ATOM 3105 C CA . GLY A 1 416 ? 17.716 10.783 -17.346 1.00 68.19 416 GLY A CA 1
ATOM 3106 C C . GLY A 1 416 ? 18.967 10.034 -16.898 1.00 68.19 416 GLY A C 1
ATOM 3107 O O . GLY A 1 416 ? 20.098 10.438 -17.181 1.00 68.19 416 GLY A O 1
ATOM 3108 N N . ASN A 1 417 ? 18.747 8.937 -16.180 1.00 79.44 417 ASN A N 1
ATOM 3109 C CA . ASN A 1 417 ? 19.817 8.018 -15.781 1.00 79.44 417 ASN A CA 1
ATOM 3110 C C . ASN A 1 417 ? 19.843 6.759 -16.655 1.00 79.44 417 ASN A C 1
ATOM 3112 O O . ASN A 1 417 ? 20.681 5.880 -16.441 1.00 79.44 417 ASN A O 1
ATOM 3116 N N . ASP A 1 418 ? 18.922 6.654 -17.609 1.00 85.38 418 ASP A N 1
ATOM 3117 C CA . ASP A 1 418 ? 18.900 5.592 -18.591 1.00 85.38 418 ASP A CA 1
ATOM 3118 C C . ASP A 1 418 ? 19.971 5.799 -19.662 1.00 85.38 418 ASP A C 1
ATOM 3120 O O . ASP A 1 418 ? 20.270 6.907 -20.106 1.00 85.38 418 ASP A O 1
ATOM 3124 N N . ARG A 1 419 ? 20.601 4.690 -20.043 1.00 90.56 419 ARG A N 1
ATOM 3125 C CA . ARG A 1 419 ? 21.440 4.601 -21.226 1.00 90.56 419 ARG A CA 1
ATOM 3126 C C . ARG A 1 419 ? 20.550 4.406 -22.433 1.00 90.56 419 ARG A C 1
ATOM 3128 O O . ARG A 1 419 ? 19.992 3.325 -22.596 1.00 90.56 419 ARG A O 1
ATOM 3135 N N . ASP A 1 420 ? 20.509 5.433 -23.265 1.00 90.00 420 ASP A N 1
ATOM 3136 C CA . ASP A 1 420 ? 19.642 5.558 -24.427 1.00 90.00 420 ASP A CA 1
ATOM 3137 C C . ASP A 1 420 ? 20.389 6.283 -25.560 1.00 90.00 420 ASP A C 1
ATOM 3139 O O . ASP A 1 420 ? 21.096 7.261 -25.273 1.00 90.00 420 ASP A O 1
ATOM 3143 N N . PRO A 1 421 ? 20.264 5.875 -26.841 1.00 90.25 421 PRO A N 1
ATOM 3144 C CA . PRO A 1 421 ? 21.009 6.494 -27.934 1.00 90.25 421 PRO A CA 1
ATOM 3145 C C . PRO A 1 421 ? 20.787 8.002 -28.084 1.00 90.25 421 PRO A C 1
ATOM 3147 O O . PRO A 1 421 ? 21.698 8.723 -28.511 1.00 90.25 421 PRO A O 1
ATOM 3150 N N . SER A 1 422 ? 19.598 8.480 -27.734 1.00 87.94 422 SER A N 1
ATOM 3151 C CA . SER A 1 422 ? 19.171 9.869 -27.859 1.00 87.94 422 SER A CA 1
ATOM 3152 C C . SER A 1 422 ? 19.286 10.647 -26.545 1.00 87.94 422 SER A C 1
ATOM 3154 O O . SER A 1 422 ? 18.867 11.806 -26.500 1.00 87.94 422 SER A O 1
ATOM 3156 N N . SER A 1 423 ? 19.902 10.067 -25.505 1.00 85.81 423 SER A N 1
ATOM 3157 C CA . SER A 1 423 ? 20.004 10.697 -24.189 1.00 85.81 423 SER A CA 1
ATOM 3158 C C . SER A 1 423 ? 20.603 12.101 -24.234 1.00 85.81 423 SER A C 1
ATOM 3160 O O . SER A 1 423 ? 21.610 12.346 -24.908 1.00 85.81 423 SER A O 1
ATOM 3162 N N . SER A 1 424 ? 20.023 13.031 -23.469 1.00 80.38 424 SER A N 1
ATOM 3163 C CA . SER A 1 424 ? 20.574 14.385 -23.297 1.00 80.38 424 SER A CA 1
ATOM 3164 C C . SER A 1 424 ? 21.957 14.374 -22.632 1.00 80.38 424 SER A C 1
ATOM 3166 O O . SER A 1 424 ? 22.776 15.270 -22.863 1.00 80.38 424 SER A O 1
ATOM 3168 N N . ASN A 1 425 ? 22.262 13.329 -21.860 1.00 83.69 425 ASN A N 1
ATOM 3169 C CA . ASN A 1 425 ? 23.582 13.086 -21.303 1.00 83.69 425 ASN A CA 1
ATOM 3170 C C . ASN A 1 425 ? 24.417 12.242 -22.276 1.00 83.69 425 ASN A C 1
ATOM 3172 O O . ASN A 1 425 ? 24.291 11.022 -22.332 1.00 83.69 425 ASN A O 1
ATOM 3176 N N . GLY A 1 426 ? 25.350 12.879 -22.991 1.00 85.56 426 GLY A N 1
ATOM 3177 C CA . GLY A 1 426 ? 26.218 12.201 -23.966 1.00 85.56 426 GLY A CA 1
ATOM 3178 C C . GLY A 1 426 ? 27.004 10.994 -23.421 1.00 85.56 426 GLY A C 1
ATOM 3179 O O . GLY A 1 426 ? 27.375 10.112 -24.189 1.00 85.56 426 GLY A O 1
ATOM 3180 N N . ASN A 1 427 ? 27.220 10.898 -22.101 1.00 87.75 427 ASN A N 1
ATOM 3181 C CA . ASN A 1 427 ? 27.881 9.741 -21.477 1.00 87.75 427 ASN A CA 1
ATOM 3182 C C . ASN A 1 427 ? 26.985 8.490 -21.389 1.00 87.75 427 ASN A C 1
ATOM 3184 O O . ASN A 1 427 ? 27.477 7.397 -21.090 1.00 87.75 427 ASN A O 1
ATOM 3188 N N . LEU A 1 428 ? 25.682 8.651 -21.620 1.00 89.75 428 LEU A N 1
ATOM 3189 C CA . LEU A 1 428 ? 24.669 7.601 -21.565 1.00 89.75 428 LEU A CA 1
ATOM 3190 C C . LEU A 1 428 ? 24.228 7.130 -22.961 1.00 89.75 428 LEU A C 1
ATOM 3192 O O . LEU A 1 428 ? 23.498 6.156 -23.062 1.00 89.75 428 LEU A O 1
ATOM 3196 N N . GLN A 1 429 ? 24.756 7.716 -24.042 1.00 91.25 429 GLN A N 1
ATOM 3197 C CA . GLN A 1 429 ? 24.406 7.359 -25.430 1.00 91.25 429 GLN A CA 1
ATOM 3198 C C . GLN A 1 429 ? 25.021 6.048 -25.947 1.00 91.25 429 GLN A C 1
ATOM 3200 O O . GLN A 1 429 ? 24.857 5.693 -27.115 1.00 91.25 429 GLN A O 1
ATOM 3205 N N . SER A 1 430 ? 25.763 5.335 -25.099 1.00 91.06 430 SER A N 1
ATOM 3206 C CA . SER A 1 430 ? 26.517 4.137 -25.475 1.00 91.06 430 SER A CA 1
ATOM 3207 C C . SER A 1 430 ? 26.076 2.911 -24.675 1.00 91.06 430 SER A C 1
ATOM 3209 O O . SER A 1 430 ? 25.723 3.049 -23.493 1.00 91.06 430 SER A O 1
ATOM 3211 N N . PRO A 1 431 ? 26.137 1.715 -25.296 1.00 93.06 431 PRO A N 1
ATOM 3212 C CA . PRO A 1 431 ? 25.722 0.472 -24.668 1.00 93.06 431 PRO A CA 1
ATOM 3213 C C . PRO A 1 431 ? 26.557 0.137 -23.413 1.00 93.06 431 PRO A C 1
ATOM 3215 O O . PRO A 1 431 ? 27.690 0.611 -23.268 1.00 93.06 431 PRO A O 1
ATOM 3218 N N . PRO A 1 432 ? 26.040 -0.707 -22.500 1.00 94.25 432 PRO A N 1
ATOM 3219 C CA . PRO A 1 432 ? 24.753 -1.400 -22.596 1.00 94.25 432 PRO A CA 1
ATOM 3220 C C . PRO A 1 432 ? 23.572 -0.452 -22.370 1.00 94.25 432 PRO A C 1
ATOM 3222 O O . PRO A 1 432 ? 23.566 0.289 -21.389 1.00 94.25 432 PRO A O 1
ATOM 3225 N N . TYR A 1 433 ? 22.587 -0.482 -23.271 1.00 94.94 433 TYR A N 1
ATOM 3226 C CA . TYR A 1 433 ? 21.374 0.324 -23.123 1.00 94.94 433 TYR A CA 1
ATOM 3227 C C . TYR A 1 433 ? 20.519 -0.188 -21.962 1.00 94.94 433 TYR A C 1
ATOM 3229 O O . TYR A 1 433 ? 20.601 -1.363 -21.575 1.00 94.94 433 TYR A O 1
ATOM 3237 N N . THR A 1 434 ? 19.732 0.705 -21.368 1.00 94.94 434 THR A N 1
ATOM 3238 C CA . THR A 1 434 ? 18.923 0.400 -20.186 1.00 94.94 434 THR A CA 1
ATOM 3239 C C . THR A 1 434 ? 17.540 1.013 -20.286 1.00 94.94 434 THR A C 1
ATOM 3241 O O . THR A 1 434 ? 17.401 2.130 -20.758 1.00 94.94 434 THR A O 1
ATOM 3244 N N . ALA A 1 435 ? 16.556 0.344 -19.703 1.00 94.56 435 ALA A N 1
ATOM 3245 C CA . ALA A 1 435 ? 15.231 0.890 -19.457 1.00 94.56 435 ALA A CA 1
ATOM 3246 C C . ALA A 1 435 ? 14.872 0.759 -17.970 1.00 94.56 435 ALA A C 1
ATOM 3248 O O . ALA A 1 435 ? 15.617 0.173 -17.186 1.00 94.56 435 ALA A O 1
ATOM 3249 N N . PHE A 1 436 ? 13.714 1.271 -17.574 1.00 92.94 436 PHE A N 1
ATOM 3250 C CA . PHE A 1 436 ? 13.219 1.201 -16.206 1.00 92.94 436 PHE A CA 1
ATOM 3251 C C . PHE A 1 436 ? 11.736 0.856 -16.156 1.00 92.94 436 PHE A C 1
ATOM 3253 O O . PHE A 1 436 ? 10.936 1.315 -16.976 1.00 92.94 436 PHE A O 1
ATOM 3260 N N . ILE A 1 437 ? 11.374 0.079 -15.138 1.00 94.62 437 ILE A N 1
ATOM 3261 C CA . ILE A 1 437 ? 9.993 -0.105 -14.702 1.00 94.62 437 ILE A CA 1
ATOM 3262 C C . ILE A 1 437 ? 9.803 0.683 -13.410 1.00 94.62 437 ILE A C 1
ATOM 3264 O O . ILE A 1 437 ? 10.553 0.497 -12.454 1.00 94.62 437 ILE A O 1
ATOM 3268 N N . TYR A 1 438 ? 8.794 1.547 -13.378 1.00 91.25 438 TYR A N 1
ATOM 3269 C CA . TYR A 1 438 ? 8.484 2.407 -12.242 1.00 91.25 438 TYR A CA 1
ATOM 3270 C C . TYR A 1 438 ? 7.146 2.045 -11.609 1.00 91.25 438 TYR A C 1
ATOM 3272 O O . TYR A 1 438 ? 6.195 1.663 -12.295 1.00 91.25 438 TYR A O 1
ATOM 3280 N N . ALA A 1 439 ? 7.050 2.229 -10.299 1.00 90.94 439 ALA A N 1
ATOM 3281 C CA . ALA A 1 439 ? 5.785 2.254 -9.581 1.00 90.94 439 ALA A CA 1
ATOM 3282 C C . ALA A 1 439 ? 5.821 3.344 -8.508 1.00 90.94 439 ALA A C 1
ATOM 3284 O O . ALA A 1 439 ? 6.889 3.731 -8.043 1.00 90.94 439 ALA A O 1
ATOM 3285 N N . TRP A 1 440 ? 4.646 3.808 -8.101 1.00 86.62 440 TRP A N 1
ATOM 3286 C CA . TRP A 1 440 ? 4.493 4.747 -6.996 1.00 86.62 440 TRP A CA 1
ATOM 3287 C C . TRP A 1 440 ? 3.873 4.013 -5.819 1.00 86.62 440 TRP A C 1
ATOM 3289 O O . TRP A 1 440 ? 2.937 3.227 -6.000 1.00 86.62 440 TRP A O 1
ATOM 3299 N N . ALA A 1 441 ? 4.428 4.264 -4.644 1.00 88.12 441 ALA A N 1
ATOM 3300 C CA . ALA A 1 441 ? 3.892 3.870 -3.356 1.00 88.12 441 ALA A CA 1
ATOM 3301 C C . ALA A 1 441 ? 3.404 5.132 -2.602 1.00 88.12 441 ALA A C 1
ATOM 3303 O O . ALA A 1 441 ? 3.612 6.247 -3.103 1.00 88.12 441 ALA A O 1
ATOM 3304 N N . PRO A 1 442 ? 2.718 4.982 -1.452 1.00 83.56 442 PRO A N 1
ATOM 3305 C CA . PRO A 1 442 ? 2.175 6.115 -0.703 1.00 83.56 442 PRO A CA 1
ATOM 3306 C C . PRO A 1 442 ? 3.224 7.182 -0.364 1.00 83.56 442 PRO A C 1
ATOM 3308 O O . PRO A 1 442 ? 4.428 6.908 -0.362 1.00 83.56 442 PRO A O 1
ATOM 3311 N N . SER A 1 443 ? 2.771 8.417 -0.133 1.00 77.56 443 SER A N 1
ATOM 3312 C CA . SER A 1 443 ? 3.629 9.591 0.107 1.00 77.56 443 SER A CA 1
ATOM 3313 C C . SER A 1 443 ? 4.634 9.887 -1.023 1.00 77.56 443 SER A C 1
ATOM 3315 O O . SER A 1 443 ? 5.659 10.540 -0.832 1.00 77.56 443 SER A O 1
ATOM 3317 N N . GLY A 1 444 ? 4.326 9.441 -2.247 1.00 77.94 444 GLY A N 1
ATOM 3318 C CA . GLY A 1 444 ? 5.100 9.758 -3.451 1.00 77.94 444 GLY A CA 1
ATOM 3319 C C . GLY A 1 444 ? 6.405 8.972 -3.596 1.00 77.94 444 GLY A C 1
ATOM 3320 O O . GLY A 1 444 ? 7.238 9.338 -4.430 1.00 77.94 444 GLY A O 1
ATOM 3321 N N . VAL A 1 445 ? 6.588 7.893 -2.829 1.00 86.12 445 VAL A N 1
ATOM 3322 C CA . VAL A 1 445 ? 7.782 7.044 -2.904 1.00 86.12 445 VAL A CA 1
ATOM 3323 C C . VAL A 1 445 ? 7.861 6.377 -4.277 1.00 86.12 445 VAL A C 1
ATOM 3325 O O . VAL A 1 445 ? 6.979 5.615 -4.679 1.00 86.12 445 VAL A O 1
ATOM 3328 N N . LEU A 1 446 ? 8.935 6.673 -5.011 1.00 87.69 446 LEU A N 1
ATOM 3329 C CA . LEU A 1 446 ? 9.189 6.107 -6.330 1.00 87.69 446 LEU A CA 1
ATOM 3330 C C . LEU A 1 446 ? 9.958 4.791 -6.206 1.00 87.69 446 LEU A C 1
ATOM 3332 O O . LEU A 1 446 ? 11.121 4.773 -5.805 1.00 87.69 446 LEU A O 1
ATOM 3336 N N . LEU A 1 447 ? 9.323 3.705 -6.632 1.00 92.00 447 LEU A N 1
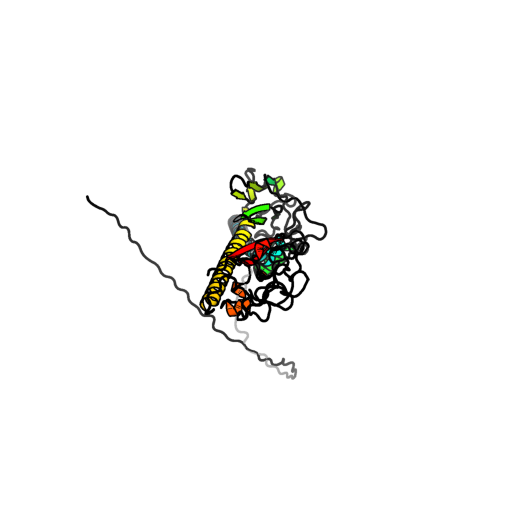ATOM 3337 C CA . LEU A 1 447 ? 9.956 2.406 -6.815 1.00 92.00 447 LEU A CA 1
ATOM 3338 C C . LEU A 1 447 ? 10.498 2.323 -8.241 1.00 92.00 447 LEU A C 1
ATOM 3340 O O . LEU A 1 447 ? 9.787 2.659 -9.193 1.00 92.00 447 LEU A O 1
ATOM 3344 N N . ALA A 1 448 ? 11.727 1.838 -8.403 1.00 91.88 448 ALA A N 1
ATOM 3345 C CA . ALA A 1 448 ? 12.362 1.700 -9.709 1.00 91.88 448 ALA A CA 1
ATOM 3346 C C . ALA A 1 448 ? 13.063 0.346 -9.841 1.00 91.88 448 ALA A C 1
ATOM 3348 O O . ALA A 1 448 ? 13.817 -0.062 -8.961 1.00 91.88 448 ALA A O 1
ATOM 3349 N N . ASP A 1 449 ? 12.844 -0.327 -10.968 1.00 95.00 449 ASP A N 1
ATOM 3350 C CA . ASP A 1 449 ? 13.529 -1.566 -11.324 1.00 95.00 449 ASP A CA 1
ATOM 3351 C C . ASP A 1 449 ? 14.255 -1.395 -12.670 1.00 95.00 449 ASP A C 1
ATOM 3353 O O . ASP A 1 449 ? 13.591 -1.251 -13.708 1.00 95.00 449 ASP A O 1
ATOM 3357 N N . PRO A 1 450 ? 15.601 -1.327 -12.675 1.00 94.19 450 PRO A N 1
ATOM 3358 C CA . PRO A 1 450 ? 16.377 -1.144 -13.892 1.00 94.19 450 PRO A CA 1
ATOM 3359 C C . PRO A 1 450 ? 16.404 -2.420 -14.738 1.00 94.19 450 PRO A C 1
ATOM 3361 O O . PRO A 1 450 ? 16.631 -3.528 -14.254 1.00 94.19 450 PRO A O 1
ATOM 3364 N N . VAL A 1 451 ? 16.269 -2.248 -16.047 1.00 96.94 451 VAL A N 1
ATOM 3365 C CA . VAL A 1 451 ? 16.366 -3.304 -17.052 1.00 96.94 451 VAL A CA 1
ATOM 3366 C C . VAL A 1 451 ? 17.611 -3.051 -17.886 1.00 96.94 451 VAL A C 1
ATOM 3368 O O . VAL A 1 451 ? 17.716 -2.024 -18.546 1.00 96.94 451 VAL A O 1
ATOM 3371 N N . ILE A 1 452 ? 18.561 -3.984 -17.874 1.00 95.44 452 ILE A N 1
ATOM 3372 C CA . ILE A 1 452 ? 19.789 -3.887 -18.673 1.00 95.44 452 ILE A CA 1
ATOM 3373 C C . ILE A 1 452 ? 19.640 -4.773 -19.910 1.00 95.44 452 ILE A C 1
ATOM 3375 O O . ILE A 1 452 ? 19.259 -5.945 -19.799 1.00 95.44 452 ILE A O 1
ATOM 3379 N N . GLY A 1 453 ? 19.927 -4.210 -21.084 1.00 92.56 453 GLY A N 1
ATOM 3380 C CA . GLY A 1 453 ? 19.942 -4.949 -22.339 1.00 92.56 453 GLY A CA 1
ATOM 3381 C C . GLY A 1 453 ? 21.031 -6.022 -22.338 1.00 92.56 453 GLY A C 1
ATOM 3382 O O . GLY A 1 453 ? 22.179 -5.755 -21.978 1.00 92.56 453 GLY A O 1
ATOM 3383 N N . ASN A 1 454 ? 20.674 -7.246 -22.728 1.00 93.38 454 ASN A N 1
ATOM 3384 C CA . ASN A 1 454 ? 21.610 -8.362 -22.836 1.00 93.38 454 ASN A CA 1
ATOM 3385 C C . ASN A 1 454 ? 21.763 -8.777 -24.305 1.00 93.38 454 ASN A C 1
ATOM 3387 O O . ASN A 1 454 ? 20.782 -9.194 -24.930 1.00 93.38 454 ASN A O 1
ATOM 3391 N N . TYR A 1 455 ? 22.988 -8.624 -24.812 1.00 91.19 455 TYR A N 1
ATOM 3392 C CA . TYR A 1 455 ? 23.401 -8.867 -26.195 1.00 91.19 455 TYR A CA 1
ATOM 3393 C C . TYR A 1 455 ? 23.853 -10.322 -26.363 1.00 91.19 455 TYR A C 1
ATOM 3395 O O . TYR A 1 455 ? 24.916 -10.693 -25.821 1.00 91.19 455 TYR A O 1
#

InterPro domains:
  IPR012902 Prokaryotic N-terminal methylation site [PF07963] (56-80)
  IPR012902 Prokaryotic N-terminal methylation site [PS00409] (59-79)
  IPR012902 Prokaryotic N-terminal methylation site [TIGR02532] (59-80)
  IPR045584 Pilin-like [SSF54523] (61-176)

Foldseek 3Di:
DDDDDDDDDDDDDDDDDDDDDDDDDDDDDDDDDDDDDDDDDDDDDDDDDDPDDDPPPPPDQDPVNVVVVVVVVVVVCVVCVVVVVVVLVVQLLVQQVVLQVLLQQLLLQLCLQQVQQQQAFPAARQQWFDFPPFFIRGDDPPGHPPDACEFFKDWWGKDWQDQPPCLVPGGRNLVSSCVSSVHDSSSSQAGSQRGGKIKTKDHWYWADAPNFIFTFIKMKIWD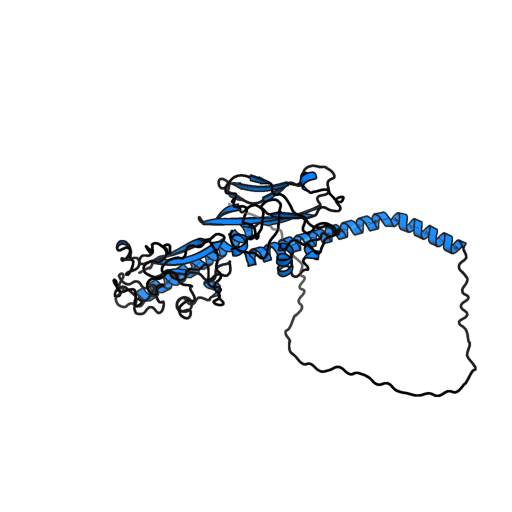QHPDDPPDDQVNQVWIKMFGDDRVVRDGGIDIDSDDPVPRDGDDMDMHTRCVSRNVLVVQQVVLQVVLLVLLLVQLVVLCVVPPVSDQLARRSAQDDPQLPFQNVRYDPPQLHHWLDDPDAQRPPAQAQAPVRDGDHRPQAFGWRSKYFCCPPVNSNCVSSVHDQVSQAGSNRGGKIKHGDQQGPDGRVPSQHPFQDCSHPPPVSNGDQGKIWIWHAGHNNTIDIDIRTHDD

pLDDT: mean 77.86, std 20.29, range [27.31, 98.25]